Protein AF-0000000066667504 (afdb_homodimer)

Structure (mmCIF, N/CA/C/O backbone):
data_AF-0000000066667504-model_v1
#
loop_
_entity.id
_entity.type
_entity.pdbx_description
1 polymer 'Isochorismatase hydrolase'
#
loop_
_atom_site.group_PDB
_atom_site.id
_atom_site.type_symbol
_atom_site.label_atom_id
_atom_site.label_alt_id
_atom_site.label_comp_id
_atom_site.label_asym_id
_atom_site.label_entity_id
_atom_site.label_seq_id
_atom_site.pdbx_PDB_ins_code
_atom_site.Cartn_x
_atom_site.Cartn_y
_atom_site.Cartn_z
_atom_site.occupancy
_atom_site.B_iso_or_equiv
_atom_site.auth_seq_id
_atom_site.auth_comp_id
_atom_site.auth_asym_id
_atom_site.auth_atom_id
_atom_site.pdbx_PDB_model_num
ATOM 1 N N . MET A 1 1 ? 23.391 11.242 1.061 1 38.62 1 MET A N 1
ATOM 2 C CA . MET A 1 1 ? 22.828 12.57 1.272 1 38.62 1 MET A CA 1
ATOM 3 C C . MET A 1 1 ? 21.375 12.477 1.744 1 38.62 1 MET A C 1
ATOM 5 O O . MET A 1 1 ? 20.547 11.852 1.083 1 38.62 1 MET A O 1
ATOM 9 N N . TYR A 1 2 ? 21.188 12.492 3.062 1 52.78 2 TYR A N 1
ATOM 10 C CA . TYR A 1 2 ? 19.859 12.398 3.627 1 52.78 2 TYR A CA 1
ATOM 11 C C . TYR A 1 2 ? 18.938 13.453 3.031 1 52.78 2 TYR A C 1
ATOM 13 O O . TYR A 1 2 ? 19.328 14.617 2.877 1 52.78 2 TYR A O 1
ATOM 21 N N . SER A 1 3 ? 17.953 12.984 2.207 1 64.62 3 SER A N 1
ATOM 22 C CA . SER A 1 3 ? 17.078 13.93 1.523 1 64.62 3 SER A CA 1
ATOM 23 C C . SER A 1 3 ? 16.359 14.836 2.518 1 64.62 3 SER A C 1
ATOM 25 O O . SER A 1 3 ? 16.016 14.406 3.627 1 64.62 3 SER A O 1
ATOM 27 N N . THR A 1 4 ? 16.641 16.109 2.486 1 87.75 4 THR A N 1
ATOM 28 C CA . THR A 1 4 ? 15.906 17.125 3.248 1 87.75 4 THR A CA 1
ATOM 29 C C . THR A 1 4 ? 14.656 17.562 2.492 1 87.75 4 THR A C 1
ATOM 31 O O . THR A 1 4 ? 14.602 17.484 1.264 1 87.75 4 THR A O 1
ATOM 34 N N . ILE A 1 5 ? 13.633 17.828 3.299 1 96.94 5 ILE A N 1
ATOM 35 C CA . ILE A 1 5 ? 12.391 18.312 2.711 1 96.94 5 ILE A CA 1
ATOM 36 C C . ILE A 1 5 ? 12.641 19.625 1.965 1 96.94 5 ILE A C 1
ATOM 38 O O . ILE A 1 5 ? 13.273 20.531 2.498 1 96.94 5 ILE A O 1
ATOM 42 N N . ASP A 1 6 ? 12.258 19.688 0.697 1 95.81 6 ASP A N 1
ATOM 43 C CA . ASP A 1 6 ? 12.227 20.969 -0.008 1 95.81 6 ASP A CA 1
ATOM 44 C C . ASP A 1 6 ? 10.977 21.766 0.345 1 95.81 6 ASP A C 1
ATOM 46 O O . ASP A 1 6 ? 9.938 21.625 -0.312 1 95.81 6 ASP A O 1
ATOM 50 N N . MET A 1 7 ? 11.07 22.672 1.255 1 95.44 7 MET A N 1
ATOM 51 C CA . MET A 1 7 ? 9.93 23.391 1.822 1 95.44 7 MET A CA 1
ATOM 52 C C . MET A 1 7 ? 9.258 24.266 0.771 1 95.44 7 MET A C 1
ATOM 54 O O . MET A 1 7 ? 8.078 24.609 0.898 1 95.44 7 MET A O 1
ATOM 58 N N . GLY A 1 8 ? 9.961 24.641 -0.254 1 93.88 8 GLY A N 1
ATOM 59 C CA . GLY A 1 8 ? 9.406 25.453 -1.326 1 93.88 8 GLY A CA 1
ATOM 60 C C . GLY A 1 8 ? 8.594 24.656 -2.324 1 93.88 8 GLY A C 1
ATOM 61 O O . GLY A 1 8 ? 7.859 25.219 -3.137 1 93.88 8 GLY A O 1
ATOM 62 N N . ALA A 1 9 ? 8.695 23.328 -2.225 1 96.75 9 ALA A N 1
ATOM 63 C CA . ALA A 1 9 ? 7.988 22.422 -3.119 1 96.75 9 ALA A CA 1
ATOM 64 C C . ALA A 1 9 ? 7.352 21.281 -2.34 1 96.75 9 ALA A C 1
ATOM 66 O O . ALA A 1 9 ? 7.43 20.125 -2.752 1 96.75 9 ALA A O 1
ATOM 67 N N . ALA A 1 10 ? 6.742 21.625 -1.155 1 97.81 10 ALA A N 1
ATOM 68 C CA . ALA A 1 10 ? 6.129 20.625 -0.295 1 97.81 10 ALA A CA 1
ATOM 69 C C . ALA A 1 10 ? 4.641 20.891 -0.102 1 97.81 10 ALA A C 1
ATOM 71 O O . ALA A 1 10 ? 4.215 22.047 -0.091 1 97.81 10 ALA A O 1
ATOM 72 N N . ALA A 1 11 ? 3.871 19.891 0.025 1 98.56 11 ALA A N 1
ATOM 73 C CA . ALA A 1 11 ? 2.475 19.969 0.443 1 98.56 11 ALA A CA 1
ATOM 74 C C . ALA A 1 11 ? 2.215 19.062 1.646 1 98.56 11 ALA A C 1
ATOM 76 O O . ALA A 1 11 ? 2.824 18 1.774 1 98.56 11 ALA A O 1
ATOM 77 N N . LEU A 1 12 ? 1.376 19.516 2.52 1 98.88 12 LEU A N 1
ATOM 78 C CA . LEU A 1 12 ? 0.906 18.703 3.637 1 98.88 12 LEU A CA 1
ATOM 79 C C . LEU A 1 12 ? -0.39 17.984 3.277 1 98.88 12 LEU A C 1
ATOM 81 O O . LEU A 1 12 ? -1.367 18.625 2.875 1 98.88 12 LEU A O 1
ATOM 85 N N . LEU A 1 13 ? -0.381 16.672 3.283 1 98.94 13 LEU A N 1
ATOM 86 C CA . LEU A 1 13 ? -1.587 15.867 3.137 1 98.94 13 LEU A CA 1
ATOM 87 C C . LEU A 1 13 ? -2.141 15.469 4.5 1 98.94 13 LEU A C 1
ATOM 89 O O . LEU A 1 13 ? -1.468 14.781 5.27 1 98.94 13 LEU A O 1
ATOM 93 N N . VAL A 1 14 ? -3.311 15.922 4.828 1 99 14 VAL A N 1
ATOM 94 C CA . VAL A 1 14 ? -4.039 15.57 6.043 1 99 14 VAL A CA 1
ATOM 95 C C . VAL A 1 14 ? -5.074 14.492 5.723 1 99 14 VAL A C 1
ATOM 97 O O . VAL A 1 14 ? -6.176 14.797 5.258 1 99 14 VAL A O 1
ATOM 100 N N . ILE A 1 15 ? -4.758 13.273 6.043 1 99 15 ILE A N 1
ATOM 101 C CA . ILE A 1 15 ? -5.434 12.117 5.461 1 99 15 ILE A CA 1
ATOM 102 C C . ILE A 1 15 ? -6.547 11.648 6.391 1 99 15 ILE A C 1
ATOM 104 O O . ILE A 1 15 ? -6.277 11.094 7.461 1 99 15 ILE A O 1
ATOM 108 N N . ASP A 1 16 ? -7.73 11.898 6.051 1 98.94 16 ASP A N 1
ATOM 109 C CA . ASP A 1 16 ? -8.945 11.258 6.543 1 98.94 16 ASP A CA 1
ATOM 110 C C . ASP A 1 16 ? -9.109 11.461 8.047 1 98.94 16 ASP A C 1
ATOM 112 O O . ASP A 1 16 ? -9.422 10.516 8.773 1 98.94 16 ASP A O 1
ATOM 116 N N . VAL A 1 17 ? -8.758 12.664 8.516 1 98.94 17 VAL A N 1
ATOM 117 C CA . VAL A 1 17 ? -9.016 12.953 9.93 1 98.94 17 VAL A CA 1
ATOM 118 C C . VAL A 1 17 ? -10.484 13.297 10.125 1 98.94 17 VAL A C 1
ATOM 120 O O . VAL A 1 17 ? -10.836 14.461 10.352 1 98.94 17 VAL A O 1
ATOM 123 N N . GLN A 1 18 ? -11.273 12.32 10.008 1 98.94 18 GLN A N 1
ATOM 124 C CA . GLN A 1 18 ? -12.734 12.383 10.031 1 98.94 18 GLN A CA 1
ATOM 125 C C . GLN A 1 18 ? -13.281 11.859 11.359 1 98.94 18 GLN A C 1
ATOM 127 O O . GLN A 1 18 ? -12.664 11.008 12 1 98.94 18 GLN A O 1
ATOM 132 N N . ASN A 1 19 ? -14.484 12.289 11.703 1 98.94 19 ASN A N 1
ATOM 133 C CA . ASN A 1 19 ? -15.117 11.883 12.953 1 98.94 19 ASN A CA 1
ATOM 134 C C . ASN A 1 19 ? -15.195 10.359 13.07 1 98.94 19 ASN A C 1
ATOM 136 O O . ASN A 1 19 ? -14.922 9.797 14.125 1 98.94 19 ASN A O 1
ATOM 140 N N . GLY A 1 20 ? -15.508 9.664 12.016 1 98.81 20 GLY A N 1
ATOM 141 C CA . GLY A 1 20 ? -15.711 8.227 12.023 1 98.81 20 GLY A CA 1
ATOM 142 C C . GLY A 1 20 ? -14.43 7.438 12.164 1 98.81 20 GLY A C 1
ATOM 143 O O . GLY A 1 20 ? -14.453 6.234 12.438 1 98.81 20 GLY A O 1
ATOM 144 N N . PHE A 1 21 ? -13.289 8.102 12 1 98.88 21 PHE A N 1
ATOM 145 C CA . PHE A 1 21 ? -12.016 7.402 12.07 1 98.88 21 PHE A CA 1
ATOM 146 C C . PHE A 1 21 ? -11.305 7.703 13.383 1 98.88 21 PHE A C 1
ATOM 148 O O . PHE A 1 21 ? -10.281 7.09 13.703 1 98.88 21 PHE A O 1
ATOM 155 N N . VAL A 1 22 ? -11.828 8.656 14.148 1 98.88 22 VAL A N 1
ATOM 156 C CA . VAL A 1 22 ? -11.25 8.961 15.453 1 98.88 22 VAL A CA 1
ATOM 157 C C . VAL A 1 22 ? -11.852 8.039 16.516 1 98.88 22 VAL A C 1
ATOM 159 O O . VAL A 1 22 ? -13.07 7.992 16.688 1 98.88 22 VAL A O 1
ATOM 162 N N . ASN A 1 23 ? -11.086 7.25 17.125 1 98.56 23 ASN A N 1
ATOM 163 C CA . ASN A 1 23 ? -11.469 6.355 18.219 1 98.56 23 ASN A CA 1
ATOM 164 C C . ASN A 1 23 ? -10.352 6.234 19.25 1 98.56 23 ASN A C 1
ATOM 166 O O . ASN A 1 23 ? -9.438 7.062 19.297 1 98.56 23 ASN A O 1
ATOM 170 N N . ALA A 1 24 ? -10.391 5.297 20.094 1 98.06 24 ALA A N 1
ATOM 171 C CA . ALA A 1 24 ? -9.422 5.164 21.188 1 98.06 24 ALA A CA 1
ATOM 172 C C . ALA A 1 24 ? -8.008 4.977 20.656 1 98.06 24 ALA A C 1
ATOM 174 O O . ALA A 1 24 ? -7.039 5.445 21.25 1 98.06 24 ALA A O 1
ATOM 175 N N . GLY A 1 25 ? -7.891 4.305 19.531 1 98.56 25 GLY A N 1
ATOM 176 C CA . GLY A 1 25 ? -6.586 4.027 18.953 1 98.56 25 GLY A CA 1
ATOM 177 C C . GLY A 1 25 ? -5.973 5.227 18.25 1 98.56 25 GLY A C 1
ATOM 178 O O . GLY A 1 25 ? -4.746 5.359 18.188 1 98.56 25 GLY A O 1
ATOM 179 N N . SER A 1 26 ? -6.848 6.152 17.734 1 98.81 26 SER A N 1
ATOM 180 C CA . SER A 1 26 ? -6.324 7.195 16.859 1 98.81 26 SER A CA 1
ATOM 181 C C . SER A 1 26 ? -6.426 8.57 17.516 1 98.81 26 SER A C 1
ATOM 183 O O . SER A 1 26 ? -5.816 9.531 17.047 1 98.81 26 SER A O 1
ATOM 185 N N . ALA A 1 27 ? -7.09 8.727 18.641 1 98.75 27 ALA A N 1
ATOM 186 C CA . ALA A 1 27 ? -7.414 10.016 19.25 1 98.75 27 ALA A CA 1
ATOM 187 C C . ALA A 1 27 ? -6.148 10.75 19.688 1 98.75 27 ALA A C 1
ATOM 189 O O . ALA A 1 27 ? -6.098 11.984 19.641 1 98.75 27 ALA A O 1
ATOM 190 N N . SER A 1 28 ? -5.164 10.016 20.047 1 98.12 28 SER A N 1
ATOM 191 C CA . SER A 1 28 ? -3.961 10.633 20.594 1 98.12 28 SER A CA 1
ATOM 192 C C . SER A 1 28 ? -3.203 11.414 19.516 1 98.12 28 SER A C 1
ATOM 194 O O . SER A 1 28 ? -2.422 12.312 19.844 1 98.12 28 SER A O 1
ATOM 196 N N . ALA A 1 29 ? -3.398 11.102 18.266 1 98.75 29 ALA A N 1
ATOM 197 C CA . ALA A 1 29 ? -2.695 11.781 17.172 1 98.75 29 ALA A CA 1
ATOM 198 C C . ALA A 1 29 ? -3.375 13.094 16.812 1 98.75 29 ALA A C 1
ATOM 200 O O . ALA A 1 29 ? -2.762 13.969 16.203 1 98.75 29 ALA A O 1
ATOM 201 N N . VAL A 1 30 ? -4.645 13.289 17.203 1 98.88 30 VAL A N 1
ATOM 202 C CA . VAL A 1 30 ? -5.5 14.367 16.719 1 98.88 30 VAL A CA 1
ATOM 203 C C . VAL A 1 30 ? -4.926 15.711 17.141 1 98.88 30 VAL A C 1
ATOM 205 O O . VAL A 1 30 ? -4.727 16.609 16.312 1 98.88 30 VAL A O 1
ATOM 208 N N . PRO A 1 31 ? -4.535 15.883 18.422 1 98.81 31 PRO A N 1
ATOM 209 C CA . PRO A 1 31 ? -3.99 17.188 18.797 1 98.81 31 PRO A CA 1
ATOM 210 C C . PRO A 1 31 ? -2.686 17.516 18.078 1 98.81 31 PRO A C 1
ATOM 212 O O . PRO A 1 31 ? -2.434 18.672 17.734 1 98.81 31 PRO A O 1
ATOM 215 N N . VAL A 1 32 ? -1.829 16.516 17.812 1 98.88 32 VAL A N 1
ATOM 216 C CA . VAL A 1 32 ? -0.571 16.719 17.109 1 98.88 32 VAL A CA 1
ATOM 217 C C . VAL A 1 32 ? -0.852 17.141 15.664 1 98.88 32 VAL A C 1
ATOM 219 O O . VAL A 1 32 ? -0.211 18.047 15.141 1 98.88 32 VAL A O 1
ATOM 222 N N . ILE A 1 33 ? -1.854 16.516 15.031 1 98.94 33 ILE A N 1
ATOM 223 C CA . ILE A 1 33 ? -2.238 16.828 13.656 1 98.94 33 ILE A CA 1
ATOM 224 C C . ILE A 1 33 ? -2.756 18.25 13.57 1 98.94 33 ILE A C 1
ATOM 226 O O . ILE A 1 33 ? -2.35 19.016 12.688 1 98.94 33 ILE A O 1
ATOM 230 N N . VAL A 1 34 ? -3.617 18.609 14.523 1 98.88 34 VAL A N 1
ATOM 231 C CA . VAL A 1 34 ? -4.234 19.922 14.5 1 98.88 34 VAL A CA 1
ATOM 232 C C . VAL A 1 34 ? -3.16 21 14.656 1 98.88 34 VAL A C 1
ATOM 234 O O . VAL A 1 34 ? -3.148 21.984 13.922 1 98.88 34 VAL A O 1
ATOM 237 N N . ASP A 1 35 ? -2.236 20.766 15.578 1 98.56 35 ASP A N 1
ATOM 238 C CA . ASP A 1 35 ? -1.147 21.719 15.789 1 98.56 35 ASP A CA 1
ATOM 239 C C . ASP A 1 35 ? -0.276 21.844 14.539 1 98.56 35 ASP A C 1
ATOM 241 O O . ASP A 1 35 ? 0.127 22.938 14.164 1 98.56 35 ASP A O 1
ATOM 245 N N . LEU A 1 36 ? 0.008 20.766 13.945 1 98.38 36 LEU A N 1
ATOM 246 C CA . LEU A 1 36 ? 0.838 20.719 12.75 1 98.38 36 LEU A CA 1
ATOM 247 C C . LEU A 1 36 ? 0.174 21.469 11.602 1 98.38 36 LEU A C 1
ATOM 249 O O . LEU A 1 36 ? 0.831 22.234 10.891 1 98.38 36 LEU A O 1
ATOM 253 N N . VAL A 1 37 ? -1.117 21.219 11.398 1 98.44 37 VAL A N 1
ATOM 254 C CA . VAL A 1 37 ? -1.884 21.875 10.352 1 98.44 37 VAL A CA 1
ATOM 255 C C . VAL A 1 37 ? -1.901 23.391 10.602 1 98.44 37 VAL A C 1
ATOM 257 O O . VAL A 1 37 ? -1.734 24.172 9.672 1 98.44 37 VAL A O 1
ATOM 260 N N . ALA A 1 38 ? -2.08 23.766 11.875 1 97.25 38 ALA A N 1
ATOM 261 C CA . ALA A 1 38 ? -2.094 25.172 12.234 1 97.25 38 ALA A CA 1
ATOM 262 C C . ALA A 1 38 ? -0.77 25.844 11.875 1 97.25 38 ALA A C 1
ATOM 264 O O . ALA A 1 38 ? -0.753 26.906 11.242 1 97.25 38 ALA A O 1
ATOM 265 N N . ASP A 1 39 ? 0.327 25.219 12.227 1 95.56 39 ASP A N 1
ATOM 266 C CA . ASP A 1 39 ? 1.652 25.766 11.93 1 95.56 39 ASP A CA 1
ATOM 267 C C . ASP A 1 39 ? 1.896 25.828 10.422 1 95.56 39 ASP A C 1
ATOM 269 O O . ASP A 1 39 ? 2.377 26.844 9.914 1 95.56 39 ASP A O 1
ATOM 273 N N . TRP A 1 40 ? 1.559 24.797 9.695 1 96.56 40 TRP A N 1
ATOM 274 C CA . TRP A 1 40 ? 1.792 24.688 8.258 1 96.56 40 TRP A CA 1
ATOM 275 C C . TRP A 1 40 ? 0.973 25.719 7.5 1 96.56 40 TRP A C 1
ATOM 277 O O . TRP A 1 40 ? 1.497 26.406 6.621 1 96.56 40 TRP A O 1
ATOM 287 N N . SER A 1 41 ? -0.29 25.844 7.887 1 92 41 SER A N 1
ATOM 288 C CA . SER A 1 41 ? -1.215 26.719 7.164 1 92 41 SER A CA 1
ATOM 289 C C . SER A 1 41 ? -0.942 28.188 7.461 1 92 41 SER A C 1
ATOM 291 O O . SER A 1 41 ? -1.276 29.062 6.66 1 92 41 SER A O 1
ATOM 293 N N . ALA A 1 42 ? -0.373 28.453 8.578 1 90 42 ALA A N 1
ATOM 294 C CA . ALA A 1 42 ? -0.035 29.828 8.945 1 90 42 ALA A CA 1
ATOM 295 C C . ALA A 1 42 ? 0.959 30.422 7.953 1 90 42 ALA A C 1
ATOM 297 O O . ALA A 1 42 ? 0.974 31.641 7.738 1 90 42 ALA A O 1
ATOM 298 N N . ASP A 1 43 ? 1.657 29.609 7.277 1 86.81 43 ASP A N 1
ATOM 299 C CA . ASP A 1 43 ? 2.662 30.062 6.324 1 86.81 43 ASP A CA 1
ATOM 300 C C . ASP A 1 43 ? 2.139 29.984 4.891 1 86.81 43 ASP A C 1
ATOM 302 O O . ASP A 1 43 ? 2.912 30.078 3.936 1 86.81 43 ASP A O 1
ATOM 306 N N . ASN A 1 44 ? 0.847 29.672 4.75 1 88.69 44 ASN A N 1
ATOM 307 C CA . ASN A 1 44 ? 0.163 29.625 3.459 1 88.69 44 ASN A CA 1
ATOM 308 C C . ASN A 1 44 ? 0.786 28.594 2.525 1 88.69 44 ASN A C 1
ATOM 310 O O . ASN A 1 44 ? 1.014 28.875 1.348 1 88.69 44 ASN A O 1
ATOM 314 N N . ARG A 1 45 ? 1.153 27.531 3.051 1 94.38 45 ARG A N 1
ATOM 315 C CA . ARG A 1 45 ? 1.68 26.422 2.271 1 94.38 45 ARG A CA 1
ATOM 316 C C . ARG A 1 45 ? 0.558 25.484 1.828 1 94.38 45 ARG A C 1
ATOM 318 O O . ARG A 1 45 ? -0.49 25.422 2.473 1 94.38 45 ARG A O 1
ATOM 325 N N . PRO A 1 46 ? 0.755 24.828 0.713 1 97.5 46 PRO A N 1
ATOM 326 C CA . PRO A 1 46 ? -0.315 23.969 0.201 1 97.5 46 PRO A CA 1
ATOM 327 C C . PRO A 1 46 ? -0.698 22.859 1.178 1 97.5 46 PRO A C 1
ATOM 329 O O . PRO A 1 46 ? 0.175 22.156 1.695 1 97.5 46 PRO A O 1
ATOM 332 N N . THR A 1 47 ? -1.97 22.75 1.426 1 98.56 47 THR A N 1
ATOM 333 C CA . THR A 1 47 ? -2.529 21.734 2.295 1 98.56 47 THR A CA 1
ATOM 334 C C . THR A 1 47 ? -3.666 20.984 1.593 1 98.56 47 THR A C 1
ATOM 336 O O . THR A 1 47 ? -4.566 21.609 1.031 1 98.56 47 THR A O 1
ATOM 339 N N . VAL A 1 48 ? -3.619 19.688 1.545 1 98.88 48 VAL A N 1
ATOM 340 C CA . VAL A 1 48 ? -4.684 18.875 0.976 1 98.88 48 VAL A CA 1
ATOM 341 C C . VAL A 1 48 ? -5.324 18.016 2.07 1 98.88 48 VAL A C 1
ATOM 343 O O . VAL A 1 48 ? -4.664 17.172 2.678 1 98.88 48 VAL A O 1
ATOM 346 N N . PHE A 1 49 ? -6.555 18.281 2.379 1 98.94 49 PHE A N 1
ATOM 347 C CA . PHE A 1 49 ? -7.363 17.438 3.244 1 98.94 49 PHE A CA 1
ATOM 348 C C . PHE A 1 49 ? -8.086 16.375 2.43 1 98.94 49 PHE A C 1
ATOM 350 O O . PHE A 1 49 ? -8.641 16.656 1.367 1 98.94 49 PHE A O 1
ATOM 357 N N . THR A 1 50 ? -8.062 15.148 2.914 1 98.94 50 THR A N 1
ATOM 358 C CA . THR A 1 50 ? -8.844 14.117 2.24 1 98.94 50 THR A CA 1
ATOM 359 C C . THR A 1 50 ? -9.969 13.617 3.146 1 98.94 50 THR A C 1
ATOM 361 O O . THR A 1 50 ? -9.844 13.656 4.371 1 98.94 50 THR A O 1
ATOM 364 N N . ARG A 1 51 ? -11 13.203 2.582 1 98.88 51 ARG A N 1
ATOM 365 C CA . ARG A 1 51 ? -12.094 12.484 3.225 1 98.88 51 ARG A CA 1
ATOM 366 C C . ARG A 1 51 ? -12.43 11.203 2.465 1 98.88 51 ARG A C 1
ATOM 368 O O . ARG A 1 51 ? -12.547 11.219 1.238 1 98.88 51 ARG A O 1
ATOM 375 N N . TYR A 1 52 ? -12.484 10.156 3.193 1 98.88 52 TYR A N 1
ATOM 376 C CA . TYR A 1 52 ? -12.969 8.898 2.646 1 98.88 52 TYR A CA 1
ATOM 377 C C . TYR A 1 52 ? -14.484 8.797 2.785 1 98.88 52 TYR A C 1
ATOM 379 O O . TYR A 1 52 ? -15.047 9.188 3.809 1 98.88 52 TYR A O 1
ATOM 387 N N . ARG A 1 53 ? -15.102 8.305 1.786 1 98.62 53 ARG A N 1
ATOM 388 C CA . ARG A 1 53 ? -16.531 7.992 1.825 1 98.62 53 ARG A CA 1
ATOM 389 C C . ARG A 1 53 ? -16.797 6.578 1.318 1 98.62 53 ARG A C 1
ATOM 391 O O . ARG A 1 53 ? -16.406 6.234 0.197 1 98.62 53 ARG A O 1
ATOM 398 N N . ASN A 1 54 ? -17.438 5.797 2.15 1 98.56 54 ASN A N 1
ATOM 399 C CA . ASN A 1 54 ? -17.875 4.465 1.744 1 98.56 54 ASN A CA 1
ATOM 400 C C . ASN A 1 54 ? -19.125 4.535 0.876 1 98.56 54 ASN A C 1
ATOM 402 O O . ASN A 1 54 ? -19.688 5.613 0.676 1 98.56 54 ASN A O 1
ATOM 406 N N . TYR A 1 55 ? -19.5 3.502 0.231 1 98.12 55 TYR A N 1
ATOM 407 C CA . TYR A 1 55 ? -20.656 3.449 -0.641 1 98.12 55 TYR A CA 1
ATOM 408 C C . TYR A 1 55 ? -21.234 2.039 -0.694 1 98.12 55 TYR A C 1
ATOM 410 O O . TYR A 1 55 ? -20.562 1.069 -0.353 1 98.12 55 TYR A O 1
ATOM 418 N N . PRO A 1 56 ? -22.5 1.951 -1.047 1 97.56 56 PRO A N 1
ATOM 419 C CA . PRO A 1 56 ? -23.125 0.632 -1.051 1 97.56 56 PRO A CA 1
ATOM 420 C C . PRO A 1 56 ? -22.406 -0.368 -1.953 1 97.56 56 PRO A C 1
ATOM 422 O O . PRO A 1 56 ? -22.062 -0.038 -3.088 1 97.56 56 PRO A O 1
ATOM 425 N N . ASN A 1 57 ? -22.125 -1.534 -1.497 1 96.75 57 ASN A N 1
ATOM 426 C CA . ASN A 1 57 ? -21.516 -2.656 -2.207 1 96.75 57 ASN A CA 1
ATOM 427 C C . ASN A 1 57 ? -20.047 -2.402 -2.508 1 96.75 57 ASN A C 1
ATOM 429 O O . ASN A 1 57 ? -19.5 -2.965 -3.457 1 96.75 57 ASN A O 1
ATOM 433 N N . SER A 1 58 ? -19.469 -1.495 -1.713 1 97.88 58 SER A N 1
ATOM 434 C CA . SER A 1 58 ? -18.031 -1.292 -1.849 1 97.88 58 SER A CA 1
ATOM 435 C C . SER A 1 58 ? -17.25 -2.555 -1.481 1 97.88 58 SER A C 1
ATOM 437 O O . SER A 1 58 ? -17.797 -3.455 -0.837 1 97.88 58 SER A O 1
ATOM 439 N N . PRO A 1 59 ? -16.047 -2.703 -1.904 1 97.38 59 PRO A N 1
ATOM 440 C CA . PRO A 1 59 ? -15.25 -3.85 -1.458 1 97.38 59 PRO A CA 1
ATOM 441 C C . PRO A 1 59 ? -15.102 -3.912 0.06 1 97.38 59 PRO A C 1
ATOM 443 O O . PRO A 1 59 ? -14.992 -5 0.629 1 97.38 59 PRO A O 1
ATOM 446 N N . TRP A 1 60 ? -15.109 -2.775 0.773 1 97.75 60 TRP A N 1
ATOM 447 C CA . TRP A 1 60 ? -15.055 -2.734 2.23 1 97.75 60 TRP A CA 1
ATOM 448 C C . TRP A 1 60 ? -16.281 -3.402 2.84 1 97.75 60 TRP A C 1
ATOM 450 O O . TRP A 1 60 ? -16.188 -4.094 3.855 1 97.75 60 TRP A O 1
ATOM 460 N N . GLU A 1 61 ? -17.438 -3.193 2.131 1 97.12 61 GLU A N 1
ATOM 461 C CA . GLU A 1 61 ? -18.641 -3.875 2.598 1 97.12 61 GLU A CA 1
ATOM 462 C C . GLU A 1 61 ? -18.625 -5.352 2.217 1 97.12 61 GLU A C 1
ATOM 464 O O . GLU A 1 61 ? -18.859 -6.219 3.059 1 97.12 61 GLU A O 1
ATOM 469 N N . ARG A 1 62 ? -18.266 -5.609 0.996 1 96 62 ARG A N 1
ATOM 470 C CA . ARG A 1 62 ? -18.406 -6.949 0.437 1 96 62 ARG A CA 1
ATOM 471 C C . ARG A 1 62 ? -17.359 -7.898 1.013 1 96 62 ARG A C 1
ATOM 473 O O . ARG A 1 62 ? -17.656 -9.07 1.273 1 96 62 ARG A O 1
ATOM 480 N N . LEU A 1 63 ? -16.125 -7.402 1.224 1 96.88 63 LEU A N 1
ATOM 481 C CA . LEU A 1 63 ? -15.031 -8.297 1.565 1 96.88 63 LEU A CA 1
ATOM 482 C C . LEU A 1 63 ? -14.672 -8.18 3.043 1 96.88 63 LEU A C 1
ATOM 484 O O . LEU A 1 63 ? -14.203 -9.141 3.652 1 96.88 63 LEU A O 1
ATOM 488 N N . LEU A 1 64 ? -14.938 -6.969 3.646 1 96.56 64 LEU A N 1
ATOM 489 C CA . LEU A 1 64 ? -14.523 -6.754 5.027 1 96.56 64 LEU A CA 1
ATOM 490 C C . LEU A 1 64 ? -15.734 -6.746 5.961 1 96.56 64 LEU A C 1
ATOM 492 O O . LEU A 1 64 ? -15.578 -6.809 7.184 1 96.56 64 LEU A O 1
ATOM 496 N N . GLY A 1 65 ? -16.953 -6.598 5.422 1 95.56 65 GLY A N 1
ATOM 497 C CA . GLY A 1 65 ? -18.156 -6.492 6.23 1 95.56 65 GLY A CA 1
ATOM 498 C C . GLY A 1 65 ? -18.266 -5.172 6.973 1 95.56 65 GLY A C 1
ATOM 499 O O . GLY A 1 65 ? -18.938 -5.086 7.996 1 95.56 65 GLY A O 1
ATOM 500 N N . TRP A 1 66 ? -17.516 -4.188 6.559 1 95.88 66 TRP A N 1
ATOM 501 C CA . TRP A 1 66 ? -17.469 -2.877 7.199 1 95.88 66 TRP A CA 1
ATOM 502 C C . TRP A 1 66 ? -18.453 -1.919 6.543 1 95.88 66 TRP A C 1
ATOM 504 O O . TRP A 1 66 ? -18.344 -1.617 5.352 1 95.88 66 TRP A O 1
ATOM 514 N N . ARG A 1 67 ? -19.469 -1.423 7.207 1 96.06 67 ARG A N 1
ATOM 515 C CA . ARG A 1 67 ? -20.562 -0.667 6.621 1 96.06 67 ARG A CA 1
ATOM 516 C C . ARG A 1 67 ? -20.656 0.728 7.23 1 96.06 67 ARG A C 1
ATOM 518 O O . ARG A 1 67 ? -21.734 1.313 7.289 1 96.06 67 ARG A O 1
ATOM 525 N N . ALA A 1 68 ? -19.531 1.293 7.668 1 97.06 68 ALA A N 1
ATOM 526 C CA . ALA A 1 68 ? -19.516 2.629 8.258 1 97.06 68 ALA A CA 1
ATOM 527 C C . ALA A 1 68 ? -19.125 3.68 7.223 1 97.06 68 ALA A C 1
ATOM 529 O O . ALA A 1 68 ? -18.812 3.348 6.078 1 97.06 68 ALA A O 1
ATOM 530 N N . LEU A 1 69 ? -19.188 4.965 7.609 1 98.31 69 LEU A N 1
ATOM 531 C CA . LEU A 1 69 ? -18.688 6.117 6.863 1 98.31 69 LEU A CA 1
ATOM 532 C C . LEU A 1 69 ? -19.484 6.32 5.578 1 98.31 69 LEU A C 1
ATOM 534 O O . LEU A 1 69 ? -18.906 6.57 4.516 1 98.31 69 LEU A O 1
ATOM 538 N N . HIS A 1 70 ? -20.766 6.25 5.598 1 97.94 70 HIS A N 1
ATOM 539 C CA . HIS A 1 70 ? -21.641 6.477 4.449 1 97.94 70 HIS A CA 1
ATOM 540 C C . HIS A 1 70 ? -22.062 7.941 4.355 1 97.94 70 HIS A C 1
ATOM 542 O O . HIS A 1 70 ? -22.516 8.391 3.307 1 97.94 70 HIS A O 1
ATOM 548 N N . GLY A 1 71 ? -21.875 8.68 5.465 1 97.94 71 GLY A N 1
ATOM 549 C CA . GLY A 1 71 ? -22.297 10.078 5.477 1 97.94 71 GLY A CA 1
ATOM 550 C C . GLY A 1 71 ? -22.031 10.766 6.797 1 97.94 71 GLY A C 1
ATOM 551 O O . GLY A 1 71 ? -21.531 10.148 7.738 1 97.94 71 GLY A O 1
ATOM 552 N N . PRO A 1 72 ? -22.344 12.102 6.797 1 97.81 72 PRO A N 1
ATOM 553 C CA . PRO A 1 72 ? -22.156 12.852 8.039 1 97.81 72 PRO A CA 1
ATOM 554 C C . PRO A 1 72 ? -23 12.312 9.195 1 97.81 72 PRO A C 1
ATOM 556 O O . PRO A 1 72 ? -24.078 11.75 8.969 1 97.81 72 PRO A O 1
ATOM 559 N N . PRO A 1 73 ? -22.484 12.453 10.391 1 98.12 73 PRO A N 1
ATOM 560 C CA . PRO A 1 73 ? -21.281 13.203 10.742 1 98.12 73 PRO A CA 1
ATOM 561 C C . PRO A 1 73 ? -20.016 12.367 10.625 1 98.12 73 PRO A C 1
ATOM 563 O O . PRO A 1 73 ? -18.906 12.898 10.742 1 98.12 73 PRO A O 1
ATOM 566 N N . GLU A 1 74 ? -20.062 11.07 10.383 1 98.62 74 GLU A N 1
ATOM 567 C CA . GLU A 1 74 ? -18.906 10.195 10.336 1 98.62 74 GLU A CA 1
ATOM 568 C C . GLU A 1 74 ? -17.906 10.656 9.266 1 98.62 74 GLU A C 1
ATOM 570 O O . GLU A 1 74 ? -16.703 10.594 9.477 1 98.62 74 GLU A O 1
ATOM 575 N N . THR A 1 75 ? -18.422 11.117 8.148 1 98.75 75 THR A N 1
ATOM 576 C CA . THR A 1 75 ? -17.562 11.438 7.004 1 98.75 75 THR A CA 1
ATOM 577 C C . THR A 1 75 ? -17.031 12.859 7.109 1 98.75 75 THR A C 1
ATOM 579 O O . THR A 1 75 ? -16.172 13.266 6.328 1 98.75 75 THR A O 1
ATOM 582 N N . ASP A 1 76 ? -17.484 13.625 8.102 1 98.81 76 ASP A N 1
ATOM 583 C CA . ASP A 1 76 ? -17 14.984 8.281 1 98.81 76 ASP A CA 1
ATOM 584 C C . ASP A 1 76 ? -15.602 15 8.883 1 98.81 76 ASP A C 1
ATOM 586 O O . ASP A 1 76 ? -15.273 14.156 9.719 1 98.81 76 ASP A O 1
ATOM 590 N N . LEU A 1 77 ? -14.781 15.969 8.398 1 98.88 77 LEU A N 1
ATOM 591 C CA . LEU A 1 77 ? -13.57 16.25 9.164 1 98.88 77 LEU A CA 1
ATOM 592 C C . LEU A 1 77 ? -13.898 16.609 10.602 1 98.88 77 LEU A C 1
ATOM 594 O O . LEU A 1 77 ? -14.984 17.141 10.883 1 98.88 77 LEU A O 1
ATOM 598 N N . ILE A 1 78 ? -12.992 16.359 11.516 1 98.94 78 ILE A N 1
ATOM 599 C CA . ILE A 1 78 ? -13.203 16.812 12.883 1 98.94 78 ILE A CA 1
ATOM 600 C C . ILE A 1 78 ? -13.336 18.328 12.914 1 98.94 78 ILE A C 1
ATOM 602 O O . ILE A 1 78 ? -12.742 19.031 12.094 1 98.94 78 ILE A O 1
ATOM 606 N N . ASP A 1 79 ? -14.008 18.828 13.828 1 98.69 79 ASP A N 1
ATOM 607 C CA . ASP A 1 79 ? -14.344 20.25 13.914 1 98.69 79 ASP A CA 1
ATOM 608 C C . ASP A 1 79 ? -13.078 21.109 13.992 1 98.69 79 ASP A C 1
ATOM 610 O O . ASP A 1 79 ? -13.023 22.188 13.422 1 98.69 79 ASP A O 1
ATOM 614 N N . GLU A 1 80 ? -12.07 20.609 14.672 1 98.69 80 GLU A N 1
ATOM 615 C CA . GLU A 1 80 ? -10.844 21.375 14.938 1 98.69 80 GLU A CA 1
ATOM 616 C C . GLU A 1 80 ? -10.117 21.703 13.641 1 98.69 80 GLU A C 1
ATOM 618 O O . GLU A 1 80 ? -9.336 22.656 13.594 1 98.69 80 GLU A O 1
ATOM 623 N N . LEU A 1 81 ? -10.438 20.953 12.578 1 98.81 81 LEU A N 1
ATOM 624 C CA . LEU A 1 81 ? -9.695 21.156 11.336 1 98.81 81 LEU A CA 1
ATOM 625 C C . LEU A 1 81 ? -10.469 22.047 10.383 1 98.81 81 LEU A C 1
ATOM 627 O O . LEU A 1 81 ? -9.898 22.562 9.406 1 98.81 81 LEU A O 1
ATOM 631 N N . ILE A 1 82 ? -11.734 22.328 10.609 1 98.31 82 ILE A N 1
ATOM 632 C CA . ILE A 1 82 ? -12.648 23 9.688 1 98.31 82 ILE A CA 1
ATOM 633 C C . ILE A 1 82 ? -12.125 24.391 9.383 1 98.31 82 ILE A C 1
ATOM 635 O O . ILE A 1 82 ? -12.094 24.812 8.219 1 98.31 82 ILE A O 1
ATOM 639 N N . PRO A 1 83 ? -11.602 25.156 10.352 1 97.38 83 PRO A N 1
ATOM 640 C CA . PRO A 1 83 ? -11.133 26.5 10.047 1 97.38 83 PRO A CA 1
ATOM 641 C C . PRO A 1 83 ? -9.977 26.516 9.055 1 97.38 83 PRO A C 1
ATOM 643 O O . PRO A 1 83 ? -9.82 27.469 8.297 1 97.38 83 PRO A O 1
ATOM 646 N N . PHE A 1 84 ? -9.211 25.469 9.031 1 97.94 84 PHE A N 1
ATOM 647 C CA . PHE A 1 84 ? -8.016 25.438 8.195 1 97.94 84 PHE A CA 1
ATOM 648 C C . PHE A 1 84 ? -8.367 25.062 6.758 1 97.94 84 PHE A C 1
ATOM 650 O O . PHE A 1 84 ? -7.574 25.266 5.844 1 97.94 84 PHE A O 1
ATOM 657 N N . THR A 1 85 ? -9.555 24.453 6.527 1 97.62 85 THR A N 1
ATOM 658 C CA . THR A 1 85 ? -9.961 24 5.199 1 97.62 85 THR A CA 1
ATOM 659 C C . THR A 1 85 ? -10.352 25.188 4.32 1 97.62 85 THR A C 1
ATOM 661 O O . THR A 1 85 ? -10.453 25.062 3.102 1 97.62 85 THR A O 1
ATOM 664 N N . ALA A 1 86 ? -10.492 26.375 4.898 1 94.5 86 ALA A N 1
ATOM 665 C CA . ALA A 1 86 ? -10.93 27.562 4.18 1 94.5 86 ALA A CA 1
ATOM 666 C C . ALA A 1 86 ? -9.742 28.438 3.793 1 94.5 86 ALA A C 1
ATOM 668 O O . ALA A 1 86 ? -9.898 29.453 3.109 1 94.5 86 ALA A O 1
ATOM 669 N N . ARG A 1 87 ? -8.547 28.047 4.145 1 93.56 87 ARG A N 1
ATOM 670 C CA . ARG A 1 87 ? -7.363 28.828 3.82 1 93.56 87 ARG A CA 1
ATOM 671 C C . ARG A 1 87 ? -7.086 28.812 2.322 1 93.56 87 ARG A C 1
ATOM 673 O O . ARG A 1 87 ? -7.488 27.875 1.623 1 93.56 87 ARG A O 1
ATOM 680 N N . PRO A 1 88 ? -6.48 29.828 1.744 1 90.81 88 PRO A N 1
ATOM 681 C CA . PRO A 1 88 ? -6.305 29.984 0.298 1 90.81 88 PRO A CA 1
ATOM 682 C C . PRO A 1 88 ? -5.617 28.781 -0.344 1 90.81 88 PRO A C 1
ATOM 684 O O . PRO A 1 88 ? -5.973 28.391 -1.456 1 90.81 88 PRO A O 1
ATOM 687 N N . LYS A 1 89 ? -4.656 28.156 0.229 1 95.56 89 LYS A N 1
ATOM 688 C CA . LYS A 1 89 ? -3.928 27.062 -0.395 1 95.56 89 LYS A CA 1
ATOM 689 C C . LYS A 1 89 ? -4.363 25.719 0.182 1 95.56 89 LYS A C 1
ATOM 691 O O . LYS A 1 89 ? -3.619 24.734 0.118 1 95.56 89 LYS A O 1
ATOM 696 N N . SER A 1 90 ? -5.594 25.766 0.752 1 97.62 90 SER A N 1
ATOM 697 C CA . SER A 1 90 ? -6.195 24.516 1.229 1 97.62 90 SER A CA 1
ATOM 698 C C . SER A 1 90 ? -7.078 23.891 0.158 1 97.62 90 SER A C 1
ATOM 700 O O . SER A 1 90 ? -7.789 24.594 -0.563 1 97.62 90 SER A O 1
ATOM 702 N N . HIS A 1 91 ? -6.977 22.609 0.05 1 98.31 91 HIS A N 1
ATOM 703 C CA . HIS A 1 91 ? -7.785 21.797 -0.865 1 98.31 91 HIS A CA 1
ATOM 704 C C . HIS A 1 91 ? -8.461 20.641 -0.135 1 98.31 91 HIS A C 1
ATOM 706 O O . HIS A 1 91 ? -7.914 20.109 0.825 1 98.31 91 HIS A O 1
ATOM 712 N N . LEU A 1 92 ? -9.648 20.375 -0.587 1 98.56 92 LEU A N 1
ATOM 713 C CA . LEU A 1 92 ? -10.398 19.234 -0.056 1 98.56 92 LEU A CA 1
ATOM 714 C C . LEU A 1 92 ? -10.641 18.188 -1.139 1 98.56 92 LEU A C 1
ATOM 716 O O . LEU A 1 92 ? -11.141 18.516 -2.217 1 98.56 92 LEU A O 1
ATOM 720 N N . LEU A 1 93 ? -10.242 16.984 -0.896 1 98.69 93 LEU A N 1
ATOM 721 C CA . LEU A 1 93 ? -10.352 15.867 -1.833 1 98.69 93 LEU A CA 1
ATOM 722 C C . LEU A 1 93 ? -11.188 14.734 -1.244 1 98.69 93 LEU A C 1
ATOM 724 O O . LEU A 1 93 ? -10.828 14.164 -0.208 1 98.69 93 LEU A O 1
ATOM 728 N N . ASP A 1 94 ? -12.297 14.43 -1.827 1 98.69 94 ASP A N 1
ATOM 729 C CA . ASP A 1 94 ? -13.07 13.242 -1.463 1 98.69 94 ASP A CA 1
ATOM 730 C C . ASP A 1 94 ? -12.594 12.016 -2.223 1 98.69 94 ASP A C 1
ATOM 732 O O . ASP A 1 94 ? -12.25 12.102 -3.404 1 98.69 94 ASP A O 1
ATOM 736 N N . LYS A 1 95 ? -12.547 10.938 -1.562 1 98.81 95 LYS A N 1
ATOM 737 C CA . LYS A 1 95 ? -12.094 9.695 -2.188 1 98.81 95 LYS A CA 1
ATOM 738 C C . LYS A 1 95 ? -12.898 8.5 -1.674 1 98.81 95 LYS A C 1
ATOM 740 O O . LYS A 1 95 ? -13.469 8.555 -0.585 1 98.81 95 LYS A O 1
ATOM 745 N N . THR A 1 96 ? -12.883 7.402 -2.424 1 98.62 96 THR A N 1
ATOM 746 C CA . THR A 1 96 ? -13.617 6.195 -2.062 1 98.62 96 THR A CA 1
ATOM 747 C C . THR A 1 96 ? -12.68 4.996 -1.97 1 98.62 96 THR A C 1
ATOM 749 O O . THR A 1 96 ? -13.125 3.85 -1.963 1 98.62 96 THR A O 1
ATOM 752 N N . VAL A 1 97 ? -11.367 5.227 -1.972 1 98.81 97 VAL A N 1
ATOM 753 C CA . VAL A 1 97 ? -10.359 4.18 -1.831 1 98.81 97 VAL A CA 1
ATOM 754 C C . VAL A 1 97 ? -9.328 4.59 -0.781 1 98.81 97 VAL A C 1
ATOM 756 O O . VAL A 1 97 ? -9.461 5.645 -0.157 1 98.81 97 VAL A O 1
ATOM 759 N N . TYR A 1 98 ? -8.281 3.797 -0.524 1 98.88 98 TYR A N 1
ATOM 760 C CA . TYR A 1 98 ? -7.289 4.062 0.51 1 98.88 98 TYR A CA 1
ATOM 761 C C . TYR A 1 98 ? -6.422 5.258 0.139 1 98.88 98 TYR A C 1
ATOM 763 O O . TYR A 1 98 ? -6.254 6.184 0.937 1 98.88 98 TYR A O 1
ATOM 771 N N . THR A 1 99 ? -5.934 5.281 -1.097 1 98.94 99 THR A N 1
ATOM 772 C CA . THR A 1 99 ? -4.91 6.242 -1.49 1 98.94 99 THR A CA 1
ATOM 773 C C . THR A 1 99 ? -5.523 7.617 -1.734 1 98.94 99 THR A C 1
ATOM 775 O O . THR A 1 99 ? -6.637 7.723 -2.252 1 98.94 99 THR A O 1
ATOM 778 N N . ALA A 1 100 ? -4.785 8.648 -1.369 1 98.88 100 ALA A N 1
ATOM 779 C CA . ALA A 1 100 ? -5.148 10.016 -1.745 1 98.88 100 ALA A CA 1
ATOM 780 C C . ALA A 1 100 ? -4.785 10.297 -3.199 1 98.88 100 ALA A C 1
ATOM 782 O O . ALA A 1 100 ? -5.23 11.297 -3.773 1 98.88 100 ALA A O 1
ATOM 783 N N . LEU A 1 101 ? -3.928 9.469 -3.811 1 98.81 101 LEU A N 1
ATOM 784 C CA . LEU A 1 101 ? -3.494 9.695 -5.184 1 98.81 101 LEU A CA 1
ATOM 785 C C . LEU A 1 101 ? -4.41 8.977 -6.172 1 98.81 101 LEU A C 1
ATOM 787 O O . LEU A 1 101 ? -3.939 8.195 -7.008 1 98.81 101 LEU A O 1
ATOM 791 N N . THR A 1 102 ? -5.727 9.195 -6.016 1 98.56 102 THR A N 1
ATOM 792 C CA . THR A 1 102 ? -6.703 8.852 -7.039 1 98.56 102 THR A CA 1
ATOM 793 C C . THR A 1 102 ? -6.469 9.672 -8.305 1 98.56 102 THR A C 1
ATOM 795 O O . THR A 1 102 ? -5.562 10.508 -8.352 1 98.56 102 THR A O 1
ATOM 798 N N . ALA A 1 103 ? -7.254 9.398 -9.336 1 97.75 103 ALA A N 1
ATOM 799 C CA . ALA A 1 103 ? -7.133 10.211 -10.547 1 97.75 103 ALA A CA 1
ATOM 800 C C . ALA A 1 103 ? -7.262 11.695 -10.219 1 97.75 103 ALA A C 1
ATOM 802 O O . ALA A 1 103 ? -6.441 12.508 -10.656 1 97.75 103 ALA A O 1
ATOM 803 N N . GLU A 1 104 ? -8.258 12.102 -9.391 1 98.38 104 GLU A N 1
ATOM 804 C CA . GLU A 1 104 ? -8.477 13.492 -8.992 1 98.38 104 GLU A CA 1
ATOM 805 C C . GLU A 1 104 ? -7.348 13.984 -8.094 1 98.38 104 GLU A C 1
ATOM 807 O O . GLU A 1 104 ? -6.875 15.109 -8.242 1 98.38 104 GLU A O 1
ATOM 812 N N . GLY A 1 105 ? -6.902 13.117 -7.141 1 98.75 105 GLY A N 1
ATOM 813 C CA . GLY A 1 105 ? -5.816 13.492 -6.25 1 98.75 105 GLY A CA 1
ATOM 814 C C . GLY A 1 105 ? -4.504 13.727 -6.977 1 98.75 105 GLY A C 1
ATOM 815 O O . GLY A 1 105 ? -3.791 14.688 -6.688 1 98.75 105 GLY A O 1
ATOM 816 N N . SER A 1 106 ? -4.258 12.836 -7.938 1 98.62 106 SER A N 1
ATOM 817 C CA . SER A 1 106 ? -3.033 12.953 -8.719 1 98.62 106 SER A CA 1
ATOM 818 C C . SER A 1 106 ? -3.029 14.234 -9.555 1 98.62 106 SER A C 1
ATOM 820 O O . SER A 1 106 ? -1.998 14.898 -9.68 1 98.62 106 SER A O 1
ATOM 822 N N . ARG A 1 107 ? -4.164 14.547 -10.141 1 98.5 107 ARG A N 1
ATOM 823 C CA . ARG A 1 107 ? -4.277 15.781 -10.906 1 98.5 107 ARG A CA 1
ATOM 824 C C . ARG A 1 107 ? -4.055 17 -10.016 1 98.5 107 ARG A C 1
ATOM 826 O O . ARG A 1 107 ? -3.303 17.906 -10.375 1 98.5 107 ARG A O 1
ATOM 833 N N . LEU A 1 108 ? -4.684 17.016 -8.844 1 98.56 108 LEU A N 1
ATOM 834 C CA . LEU A 1 108 ? -4.574 18.109 -7.898 1 98.56 108 LEU A CA 1
ATOM 835 C C . LEU A 1 108 ? -3.135 18.297 -7.43 1 98.56 108 LEU A C 1
ATOM 837 O O . LEU A 1 108 ? -2.584 19.391 -7.5 1 98.56 108 LEU A O 1
ATOM 841 N N . ILE A 1 109 ? -2.512 17.219 -6.984 1 98.44 109 ILE A N 1
ATOM 842 C CA . ILE A 1 109 ? -1.159 17.266 -6.441 1 98.44 109 ILE A CA 1
ATOM 843 C C . ILE A 1 109 ? -0.174 17.656 -7.543 1 98.44 109 ILE A C 1
ATOM 845 O O . ILE A 1 109 ? 0.757 18.438 -7.305 1 98.44 109 ILE A O 1
ATOM 849 N N . GLY A 1 110 ? -0.434 17.109 -8.758 1 98.38 110 GLY A N 1
ATOM 850 C CA . GLY A 1 110 ? 0.38 17.5 -9.898 1 98.38 110 GLY A CA 1
ATOM 851 C C . GLY A 1 110 ? 0.331 19 -10.172 1 98.38 110 GLY A C 1
ATOM 852 O O . GLY A 1 110 ? 1.356 19.609 -10.469 1 98.38 110 GLY A O 1
ATOM 853 N N . ALA A 1 111 ? -0.813 19.578 -10.07 1 98.12 111 ALA A N 1
ATOM 854 C CA . ALA A 1 111 ? -1.023 21 -10.359 1 98.12 111 ALA A CA 1
ATOM 855 C C . ALA A 1 111 ? -0.334 21.875 -9.32 1 98.12 111 ALA A C 1
ATOM 857 O O . ALA A 1 111 ? -0.006 23.031 -9.594 1 98.12 111 ALA A O 1
ATOM 858 N N . LEU A 1 112 ? -0.114 21.344 -8.102 1 97.38 112 LEU A N 1
ATOM 859 C CA . LEU A 1 112 ? 0.539 22.109 -7.043 1 97.38 112 LEU A CA 1
ATOM 860 C C . LEU A 1 112 ? 2.025 22.281 -7.336 1 97.38 112 LEU A C 1
ATOM 862 O O . LEU A 1 112 ? 2.684 23.141 -6.742 1 97.38 112 LEU A O 1
ATOM 866 N N . GLY A 1 113 ? 2.574 21.328 -8.219 1 97.38 113 GLY A N 1
ATOM 867 C CA . GLY A 1 113 ? 3.973 21.453 -8.602 1 97.38 113 GLY A CA 1
ATOM 868 C C . GLY A 1 113 ? 4.934 21.109 -7.477 1 97.38 113 GLY A C 1
ATOM 869 O O . GLY A 1 113 ? 6.023 21.688 -7.395 1 97.38 113 GLY A O 1
ATOM 870 N N . VAL A 1 114 ? 4.551 20.266 -6.602 1 98.19 114 VAL A N 1
ATOM 871 C CA . VAL A 1 114 ? 5.375 19.922 -5.445 1 98.19 114 VAL A CA 1
ATOM 872 C C . VAL A 1 114 ? 6.16 18.641 -5.73 1 98.19 114 VAL A C 1
ATOM 874 O O . VAL A 1 114 ? 5.77 17.844 -6.586 1 98.19 114 VAL A O 1
ATOM 877 N N . THR A 1 115 ? 7.219 18.438 -5.004 1 98.19 115 THR A N 1
ATOM 878 C CA . THR A 1 115 ? 8.023 17.219 -5.074 1 98.19 115 THR A CA 1
ATOM 879 C C . THR A 1 115 ? 7.898 16.422 -3.781 1 98.19 115 THR A C 1
ATOM 881 O O . THR A 1 115 ? 8.008 15.195 -3.795 1 98.19 115 THR A O 1
ATOM 884 N N . ASP A 1 116 ? 7.742 17.156 -2.633 1 98.62 116 ASP A N 1
ATOM 885 C CA . ASP A 1 116 ? 7.684 16.531 -1.311 1 98.62 116 ASP A CA 1
ATOM 886 C C . ASP A 1 116 ? 6.25 16.5 -0.786 1 98.62 116 ASP A C 1
ATOM 888 O O . ASP A 1 116 ? 5.555 17.516 -0.784 1 98.62 116 ASP A O 1
ATOM 892 N N . LEU A 1 117 ? 5.789 15.336 -0.416 1 98.94 117 LEU A N 1
ATOM 893 C CA . LEU A 1 117 ? 4.473 15.156 0.188 1 98.94 117 LEU A CA 1
ATOM 894 C C . LEU A 1 117 ? 4.594 14.742 1.65 1 98.94 117 LEU A C 1
ATOM 896 O O . LEU A 1 117 ? 5.078 13.648 1.953 1 98.94 117 LEU A O 1
ATOM 900 N N . ILE A 1 118 ? 4.195 15.578 2.559 1 98.94 118 ILE A N 1
ATOM 901 C CA . ILE A 1 118 ? 4.223 15.312 3.99 1 98.94 118 ILE A CA 1
ATOM 902 C C . ILE A 1 118 ? 2.867 14.766 4.441 1 98.94 118 ILE A C 1
ATOM 904 O O . ILE A 1 118 ? 1.833 15.406 4.219 1 98.94 118 ILE A O 1
ATOM 908 N N . LEU A 1 119 ? 2.879 13.625 5.062 1 99 119 LEU A N 1
ATOM 909 C CA . LEU A 1 119 ? 1.638 12.914 5.359 1 99 119 LEU A CA 1
ATOM 910 C C . LEU A 1 119 ? 1.388 12.867 6.863 1 99 119 LEU A C 1
ATOM 912 O O . LEU A 1 119 ? 2.285 12.523 7.637 1 99 119 LEU A O 1
ATOM 916 N N . CYS A 1 120 ? 0.263 13.211 7.305 1 99 120 CYS A N 1
ATOM 917 C CA . CYS A 1 120 ? -0.304 12.977 8.625 1 99 120 CYS A CA 1
ATOM 918 C C . CYS A 1 120 ? -1.749 12.5 8.523 1 99 120 CYS A C 1
ATOM 920 O O . CYS A 1 120 ? -2.348 12.555 7.449 1 99 120 CYS A O 1
ATOM 922 N N . GLY A 1 121 ? -2.234 11.906 9.602 1 98.94 121 GLY A N 1
ATOM 923 C CA . GLY A 1 121 ? -3.641 11.539 9.586 1 98.94 121 GLY A CA 1
ATOM 924 C C . GLY A 1 121 ? -3.879 10.094 9.984 1 98.94 121 GLY A C 1
ATOM 925 O O . GLY A 1 121 ? -3.154 9.539 10.812 1 98.94 121 GLY A O 1
ATOM 926 N N . ILE A 1 122 ? -5.039 9.57 9.539 1 98.94 122 ILE A N 1
ATOM 927 C CA . ILE A 1 122 ? -5.574 8.289 9.969 1 98.94 122 ILE A CA 1
ATOM 928 C C . ILE A 1 122 ? -6 7.465 8.758 1 98.94 122 ILE A C 1
ATOM 930 O O . ILE A 1 122 ? -6.754 7.945 7.91 1 98.94 122 ILE A O 1
ATOM 934 N N . ALA A 1 123 ? -5.574 6.27 8.688 1 98.69 123 ALA A N 1
ATOM 935 C CA . ALA A 1 123 ? -4.809 5.512 9.68 1 98.69 123 ALA A CA 1
ATOM 936 C C . ALA A 1 123 ? -3.412 5.184 9.148 1 98.69 123 ALA A C 1
ATOM 938 O O . ALA A 1 123 ? -3.219 5.023 7.945 1 98.69 123 ALA A O 1
ATOM 939 N N . THR A 1 124 ? -2.418 5.02 9.984 1 98.94 124 THR A N 1
ATOM 940 C CA . THR A 1 124 ? -1.039 4.695 9.641 1 98.94 124 THR A CA 1
ATOM 941 C C . THR A 1 124 ? -0.981 3.461 8.742 1 98.94 124 THR A C 1
ATOM 943 O O . THR A 1 124 ? -0.276 3.453 7.734 1 98.94 124 THR A O 1
ATOM 946 N N . ASP A 1 125 ? -1.763 2.402 9.07 1 98.88 125 ASP A N 1
ATOM 947 C CA . ASP A 1 125 ? -1.676 1.063 8.492 1 98.88 125 ASP A CA 1
ATOM 948 C C . ASP A 1 125 ? -2.662 0.896 7.34 1 98.88 125 ASP A C 1
ATOM 950 O O . ASP A 1 125 ? -2.908 -0.223 6.887 1 98.88 125 ASP A O 1
ATOM 954 N N . ALA A 1 126 ? -3.311 1.996 6.859 1 98.75 126 ALA A N 1
ATOM 955 C CA . ALA A 1 126 ? -4.266 1.923 5.758 1 98.75 126 ALA A CA 1
ATOM 956 C C . ALA A 1 126 ? -4.039 3.053 4.758 1 98.75 126 ALA A C 1
ATOM 958 O O . ALA A 1 126 ? -3.133 2.979 3.924 1 98.75 126 ALA A O 1
ATOM 959 N N . CYS A 1 127 ? -4.836 4.094 4.875 1 98.94 127 CYS A N 1
ATOM 960 C CA . CYS A 1 127 ? -4.812 5.148 3.869 1 98.94 127 CYS A CA 1
ATOM 961 C C . CYS A 1 127 ? -3.479 5.883 3.879 1 98.94 127 CYS A C 1
ATOM 963 O O . CYS A 1 127 ? -3.008 6.344 2.838 1 98.94 127 CYS A O 1
ATOM 965 N N . VAL A 1 128 ? -2.836 6.074 5.074 1 99 128 VAL A N 1
ATOM 966 C CA . VAL A 1 128 ? -1.538 6.738 5.148 1 99 128 VAL A CA 1
ATOM 967 C C . VAL A 1 128 ? -0.476 5.875 4.473 1 99 128 VAL A C 1
ATOM 969 O O . VAL A 1 128 ? 0.28 6.355 3.625 1 99 128 VAL A O 1
ATOM 972 N N . LEU A 1 129 ? -0.437 4.605 4.863 1 98.94 129 LEU A N 1
ATOM 973 C CA . LEU A 1 129 ? 0.5 3.656 4.27 1 98.94 129 LEU A CA 1
ATOM 974 C C . LEU A 1 129 ? 0.327 3.6 2.756 1 98.94 129 LEU A C 1
ATOM 976 O O . LEU A 1 129 ? 1.299 3.742 2.01 1 98.94 129 LEU A O 1
ATOM 980 N N . LYS A 1 130 ? -0.914 3.438 2.289 1 98.94 130 LYS A N 1
ATOM 981 C CA . LYS A 1 130 ? -1.197 3.289 0.864 1 98.94 130 LYS A CA 1
ATOM 982 C C . LYS A 1 130 ? -0.821 4.555 0.095 1 98.94 130 LYS A C 1
ATOM 984 O O . LYS A 1 130 ? -0.261 4.477 -1.001 1 98.94 130 LYS A O 1
ATOM 989 N N . THR A 1 131 ? -1.134 5.695 0.636 1 99 131 THR A N 1
ATOM 990 C CA . THR A 1 131 ? -0.812 6.965 -0.006 1 99 131 THR A CA 1
ATOM 991 C C . THR A 1 131 ? 0.699 7.16 -0.087 1 99 131 THR A C 1
ATOM 993 O O . THR A 1 131 ? 1.216 7.625 -1.105 1 99 131 THR A O 1
ATOM 996 N N . ALA A 1 132 ? 1.421 6.82 0.979 1 98.94 132 ALA A N 1
ATOM 997 C CA . ALA A 1 132 ? 2.877 6.941 0.997 1 98.94 132 ALA A CA 1
ATOM 998 C C . ALA A 1 132 ? 3.512 6.082 -0.091 1 98.94 132 ALA A C 1
ATOM 1000 O O . ALA A 1 132 ? 4.414 6.535 -0.801 1 98.94 132 ALA A O 1
ATOM 1001 N N . LEU A 1 133 ? 3.023 4.895 -0.242 1 98.94 133 LEU A N 1
ATOM 1002 C CA . LEU A 1 133 ? 3.586 3.982 -1.232 1 98.94 133 LEU A CA 1
ATOM 1003 C C . LEU A 1 133 ? 3.285 4.465 -2.648 1 98.94 133 LEU A C 1
ATOM 1005 O O . LEU A 1 133 ? 4.141 4.375 -3.533 1 98.94 133 LEU A O 1
ATOM 1009 N N . ASP A 1 134 ? 2.047 4.973 -2.85 1 98.94 134 ASP A N 1
ATOM 1010 C CA . ASP A 1 134 ? 1.733 5.531 -4.16 1 98.94 134 ASP A CA 1
ATOM 1011 C C . ASP A 1 134 ? 2.602 6.75 -4.457 1 98.94 134 ASP A C 1
ATOM 1013 O O . ASP A 1 134 ? 3.09 6.914 -5.578 1 98.94 134 ASP A O 1
ATOM 1017 N N . ALA A 1 135 ? 2.758 7.602 -3.471 1 98.94 135 ALA A N 1
ATOM 1018 C CA . ALA A 1 135 ? 3.625 8.766 -3.658 1 98.94 135 ALA A CA 1
ATOM 1019 C C . ALA A 1 135 ? 5.035 8.336 -4.059 1 98.94 135 ALA A C 1
ATOM 1021 O O . ALA A 1 135 ? 5.602 8.867 -5.016 1 98.94 135 ALA A O 1
ATOM 1022 N N . PHE A 1 136 ? 5.555 7.344 -3.346 1 98.88 136 PHE A N 1
ATOM 1023 C CA . PHE A 1 136 ? 6.887 6.801 -3.602 1 98.88 136 PHE A CA 1
ATOM 1024 C C . PHE A 1 136 ? 6.992 6.285 -5.031 1 98.88 136 PHE A C 1
ATOM 1026 O O . PHE A 1 136 ? 7.926 6.641 -5.758 1 98.88 136 PHE A O 1
ATOM 1033 N N . GLU A 1 137 ? 5.988 5.57 -5.504 1 98.62 137 GLU A N 1
ATOM 1034 C CA . GLU A 1 137 ? 6.00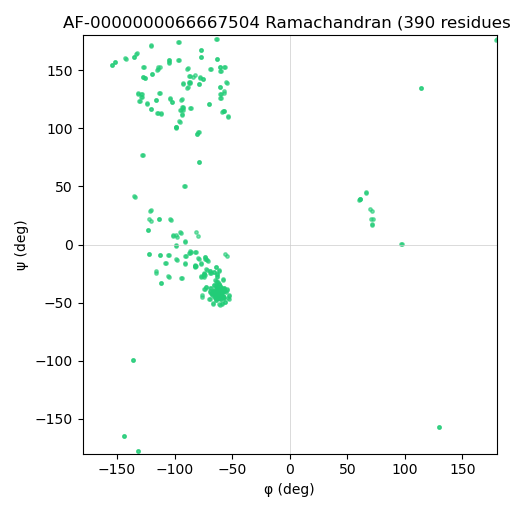4 4.957 -6.828 1 98.62 137 GLU A CA 1
ATOM 1035 C C . GLU A 1 137 ? 5.805 6 -7.926 1 98.62 137 GLU A C 1
ATOM 1037 O O . GLU A 1 137 ? 6.238 5.805 -9.062 1 98.62 137 GLU A O 1
ATOM 1042 N N . HIS A 1 138 ? 5.141 7.117 -7.578 1 97.69 138 HIS A N 1
ATOM 1043 C CA . HIS A 1 138 ? 4.848 8.141 -8.578 1 97.69 138 HIS A CA 1
ATOM 1044 C C . HIS A 1 138 ? 5.957 9.188 -8.641 1 97.69 138 HIS A C 1
ATOM 1046 O O . HIS A 1 138 ? 5.824 10.195 -9.336 1 97.69 138 HIS A O 1
ATOM 1052 N N . GLY A 1 139 ? 7.023 9 -7.863 1 97.12 139 GLY A N 1
ATOM 1053 C CA . GLY A 1 139 ? 8.203 9.836 -8 1 97.12 139 GLY A CA 1
ATOM 1054 C C . GLY A 1 139 ? 8.234 10.984 -7.012 1 97.12 139 GLY A C 1
ATOM 1055 O O . GLY A 1 139 ? 9.148 11.82 -7.051 1 97.12 139 GLY A O 1
ATOM 1056 N N . TYR A 1 140 ? 7.227 11.125 -6.125 1 98.5 140 TYR A N 1
ATOM 1057 C CA . TYR A 1 140 ? 7.285 12.086 -5.035 1 98.5 140 TYR A CA 1
ATOM 1058 C C . TYR A 1 140 ? 8.172 11.586 -3.904 1 98.5 140 TYR A C 1
ATOM 1060 O O . TYR A 1 140 ? 8.523 10.398 -3.863 1 98.5 140 TYR A O 1
ATOM 1068 N N . VAL A 1 141 ? 8.57 12.492 -3.094 1 98.62 141 VAL A N 1
ATOM 1069 C CA . VAL A 1 141 ? 9.258 12.133 -1.857 1 98.62 141 VAL A CA 1
ATOM 1070 C C . VAL A 1 141 ? 8.273 12.164 -0.691 1 98.62 141 VAL A C 1
ATOM 1072 O O . VAL A 1 141 ? 7.945 13.242 -0.177 1 98.62 141 VAL A O 1
ATOM 1075 N N . PRO A 1 142 ? 7.801 11.016 -0.262 1 98.88 142 PRO A N 1
ATOM 1076 C CA . PRO A 1 142 ? 6.871 11 0.872 1 98.88 142 PRO A CA 1
ATOM 1077 C C . PRO A 1 142 ? 7.582 11.148 2.217 1 98.88 142 PRO A C 1
ATOM 1079 O O . PRO A 1 142 ? 8.656 10.57 2.416 1 98.88 142 PRO A O 1
ATOM 1082 N N . TRP A 1 143 ? 7.008 11.914 3.051 1 98.94 143 TRP A N 1
ATOM 1083 C CA . TRP A 1 143 ? 7.414 12.078 4.441 1 98.94 143 TRP A CA 1
ATOM 1084 C C . TRP A 1 143 ? 6.25 11.773 5.383 1 98.94 143 TRP A C 1
ATOM 1086 O O . TRP A 1 143 ? 5.184 12.391 5.277 1 98.94 143 TRP A O 1
ATOM 1096 N N . VAL A 1 144 ? 6.445 10.82 6.258 1 98.94 144 VAL A N 1
ATOM 1097 C CA . VAL A 1 144 ? 5.402 10.492 7.227 1 98.94 144 VAL A CA 1
ATOM 1098 C C . VAL A 1 144 ? 5.754 11.086 8.586 1 98.94 144 VAL A C 1
ATOM 1100 O O . VAL A 1 144 ? 6.84 10.844 9.117 1 98.94 144 VAL A O 1
ATOM 1103 N N . VAL A 1 145 ? 4.875 11.891 9.086 1 98.94 145 VAL A N 1
ATOM 1104 C CA . VAL A 1 145 ? 5.066 12.438 10.422 1 98.94 145 VAL A CA 1
ATOM 1105 C C . VAL A 1 145 ? 4.633 11.406 11.469 1 98.94 145 VAL A C 1
ATOM 1107 O O . VAL A 1 145 ? 3.465 11.359 11.852 1 98.94 145 VAL A O 1
ATOM 1110 N N . ARG A 1 146 ? 5.535 10.688 11.93 1 98.88 146 ARG A N 1
ATOM 1111 C CA . ARG A 1 146 ? 5.289 9.422 12.602 1 98.88 146 ARG A CA 1
ATOM 1112 C C . ARG A 1 146 ? 4.488 9.633 13.883 1 98.88 146 ARG A C 1
ATOM 1114 O O . ARG A 1 146 ? 3.871 8.695 14.398 1 98.88 146 ARG A O 1
ATOM 1121 N N . ASP A 1 147 ? 4.523 10.828 14.555 1 98.88 147 ASP A N 1
ATOM 1122 C CA . ASP A 1 147 ? 3.756 11.102 15.766 1 98.88 147 ASP A CA 1
ATOM 1123 C C . ASP A 1 147 ? 2.48 11.875 15.445 1 98.88 147 ASP A C 1
ATOM 1125 O O . ASP A 1 147 ? 1.785 12.344 16.344 1 98.88 147 ASP A O 1
ATOM 1129 N N . ALA A 1 148 ? 2.121 12.07 14.125 1 98.94 148 ALA A N 1
ATOM 1130 C CA . ALA A 1 148 ? 0.874 12.68 13.672 1 98.94 148 ALA A CA 1
ATOM 1131 C C . ALA A 1 148 ? 0.095 11.727 12.766 1 98.94 148 ALA A C 1
ATOM 1133 O O . ALA A 1 148 ? -0.636 12.164 11.875 1 98.94 148 ALA A O 1
ATOM 1134 N N . VAL A 1 149 ? 0.351 10.477 12.859 1 98.94 149 VAL A N 1
ATOM 1135 C CA . VAL A 1 149 ? -0.428 9.398 12.266 1 98.94 149 VAL A CA 1
ATOM 1136 C C . VAL A 1 149 ? -0.775 8.367 13.336 1 98.94 149 VAL A C 1
ATOM 1138 O O . VAL A 1 149 ? -0.079 8.258 14.352 1 98.94 149 VAL A O 1
ATOM 1141 N N . ALA A 1 150 ? -1.851 7.676 13.141 1 98.94 150 ALA A N 1
ATOM 1142 C CA . ALA A 1 150 ? -2.281 6.652 14.094 1 98.94 150 ALA A CA 1
ATOM 1143 C C . ALA A 1 150 ? -3.133 5.586 13.406 1 98.94 150 ALA A C 1
ATOM 1145 O O . ALA A 1 150 ? -3.674 5.82 12.32 1 98.94 150 ALA A O 1
ATOM 1146 N N . SER A 1 151 ? -3.125 4.418 13.984 1 98.88 151 SER A N 1
ATOM 1147 C CA . SER A 1 151 ? -4.062 3.377 13.578 1 98.88 151 SER A CA 1
ATOM 1148 C C . SER A 1 151 ? -5.379 3.486 14.336 1 98.88 151 SER A C 1
ATOM 1150 O O . SER A 1 151 ? -5.395 3.893 15.5 1 98.88 151 SER A O 1
ATOM 1152 N N . ASN A 1 152 ? -6.465 3.18 13.688 1 98.62 152 ASN A N 1
ATOM 1153 C CA . ASN A 1 152 ? -7.762 3.104 14.344 1 98.62 152 ASN A CA 1
ATOM 1154 C C . ASN A 1 152 ? -8.305 1.675 14.359 1 98.62 152 ASN A C 1
ATOM 1156 O O . ASN A 1 152 ? -9.516 1.465 14.445 1 98.62 152 ASN A O 1
ATOM 1160 N N . ALA A 1 153 ? -7.379 0.711 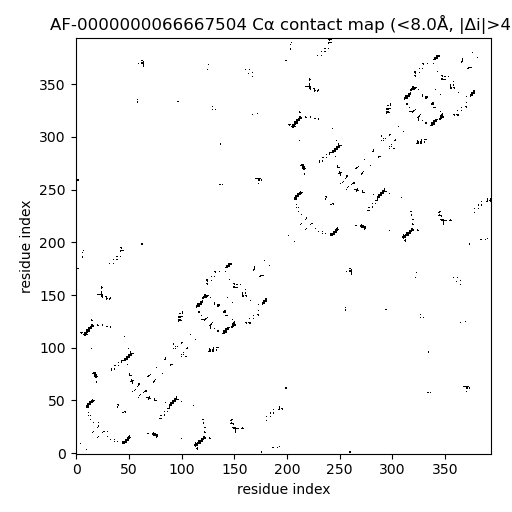14.219 1 97.75 153 ALA A N 1
ATOM 1161 C CA . ALA A 1 153 ? -7.773 -0.696 14.234 1 97.75 153 ALA A CA 1
ATOM 1162 C C . ALA A 1 153 ? -8.555 -1.028 15.5 1 97.75 153 ALA A C 1
ATOM 1164 O O . ALA A 1 153 ? -8.227 -0.551 16.594 1 97.75 153 ALA A O 1
ATOM 1165 N N . THR A 1 154 ? -9.609 -1.852 15.336 1 95.25 154 THR A N 1
ATOM 1166 C CA . THR A 1 154 ? -10.438 -2.201 16.484 1 95.25 154 THR A CA 1
ATOM 1167 C C . THR A 1 154 ? -10.359 -3.697 16.781 1 95.25 154 THR A C 1
ATOM 1169 O O . THR A 1 154 ? -10.656 -4.137 17.891 1 95.25 154 THR A O 1
ATOM 1172 N N . ARG A 1 155 ? -10.023 -4.465 15.758 1 91.88 155 ARG A N 1
ATOM 1173 C CA . ARG A 1 155 ? -9.977 -5.918 15.906 1 91.88 155 ARG A CA 1
ATOM 1174 C C . ARG A 1 155 ? -8.586 -6.375 16.344 1 91.88 155 ARG A C 1
ATOM 1176 O O . ARG A 1 155 ? -8.367 -7.559 16.594 1 91.88 155 ARG A O 1
ATOM 1183 N N . HIS A 1 156 ? -7.621 -5.441 16.312 1 91.88 156 HIS A N 1
ATOM 1184 C CA . HIS A 1 156 ? -6.242 -5.625 16.75 1 91.88 156 HIS A CA 1
ATOM 1185 C C . HIS A 1 156 ? -5.781 -4.461 17.625 1 91.88 156 HIS A C 1
ATOM 1187 O O . HIS A 1 156 ? -6.465 -3.439 17.719 1 91.88 156 HIS A O 1
ATOM 1193 N N . SER A 1 157 ? -4.672 -4.656 18.359 1 96.62 157 SER A N 1
ATOM 1194 C CA . SER A 1 157 ? -4.074 -3.527 19.062 1 96.62 157 SER A CA 1
ATOM 1195 C C . SER A 1 157 ? -3.717 -2.4 18.094 1 96.62 157 SER A C 1
ATOM 1197 O O . SER A 1 157 ? -2.85 -2.562 17.234 1 96.62 157 SER A O 1
ATOM 1199 N N . ALA A 1 158 ? -4.398 -1.306 18.281 1 98.25 158 ALA A N 1
ATOM 1200 C CA . ALA A 1 158 ? -4.148 -0.15 17.422 1 98.25 158 ALA A CA 1
ATOM 1201 C C . ALA A 1 158 ? -2.682 0.271 17.484 1 98.25 158 ALA A C 1
ATOM 1203 O O . ALA A 1 158 ? -2.078 0.599 16.469 1 98.25 158 ALA A O 1
ATOM 1204 N N . GLN A 1 159 ? -2.146 0.216 18.672 1 98.44 159 GLN A N 1
ATOM 1205 C CA . GLN A 1 159 ? -0.75 0.602 18.844 1 98.44 159 GLN A CA 1
ATOM 1206 C C . GLN A 1 159 ? 0.181 -0.353 18.109 1 98.44 159 GLN A C 1
ATOM 1208 O O . GLN A 1 159 ? 1.145 0.079 17.469 1 98.44 159 GLN A O 1
ATOM 1213 N N . GLN A 1 160 ? -0.1 -1.647 18.156 1 98.06 160 GLN A N 1
ATOM 1214 C CA . GLN A 1 160 ? 0.728 -2.627 17.469 1 98.06 160 GLN A CA 1
ATOM 1215 C C . GLN A 1 160 ? 0.622 -2.465 15.953 1 98.06 160 GLN A C 1
ATOM 1217 O O . GLN A 1 160 ? 1.621 -2.576 15.242 1 98.06 160 GLN A O 1
ATOM 1222 N N . MET A 1 161 ? -0.624 -2.205 15.508 1 98.56 161 MET A N 1
ATOM 1223 C CA . MET A 1 161 ? -0.827 -1.98 14.078 1 98.56 161 MET A CA 1
ATOM 1224 C C . MET A 1 161 ? -0.1 -0.722 13.617 1 98.56 161 MET A C 1
ATOM 1226 O O . MET A 1 161 ? 0.527 -0.716 12.555 1 98.56 161 MET A O 1
ATOM 1230 N N . HIS A 1 162 ? -0.164 0.318 14.43 1 98.88 162 HIS A N 1
ATOM 1231 C CA . HIS A 1 162 ? 0.546 1.564 14.172 1 98.88 162 HIS A CA 1
ATOM 1232 C C . HIS A 1 162 ? 2.051 1.333 14.078 1 98.88 162 HIS A C 1
ATOM 1234 O O . HIS A 1 162 ? 2.676 1.686 13.07 1 98.88 162 HIS A O 1
ATOM 1240 N N . ASP A 1 163 ? 2.623 0.656 15.047 1 98.69 163 ASP A N 1
ATOM 1241 C CA . ASP A 1 163 ? 4.062 0.439 15.109 1 98.69 163 ASP A CA 1
ATOM 1242 C C . ASP A 1 163 ? 4.543 -0.43 13.953 1 98.69 163 ASP A C 1
ATOM 1244 O O . ASP A 1 163 ? 5.594 -0.163 13.359 1 98.69 163 ASP A O 1
ATOM 1248 N N . SER A 1 164 ? 3.812 -1.458 13.664 1 98.44 164 SER A N 1
ATOM 1249 C CA . SER A 1 164 ? 4.215 -2.346 12.578 1 98.44 164 SER A CA 1
ATOM 1250 C C . SER A 1 164 ? 4.098 -1.654 11.219 1 98.44 164 SER A C 1
ATOM 1252 O O . SER A 1 164 ? 4.922 -1.871 10.336 1 98.44 164 SER A O 1
ATOM 1254 N N . ALA A 1 165 ? 3.078 -0.836 11.055 1 98.88 165 ALA A N 1
ATOM 1255 C CA . ALA A 1 165 ? 2.941 -0.077 9.812 1 98.88 165 ALA A CA 1
ATOM 1256 C C . ALA A 1 165 ? 4.105 0.891 9.633 1 98.88 165 ALA A C 1
ATOM 1258 O O . ALA A 1 165 ? 4.613 1.06 8.523 1 98.88 165 ALA A O 1
ATOM 1259 N N . LEU A 1 166 ? 4.535 1.537 10.711 1 98.88 166 LEU A N 1
ATOM 1260 C CA . LEU A 1 166 ? 5.688 2.43 10.633 1 98.88 166 LEU A CA 1
ATOM 1261 C C . LEU A 1 166 ? 6.945 1.661 10.242 1 98.88 166 LEU A C 1
ATOM 1263 O O . LEU A 1 166 ? 7.789 2.176 9.5 1 98.88 166 LEU A O 1
ATOM 1267 N N . ARG A 1 167 ? 7.074 0.466 10.727 1 98.56 167 ARG A N 1
ATOM 1268 C CA . ARG A 1 167 ? 8.211 -0.363 10.352 1 98.56 167 ARG A CA 1
ATOM 1269 C C . ARG A 1 167 ? 8.18 -0.699 8.859 1 98.56 167 ARG A C 1
ATOM 1271 O O . ARG A 1 167 ? 9.203 -0.654 8.188 1 98.56 167 ARG A O 1
ATOM 1278 N N . HIS A 1 168 ? 7 -1.019 8.352 1 98.81 168 HIS A N 1
ATOM 1279 C CA . HIS A 1 168 ? 6.855 -1.286 6.926 1 98.81 168 HIS A CA 1
ATOM 1280 C C . HIS A 1 168 ? 7.16 -0.042 6.098 1 98.81 168 HIS A C 1
ATOM 1282 O O . HIS A 1 168 ? 7.852 -0.122 5.078 1 98.81 168 HIS A O 1
ATOM 1288 N N . LEU A 1 169 ? 6.664 1.087 6.562 1 98.88 169 LEU A N 1
ATOM 1289 C CA . LEU A 1 169 ? 6.922 2.338 5.859 1 98.88 169 LEU A CA 1
ATOM 1290 C C . LEU A 1 169 ? 8.414 2.648 5.832 1 98.88 169 LEU A C 1
ATOM 1292 O O . LEU A 1 169 ? 8.953 3.049 4.797 1 98.88 169 LEU A O 1
ATOM 1296 N N . ALA A 1 170 ? 9.086 2.453 6.953 1 98.31 170 ALA A N 1
ATOM 1297 C CA . ALA A 1 170 ? 10.523 2.684 7.008 1 98.31 170 ALA A CA 1
ATOM 1298 C C . ALA A 1 170 ? 11.258 1.83 5.977 1 98.31 170 ALA A C 1
ATOM 1300 O O . ALA A 1 170 ? 12.188 2.305 5.316 1 98.31 170 ALA A O 1
ATOM 1301 N N . ARG A 1 171 ? 10.797 0.664 5.824 1 97.75 171 ARG A N 1
ATOM 1302 C CA . ARG A 1 171 ? 11.414 -0.25 4.871 1 97.75 171 ARG A CA 1
ATOM 1303 C C . ARG A 1 171 ? 11.102 0.16 3.434 1 97.75 171 ARG A C 1
ATOM 1305 O O . ARG A 1 171 ? 11.969 0.1 2.562 1 97.75 171 ARG A O 1
ATOM 1312 N N . LEU A 1 172 ? 9.938 0.63 3.213 1 98.56 172 LEU A N 1
ATOM 1313 C CA . LEU A 1 172 ? 9.43 0.729 1.851 1 98.56 172 LEU A CA 1
ATOM 1314 C C . LEU A 1 172 ? 9.695 2.111 1.268 1 98.56 172 LEU A C 1
ATOM 1316 O O . LEU A 1 172 ? 9.859 2.258 0.054 1 98.56 172 LEU A O 1
ATOM 1320 N N . ILE A 1 173 ? 9.758 3.109 2.15 1 98.56 173 ILE A N 1
ATOM 1321 C CA . ILE A 1 173 ? 9.961 4.441 1.587 1 98.56 173 ILE A CA 1
ATOM 1322 C C . ILE A 1 173 ? 11.219 5.066 2.176 1 98.56 173 ILE A C 1
ATOM 1324 O O . ILE A 1 173 ? 11.648 6.137 1.739 1 98.56 173 ILE A O 1
ATOM 1328 N N . GLY A 1 174 ? 11.82 4.41 3.191 1 97.25 174 GLY A N 1
ATOM 1329 C CA . GLY A 1 174 ? 13.047 4.887 3.797 1 97.25 174 GLY A CA 1
ATOM 1330 C C . GLY A 1 174 ? 12.875 5.324 5.238 1 97.25 174 GLY A C 1
ATOM 1331 O O . GLY A 1 174 ? 11.914 6.023 5.57 1 97.25 174 GLY A O 1
ATOM 1332 N N . GLU A 1 175 ? 13.805 4.902 6.074 1 96.44 175 GLU A N 1
ATOM 1333 C CA . GLU A 1 175 ? 13.773 5.234 7.496 1 96.44 175 GLU A CA 1
ATOM 1334 C C . GLU A 1 175 ? 13.82 6.746 7.707 1 96.44 175 GLU A C 1
ATOM 1336 O O . GLU A 1 175 ? 13.156 7.27 8.609 1 96.44 175 GLU A O 1
ATOM 1341 N N . ASN A 1 176 ? 14.555 7.41 6.906 1 97.25 176 ASN A N 1
ATOM 1342 C CA . ASN A 1 176 ? 14.719 8.852 7.051 1 97.25 176 ASN A CA 1
ATOM 1343 C C . ASN A 1 176 ? 13.453 9.602 6.648 1 97.25 176 ASN A C 1
ATOM 1345 O O . ASN A 1 176 ? 13.32 10.797 6.918 1 97.25 176 ASN A O 1
ATOM 1349 N N . GLN A 1 177 ? 12.539 8.891 5.992 1 98.56 177 GLN A N 1
ATOM 1350 C CA . GLN A 1 177 ? 11.305 9.516 5.535 1 98.56 177 GLN A CA 1
ATOM 1351 C C . GLN A 1 177 ? 10.273 9.594 6.664 1 98.56 177 GLN A C 1
ATOM 1353 O O . GLN A 1 177 ? 9.203 10.18 6.492 1 98.56 177 GLN A O 1
ATOM 1358 N N . LEU A 1 178 ? 10.594 8.977 7.797 1 98.75 178 LEU A N 1
ATOM 1359 C CA . LEU A 1 178 ? 9.789 9.125 9 1 98.75 178 LEU A CA 1
ATOM 1360 C C . LEU A 1 178 ? 10.32 10.25 9.883 1 98.75 178 LEU A C 1
ATOM 1362 O O . LEU A 1 178 ? 11.406 10.133 10.445 1 98.75 178 LEU A O 1
ATOM 1366 N N . ILE A 1 179 ? 9.539 11.289 9.969 1 98.69 179 ILE A N 1
ATOM 1367 C CA . ILE A 1 179 ? 9.969 12.453 10.727 1 98.69 179 ILE A CA 1
ATOM 1368 C C . ILE A 1 179 ? 8.977 12.734 11.852 1 98.69 179 ILE A C 1
ATOM 1370 O O . ILE A 1 179 ? 7.93 12.086 11.945 1 98.69 179 ILE A O 1
ATOM 1374 N N . THR A 1 180 ? 9.328 13.648 12.727 1 98.69 180 THR A N 1
ATOM 1375 C CA . THR A 1 180 ? 8.43 14.031 13.812 1 98.69 180 THR A CA 1
ATOM 1376 C C . THR A 1 180 ? 7.789 15.391 13.531 1 98.69 180 THR A C 1
ATOM 1378 O O . THR A 1 180 ? 8.297 16.156 12.711 1 98.69 180 THR A O 1
ATOM 1381 N N . ALA A 1 181 ? 6.68 15.625 14.195 1 98.69 181 ALA A N 1
ATOM 1382 C CA . ALA A 1 181 ? 6.043 16.938 14.102 1 98.69 181 ALA A CA 1
ATOM 1383 C C . ALA A 1 181 ? 7.004 18.047 14.523 1 98.69 181 ALA A C 1
ATOM 1385 O O . ALA A 1 181 ? 7.023 19.125 13.922 1 98.69 181 ALA A O 1
ATOM 1386 N N . ALA A 1 182 ? 7.809 17.781 15.523 1 98 182 ALA A N 1
ATOM 1387 C CA . ALA A 1 182 ? 8.773 18.766 16 1 98 182 ALA A CA 1
ATOM 1388 C C . ALA A 1 182 ? 9.797 19.109 14.93 1 98 182 ALA A C 1
ATOM 1390 O O . ALA A 1 182 ? 10.148 20.266 14.742 1 98 182 ALA A O 1
ATOM 1391 N N . GLN A 1 183 ? 10.305 18.094 14.242 1 97.44 183 GLN A N 1
ATOM 1392 C CA . GLN A 1 183 ? 11.25 18.312 13.156 1 97.44 183 GLN A CA 1
ATOM 1393 C C . GLN A 1 183 ? 10.633 19.172 12.047 1 97.44 183 GLN A C 1
ATOM 1395 O O . GLN A 1 183 ? 11.273 20.078 11.531 1 97.44 183 GLN A O 1
ATOM 1400 N N . LEU A 1 184 ? 9.367 18.875 11.68 1 97.44 184 LEU A N 1
ATOM 1401 C CA . LEU A 1 184 ? 8.703 19.625 10.617 1 97.44 184 LEU A CA 1
ATOM 1402 C C . LEU A 1 184 ? 8.445 21.062 11.047 1 97.44 184 LEU A C 1
ATOM 1404 O O . LEU A 1 184 ? 8.641 22 10.258 1 97.44 184 LEU A O 1
ATOM 1408 N N . THR A 1 185 ? 8 21.234 12.312 1 95.69 185 THR A N 1
ATOM 1409 C CA . THR A 1 185 ? 7.742 22.578 12.836 1 95.69 185 THR A CA 1
ATOM 1410 C C . THR A 1 185 ? 9.016 23.422 12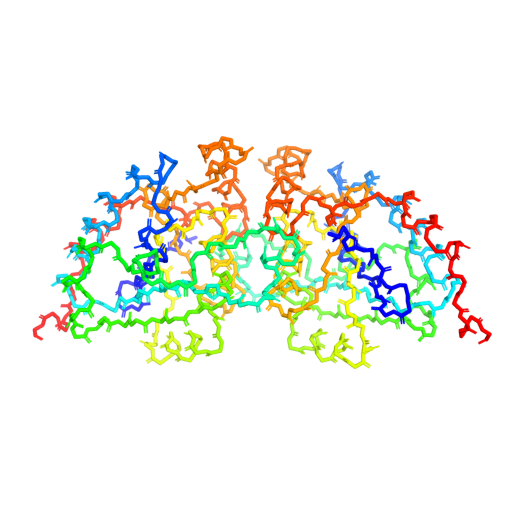.812 1 95.69 185 THR A C 1
ATOM 1412 O O . THR A 1 185 ? 8.969 24.594 12.477 1 95.69 185 THR A O 1
ATOM 1415 N N . HIS A 1 186 ? 10.086 22.812 13.148 1 95.19 186 HIS A N 1
ATOM 1416 C CA . HIS A 1 186 ? 11.367 23.5 13.078 1 95.19 186 HIS A CA 1
ATOM 1417 C C . HIS A 1 186 ? 11.672 23.953 11.656 1 95.19 186 HIS A C 1
ATOM 1419 O O . HIS A 1 186 ? 12.141 25.078 11.445 1 95.19 186 HIS A O 1
ATOM 1425 N N . LEU A 1 187 ? 11.461 23.109 10.695 1 94.75 187 LEU A N 1
ATOM 1426 C CA . LEU A 1 187 ? 11.703 23.438 9.297 1 94.75 187 LEU A CA 1
ATOM 1427 C C . LEU A 1 187 ? 10.789 24.562 8.828 1 94.75 187 LEU A C 1
ATOM 1429 O O . LEU A 1 187 ? 11.211 25.438 8.07 1 94.75 187 LEU A O 1
ATOM 1433 N N . ILE A 1 188 ? 9.516 24.531 9.25 1 94.06 188 ILE A N 1
ATOM 1434 C CA . ILE A 1 188 ? 8.539 25.562 8.898 1 94.06 188 ILE A CA 1
ATOM 1435 C C . ILE A 1 188 ? 9.047 26.922 9.367 1 94.06 188 ILE A C 1
ATOM 1437 O O . ILE A 1 188 ? 9.055 27.891 8.594 1 94.06 188 ILE A O 1
ATOM 1441 N N . HIS A 1 189 ? 9.523 26.938 10.586 1 91.38 189 HIS A N 1
ATOM 1442 C CA . HIS A 1 189 ? 9.945 28.203 11.18 1 91.38 189 HIS A CA 1
ATOM 1443 C C . HIS A 1 189 ? 11.273 28.672 10.594 1 91.38 189 HIS A C 1
ATOM 1445 O O . HIS A 1 189 ? 11.523 29.875 10.484 1 91.38 189 HIS A O 1
ATOM 1451 N N . ALA A 1 190 ? 12.086 27.75 10.156 1 91.31 190 ALA A N 1
ATOM 1452 C CA . ALA A 1 190 ? 13.406 28.062 9.625 1 91.31 190 ALA A CA 1
ATOM 1453 C C . ALA A 1 190 ? 13.312 28.516 8.164 1 91.31 190 ALA A C 1
ATOM 1455 O O . ALA A 1 190 ? 14.266 29.078 7.621 1 91.31 190 ALA A O 1
ATOM 1456 N N . THR A 1 191 ? 12.203 28.203 7.523 1 89.19 191 THR A N 1
ATOM 1457 C CA . THR A 1 191 ? 12.039 28.516 6.105 1 89.19 191 THR A CA 1
ATOM 1458 C C . THR A 1 191 ? 10.742 29.281 5.863 1 89.19 191 THR A C 1
ATOM 1460 O O . THR A 1 191 ? 9.773 28.703 5.352 1 89.19 191 THR A O 1
ATOM 1463 N N . PRO A 1 192 ? 10.789 30.469 6.168 1 78.75 192 PRO A N 1
ATOM 1464 C CA . PRO A 1 192 ? 9.555 31.219 5.941 1 78.75 192 PRO A CA 1
ATOM 1465 C C . PRO A 1 192 ? 9.125 31.219 4.473 1 78.75 192 PRO A C 1
ATOM 1467 O O . PRO A 1 192 ? 9.977 31.25 3.58 1 78.75 192 PRO A O 1
ATOM 1470 N N . ASN A 1 193 ? 7.785 30.984 4.27 1 76.44 193 ASN A N 1
ATOM 1471 C CA . ASN A 1 193 ? 7.238 31.016 2.918 1 76.44 193 ASN A CA 1
ATOM 1472 C C . ASN A 1 193 ? 7.211 32.438 2.359 1 76.44 193 ASN A C 1
ATOM 1474 O O . ASN A 1 193 ? 6.617 33.344 2.961 1 76.44 193 ASN A O 1
ATOM 1478 N N . PRO A 1 194 ? 7.914 32.562 1.244 1 68.56 194 PRO A N 1
ATOM 1479 C CA . PRO A 1 194 ? 7.973 33.906 0.71 1 68.56 194 PRO A CA 1
ATOM 1480 C C . PRO A 1 194 ? 6.598 34.438 0.309 1 68.56 194 PRO A C 1
ATOM 1482 O O . PRO A 1 194 ? 6.398 35.656 0.243 1 68.56 194 PRO A O 1
ATOM 1485 N N . ASP A 1 195 ? 5.695 33.5 -0.161 1 61.22 195 ASP A N 1
ATOM 1486 C CA . ASP A 1 195 ? 4.371 33.938 -0.587 1 61.22 195 ASP A CA 1
ATOM 1487 C C . ASP A 1 195 ? 3.447 34.156 0.611 1 61.22 195 ASP A C 1
ATOM 1489 O O . ASP A 1 195 ? 2.236 34.312 0.448 1 61.22 195 ASP A O 1
ATOM 1493 N N . ARG A 1 196 ? 4.027 34.062 1.894 1 61.03 196 ARG A N 1
ATOM 1494 C CA . ARG A 1 196 ? 3.211 34.25 3.09 1 61.03 196 ARG A CA 1
ATOM 1495 C C . ARG A 1 196 ? 2.48 35.562 3.061 1 61.03 196 ARG A C 1
ATOM 1497 O O . ARG A 1 196 ? 1.558 35.812 3.846 1 61.03 196 ARG A O 1
ATOM 1504 N N . ARG A 1 197 ? 2.811 36.5 2.053 1 43.59 197 ARG A N 1
ATOM 1505 C CA . ARG A 1 197 ? 2.18 37.844 2.027 1 43.59 197 ARG A CA 1
ATOM 1506 C C . ARG A 1 197 ? 0.789 37.75 1.407 1 43.59 197 ARG A C 1
ATOM 1508 O O . ARG A 1 197 ? 0.557 37 0.476 1 43.59 197 ARG A O 1
ATOM 1515 N N . MET B 1 1 ? -21.531 -13.695 3.207 1 38.69 1 MET B N 1
ATOM 1516 C CA . MET B 1 1 ? -21.219 -14.672 2.17 1 38.69 1 MET B CA 1
ATOM 1517 C C . MET B 1 1 ? -19.719 -14.648 1.84 1 38.69 1 MET B C 1
ATOM 1519 O O . MET B 1 1 ? -19.172 -13.602 1.513 1 38.69 1 MET B O 1
ATOM 1523 N N . TYR B 1 2 ? -18.969 -15.539 2.492 1 52.84 2 TYR B N 1
ATOM 1524 C CA . TYR B 1 2 ? -17.531 -15.609 2.252 1 52.84 2 TYR B CA 1
ATOM 1525 C C . TYR B 1 2 ? -17.234 -15.766 0.766 1 52.84 2 TYR B C 1
ATOM 1527 O O . TYR B 1 2 ? -17.891 -16.547 0.073 1 52.84 2 TYR B O 1
ATOM 1535 N N . SER B 1 3 ? -16.672 -14.688 0.152 1 64.88 3 SER B N 1
ATOM 1536 C CA . SER B 1 3 ? -16.438 -14.711 -1.287 1 64.88 3 SER B CA 1
ATOM 1537 C C . SER B 1 3 ? -15.531 -15.875 -1.675 1 64.88 3 SER B C 1
ATOM 1539 O O . SER B 1 3 ? -14.625 -16.25 -0.921 1 64.88 3 SER B O 1
ATOM 1541 N N . THR B 1 4 ? -16.062 -16.828 -2.416 1 87.69 4 THR B N 1
ATOM 1542 C CA . THR B 1 4 ? -15.281 -17.891 -3.014 1 87.69 4 THR B CA 1
ATOM 1543 C C . THR B 1 4 ? -14.633 -17.438 -4.316 1 87.69 4 THR B C 1
ATOM 1545 O O . THR B 1 4 ? -15.133 -16.516 -4.969 1 87.69 4 THR B O 1
ATOM 1548 N N . ILE B 1 5 ? -13.438 -17.984 -4.516 1 96.88 5 ILE B N 1
ATOM 1549 C CA . ILE B 1 5 ? -12.727 -17.656 -5.746 1 96.88 5 ILE B CA 1
ATOM 1550 C C . ILE B 1 5 ? -13.555 -18.094 -6.953 1 96.88 5 ILE B C 1
ATOM 1552 O O . ILE B 1 5 ? -14.047 -19.219 -6.996 1 96.88 5 ILE B O 1
ATOM 1556 N N . ASP B 1 6 ? -13.828 -17.188 -7.883 1 95.81 6 ASP B N 1
ATOM 1557 C CA . ASP B 1 6 ? -14.391 -17.578 -9.172 1 95.81 6 ASP B CA 1
ATOM 1558 C C . ASP B 1 6 ? -13.305 -18.125 -10.102 1 95.81 6 ASP B C 1
ATOM 1560 O O . ASP B 1 6 ? -12.688 -17.359 -10.844 1 95.81 6 ASP B O 1
ATOM 1564 N N . MET B 1 7 ? -13.148 -19.406 -10.18 1 95.44 7 MET B N 1
ATOM 1565 C CA . MET B 1 7 ? -12.047 -20.062 -10.883 1 95.44 7 MET B CA 1
ATOM 1566 C C . MET B 1 7 ? -12.133 -19.812 -12.383 1 95.44 7 MET B C 1
ATOM 1568 O O . MET B 1 7 ? -11.125 -19.891 -13.086 1 95.44 7 MET B O 1
ATOM 1572 N N . GLY B 1 8 ? -13.289 -19.516 -12.898 1 93.88 8 GLY B N 1
ATOM 1573 C CA . GLY B 1 8 ? -13.469 -19.219 -14.312 1 93.88 8 GLY B CA 1
ATOM 1574 C C . GLY B 1 8 ? -13.062 -17.812 -14.695 1 93.88 8 GLY B C 1
ATOM 1575 O O . GLY B 1 8 ? -12.93 -17.5 -15.875 1 93.88 8 GLY B O 1
ATOM 1576 N N . ALA B 1 9 ? -12.852 -16.984 -13.672 1 96.81 9 ALA B N 1
ATOM 1577 C CA . ALA B 1 9 ? -12.461 -15.586 -13.875 1 96.81 9 ALA B CA 1
ATOM 1578 C C . ALA B 1 9 ? -11.312 -15.195 -12.945 1 96.81 9 ALA B C 1
ATOM 1580 O O . ALA B 1 9 ? -11.336 -14.117 -12.344 1 96.81 9 ALA B O 1
ATOM 1581 N N . ALA B 1 10 ? -10.32 -16.141 -12.797 1 97.81 10 ALA B N 1
ATOM 1582 C CA . ALA B 1 10 ? -9.188 -15.906 -11.906 1 97.81 10 ALA B CA 1
ATOM 1583 C C . ALA B 1 10 ? -7.871 -15.93 -12.68 1 97.81 10 ALA B C 1
ATOM 1585 O O . ALA B 1 10 ? -7.734 -16.656 -13.664 1 97.81 10 ALA B O 1
ATOM 1586 N N . ALA B 1 11 ? -6.938 -15.164 -12.273 1 98.62 11 ALA B N 1
ATOM 1587 C CA . ALA B 1 11 ? -5.555 -15.219 -12.727 1 98.62 11 ALA B CA 1
ATOM 1588 C C . ALA B 1 11 ? -4.59 -15.367 -11.555 1 98.62 11 ALA B C 1
ATOM 1590 O O . ALA B 1 11 ? -4.84 -14.844 -10.469 1 98.62 11 ALA B O 1
ATOM 1591 N N . LEU B 1 12 ? -3.553 -16.109 -11.766 1 98.88 12 LEU B N 1
ATOM 1592 C CA . LEU B 1 12 ? -2.467 -16.219 -10.797 1 98.88 12 LEU B CA 1
ATOM 1593 C C . LEU B 1 12 ? -1.366 -15.219 -11.102 1 98.88 12 LEU B C 1
ATOM 1595 O O . LEU B 1 12 ? -0.836 -15.18 -12.211 1 98.88 12 LEU B O 1
ATOM 1599 N N . LEU B 1 13 ? -1.106 -14.312 -10.195 1 98.94 13 LEU B N 1
ATOM 1600 C CA . LEU B 1 13 ? 0.033 -13.406 -10.273 1 98.94 13 LEU B CA 1
ATOM 1601 C C . LEU B 1 13 ? 1.221 -13.953 -9.492 1 98.94 13 LEU B C 1
ATOM 1603 O O . LEU B 1 13 ? 1.134 -14.148 -8.273 1 98.94 13 LEU B O 1
ATOM 1607 N N . VAL B 1 14 ? 2.291 -14.258 -10.156 1 99 14 VAL B N 1
ATOM 1608 C CA . VAL B 1 14 ? 3.551 -14.703 -9.57 1 99 14 VAL B CA 1
ATOM 1609 C C . VAL B 1 14 ? 4.52 -13.523 -9.484 1 99 14 VAL B C 1
ATOM 1611 O O . VAL B 1 14 ? 5.191 -13.188 -10.461 1 99 14 VAL B O 1
ATOM 1614 N N . ILE B 1 15 ? 4.637 -12.953 -8.32 1 99 15 ILE B N 1
ATOM 1615 C CA . ILE B 1 15 ? 5.188 -11.617 -8.156 1 99 15 ILE B CA 1
ATOM 1616 C C . ILE B 1 15 ? 6.676 -11.703 -7.824 1 99 15 ILE B C 1
ATOM 1618 O O . ILE B 1 15 ? 7.047 -12.109 -6.723 1 99 15 ILE B O 1
ATOM 1622 N N . ASP B 1 16 ? 7.492 -11.406 -8.734 1 98.94 16 ASP B N 1
ATOM 1623 C CA . ASP B 1 16 ? 8.898 -11.055 -8.586 1 98.94 16 ASP B CA 1
ATOM 1624 C C . ASP B 1 16 ? 9.688 -12.195 -7.953 1 98.94 16 ASP B C 1
ATOM 1626 O O . ASP B 1 16 ? 10.492 -11.977 -7.047 1 98.94 16 ASP B O 1
ATOM 1630 N N . VAL B 1 17 ? 9.367 -13.43 -8.352 1 98.94 17 VAL B N 1
ATOM 1631 C CA . VAL B 1 17 ? 10.18 -14.547 -7.883 1 98.94 17 VAL B CA 1
ATOM 1632 C C . VAL B 1 17 ? 11.469 -14.625 -8.688 1 98.94 17 VAL B C 1
ATOM 1634 O O . VAL B 1 17 ? 11.641 -15.516 -9.523 1 98.94 17 VAL B O 1
ATOM 1637 N N . GLN B 1 18 ? 12.305 -13.695 -8.445 1 98.94 18 GLN B N 1
ATOM 1638 C CA . GLN B 1 18 ? 13.562 -13.461 -9.148 1 98.94 18 GLN B CA 1
ATOM 1639 C C . GLN B 1 18 ? 14.75 -13.898 -8.297 1 98.94 18 GLN B C 1
ATOM 1641 O O . GLN B 1 18 ? 14.688 -13.867 -7.066 1 98.94 18 GLN B O 1
ATOM 1646 N N . ASN B 1 19 ? 15.867 -14.188 -8.953 1 98.88 19 ASN B N 1
ATOM 1647 C CA . ASN B 1 19 ? 17.062 -14.641 -8.258 1 98.88 19 ASN B CA 1
ATOM 1648 C C . ASN B 1 19 ? 17.5 -13.648 -7.184 1 98.88 19 ASN B C 1
ATOM 1650 O O . ASN B 1 19 ? 17.875 -14.039 -6.078 1 98.88 19 ASN B O 1
ATOM 1654 N N . GLY B 1 20 ? 17.422 -12.375 -7.441 1 98.81 20 GLY B N 1
ATOM 1655 C CA . GLY B 1 20 ? 17.906 -11.344 -6.539 1 98.81 20 GLY B CA 1
ATOM 1656 C C . GLY B 1 20 ? 17.016 -11.148 -5.328 1 98.81 20 GLY B C 1
ATOM 1657 O O . GLY B 1 20 ? 17.406 -10.5 -4.355 1 98.81 20 GLY B O 1
ATOM 1658 N N . PHE B 1 21 ? 15.812 -11.719 -5.348 1 98.88 21 PHE B N 1
ATOM 1659 C CA . PHE B 1 21 ? 14.883 -11.547 -4.238 1 98.88 21 PHE B CA 1
ATOM 1660 C C . PHE B 1 21 ? 14.82 -12.805 -3.385 1 98.88 21 PHE B C 1
ATOM 1662 O O . PHE B 1 21 ? 14.211 -12.805 -2.312 1 98.88 21 PHE B O 1
ATOM 1669 N N . VAL B 1 22 ? 15.43 -13.891 -3.859 1 98.88 22 VAL B N 1
ATOM 1670 C CA . VAL B 1 22 ? 15.469 -15.117 -3.07 1 98.88 22 VAL B CA 1
ATOM 1671 C C . VAL B 1 22 ? 16.656 -15.086 -2.121 1 98.88 22 VAL B C 1
ATOM 1673 O O . VAL B 1 22 ? 17.797 -14.922 -2.555 1 98.88 22 VAL B O 1
ATOM 1676 N N . ASN B 1 23 ? 16.453 -15.109 -0.887 1 98.56 23 ASN B N 1
ATOM 1677 C CA . ASN B 1 23 ? 17.469 -15.164 0.164 1 98.56 23 ASN B CA 1
ATOM 1678 C C . ASN B 1 23 ? 17 -16.016 1.342 1 98.56 23 ASN B C 1
ATOM 1680 O O . ASN B 1 23 ? 16.062 -16.812 1.212 1 98.56 23 ASN B O 1
ATOM 1684 N N . ALA B 1 24 ? 17.609 -15.953 2.449 1 98.06 24 ALA B N 1
ATOM 1685 C CA . ALA B 1 24 ? 17.297 -16.812 3.594 1 98.06 24 ALA B CA 1
ATOM 1686 C C . ALA B 1 24 ? 15.867 -16.594 4.07 1 98.06 24 ALA B C 1
ATOM 1688 O O . ALA B 1 24 ? 15.211 -17.531 4.535 1 98.06 24 ALA B O 1
ATOM 1689 N N . GLY B 1 25 ? 15.391 -15.375 3.955 1 98.56 25 GLY B N 1
ATOM 1690 C CA . GLY B 1 25 ? 14.055 -15.047 4.426 1 98.56 25 GLY B CA 1
ATOM 1691 C C . GLY B 1 25 ? 12.953 -15.523 3.494 1 98.56 25 GLY B C 1
ATOM 1692 O O . GLY B 1 25 ? 11.844 -15.828 3.938 1 98.56 25 GLY B O 1
ATOM 1693 N N . SER B 1 26 ? 13.281 -15.641 2.168 1 98.81 26 SER B N 1
ATOM 1694 C CA . SER B 1 26 ? 12.219 -15.875 1.202 1 98.81 26 SER B CA 1
ATOM 1695 C C . SER B 1 26 ? 12.328 -17.25 0.572 1 98.81 26 SER B C 1
ATOM 1697 O O . SER B 1 26 ? 11.383 -17.734 -0.069 1 98.81 26 SER B O 1
ATOM 1699 N N . ALA B 1 27 ? 13.383 -18 0.775 1 98.75 27 ALA B N 1
ATOM 1700 C CA . ALA B 1 27 ? 13.688 -19.25 0.088 1 98.75 27 ALA B CA 1
ATOM 1701 C C . ALA B 1 27 ? 12.648 -20.328 0.4 1 98.75 27 ALA B C 1
ATOM 1703 O O . ALA B 1 27 ? 12.336 -21.156 -0.448 1 98.75 27 ALA B O 1
ATOM 1704 N N . SER B 1 28 ? 12.102 -20.266 1.566 1 98.12 28 SER B N 1
ATOM 1705 C CA . SER B 1 28 ? 11.188 -21.312 1.999 1 98.12 28 SER B CA 1
ATOM 1706 C C . SER B 1 28 ? 9.883 -21.266 1.214 1 98.12 28 SER B C 1
ATOM 1708 O O . SER B 1 28 ? 9.172 -22.266 1.127 1 98.12 28 SER B O 1
ATOM 1710 N N . ALA B 1 29 ? 9.531 -20.141 0.635 1 98.75 29 ALA B N 1
ATOM 1711 C CA . ALA B 1 29 ? 8.281 -20 -0.115 1 98.75 29 ALA B CA 1
ATOM 1712 C C . ALA B 1 29 ? 8.438 -20.531 -1.537 1 98.75 29 ALA B C 1
ATOM 1714 O O . ALA B 1 29 ? 7.445 -20.844 -2.203 1 98.75 29 ALA B O 1
ATOM 1715 N N . VAL B 1 30 ? 9.672 -20.672 -2.037 1 98.88 30 VAL B N 1
ATOM 1716 C CA . VAL B 1 30 ? 9.969 -20.922 -3.447 1 98.88 30 VAL B CA 1
ATOM 1717 C C . VAL B 1 30 ? 9.398 -22.266 -3.871 1 98.88 30 VAL B C 1
ATOM 1719 O O . VAL B 1 30 ? 8.664 -22.359 -4.859 1 98.88 30 VAL B O 1
ATOM 1722 N N . PRO B 1 31 ? 9.617 -23.344 -3.088 1 98.81 31 PRO B N 1
ATOM 1723 C CA . PRO B 1 31 ? 9.055 -24.625 -3.527 1 98.81 31 PRO B CA 1
ATOM 1724 C C . PRO B 1 31 ? 7.523 -24.609 -3.557 1 98.81 31 PRO B C 1
ATOM 1726 O O . PRO B 1 31 ? 6.918 -25.25 -4.426 1 98.81 31 PRO B O 1
ATOM 1729 N N . VAL B 1 32 ? 6.871 -23.922 -2.621 1 98.88 32 VAL B N 1
ATOM 1730 C CA . VAL B 1 32 ? 5.414 -23.828 -2.578 1 98.88 32 VAL B CA 1
ATOM 1731 C C . VAL B 1 32 ? 4.91 -23.062 -3.803 1 98.88 32 VAL B C 1
ATOM 1733 O O . VAL B 1 32 ? 3.928 -23.469 -4.43 1 98.88 32 VAL B O 1
ATOM 1736 N N . ILE B 1 33 ? 5.602 -22 -4.195 1 98.94 33 ILE B N 1
ATOM 1737 C CA . ILE B 1 33 ? 5.242 -21.188 -5.352 1 98.94 33 ILE B CA 1
ATOM 1738 C C . ILE B 1 33 ? 5.355 -22.016 -6.625 1 98.94 33 ILE B C 1
ATOM 1740 O O . ILE B 1 33 ? 4.445 -22.031 -7.457 1 98.94 33 ILE B O 1
ATOM 1744 N N . VAL B 1 34 ? 6.473 -22.734 -6.734 1 98.88 34 VAL B N 1
ATOM 1745 C CA . VAL B 1 34 ? 6.73 -23.516 -7.938 1 98.88 34 VAL B CA 1
ATOM 1746 C C . VAL B 1 34 ? 5.656 -24.578 -8.094 1 98.88 34 VAL B C 1
ATOM 1748 O O . VAL B 1 34 ? 5.105 -24.766 -9.18 1 98.88 34 VAL B O 1
ATOM 1751 N N . ASP B 1 35 ? 5.328 -25.25 -6.988 1 98.56 35 ASP B N 1
ATOM 1752 C CA . ASP B 1 35 ? 4.289 -26.281 -7.023 1 98.56 35 ASP B CA 1
ATOM 1753 C C . ASP B 1 35 ? 2.938 -25.672 -7.406 1 98.56 35 ASP B C 1
ATOM 1755 O O . ASP B 1 35 ? 2.193 -26.266 -8.195 1 98.56 35 ASP B O 1
ATOM 1759 N N . LEU B 1 36 ? 2.633 -24.578 -6.867 1 98.38 36 LEU B N 1
ATOM 1760 C CA . LEU B 1 36 ? 1.371 -23.891 -7.129 1 98.38 36 LEU B CA 1
ATOM 1761 C C . LEU B 1 36 ? 1.264 -23.484 -8.594 1 98.38 36 LEU B C 1
ATOM 1763 O O . LEU B 1 36 ? 0.215 -23.672 -9.219 1 98.38 36 LEU B O 1
ATOM 1767 N N . VAL B 1 37 ? 2.336 -22.906 -9.117 1 98.44 37 VAL B N 1
ATOM 1768 C CA . VAL B 1 37 ? 2.381 -22.484 -10.516 1 98.44 37 VAL B CA 1
ATOM 1769 C C . VAL B 1 37 ? 2.207 -23.703 -11.422 1 98.44 37 VAL B C 1
ATOM 1771 O O . VAL B 1 37 ? 1.472 -23.656 -12.414 1 98.44 37 VAL B O 1
ATOM 1774 N N . ALA B 1 38 ? 2.871 -24.797 -11.062 1 97.31 38 ALA B N 1
ATOM 1775 C CA . ALA B 1 38 ? 2.762 -26.031 -11.836 1 97.31 38 ALA B CA 1
ATOM 1776 C C . ALA B 1 38 ? 1.317 -26.531 -11.891 1 97.31 38 ALA B C 1
ATOM 1778 O O . ALA B 1 38 ? 0.795 -26.828 -12.969 1 97.31 38 ALA B O 1
ATOM 1779 N N . ASP B 1 39 ? 0.67 -26.562 -10.758 1 95.56 39 ASP B N 1
ATOM 1780 C CA . ASP B 1 39 ? -0.718 -27 -10.68 1 95.56 39 ASP B CA 1
ATOM 1781 C C . ASP B 1 39 ? -1.639 -26.062 -11.461 1 95.56 39 ASP B C 1
ATOM 1783 O O . ASP B 1 39 ? -2.496 -26.516 -12.219 1 95.56 39 ASP B O 1
ATOM 1787 N N . TRP B 1 40 ? -1.48 -24.781 -11.305 1 96.56 40 TRP B N 1
ATOM 1788 C CA . TRP B 1 40 ? -2.324 -23.766 -11.93 1 96.56 40 TRP B CA 1
ATOM 1789 C C . TRP B 1 40 ? -2.178 -23.797 -13.445 1 96.56 40 TRP B C 1
ATOM 1791 O O . TRP B 1 40 ? -3.176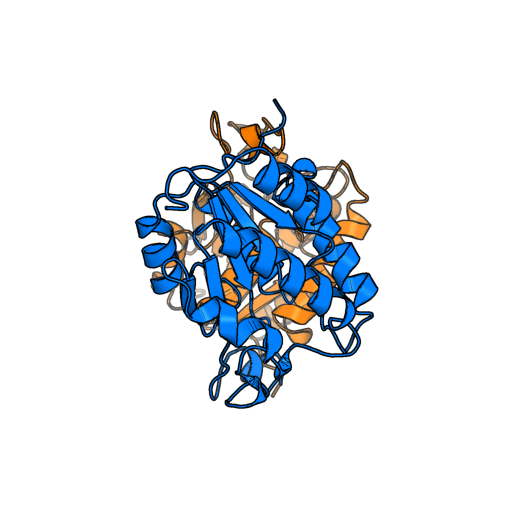 -23.781 -14.172 1 96.56 40 TRP B O 1
ATOM 1801 N N . SER B 1 41 ? -0.938 -23.875 -13.906 1 91.94 41 SER B N 1
ATOM 1802 C CA . SER B 1 41 ? -0.649 -23.781 -15.336 1 91.94 41 SER B CA 1
ATOM 1803 C C . SER B 1 41 ? -1.039 -25.078 -16.062 1 91.94 41 SER B C 1
ATOM 1805 O O . SER B 1 41 ? -1.293 -25.062 -17.266 1 91.94 41 SER B O 1
ATOM 1807 N N . ALA B 1 42 ? -1.073 -26.141 -15.352 1 90 42 ALA B N 1
ATOM 1808 C CA . ALA B 1 42 ? -1.471 -27.422 -15.938 1 90 42 ALA B CA 1
ATOM 1809 C C . ALA B 1 42 ? -2.902 -27.359 -16.453 1 90 42 ALA B C 1
ATOM 1811 O O . ALA B 1 42 ? -3.254 -28.062 -17.406 1 90 42 ALA B O 1
ATOM 1812 N N . ASP B 1 43 ? -3.652 -26.469 -15.945 1 86.94 43 ASP B N 1
ATOM 1813 C CA . ASP B 1 43 ? -5.051 -26.328 -16.344 1 86.94 43 ASP B CA 1
ATOM 1814 C C . ASP B 1 43 ? -5.234 -25.172 -17.312 1 86.94 43 ASP B C 1
ATOM 1816 O O . ASP B 1 43 ? -6.359 -24.719 -17.562 1 86.94 43 ASP B O 1
ATOM 1820 N N . ASN B 1 44 ? -4.121 -24.594 -17.781 1 88.62 44 ASN B N 1
ATOM 1821 C CA . ASN B 1 44 ? -4.109 -23.531 -18.781 1 88.62 44 ASN B CA 1
ATOM 1822 C C . ASN B 1 44 ? -4.871 -22.297 -18.297 1 88.62 44 ASN B C 1
ATOM 1824 O O . ASN B 1 44 ? -5.672 -21.734 -19.047 1 88.62 44 ASN B O 1
ATOM 1828 N N . ARG B 1 45 ? -4.738 -22.016 -17.109 1 94.44 45 ARG B N 1
ATOM 1829 C CA . ARG B 1 45 ? -5.332 -20.812 -16.531 1 94.44 45 ARG B CA 1
ATOM 1830 C C . ARG B 1 45 ? -4.379 -19.625 -16.656 1 94.44 45 ARG B C 1
ATOM 1832 O O . ARG B 1 45 ? -3.162 -19.797 -16.719 1 94.44 45 ARG B O 1
ATOM 1839 N N . PRO B 1 46 ? -4.934 -18.438 -16.719 1 97.5 46 PRO B N 1
ATOM 1840 C CA . PRO B 1 46 ? -4.074 -17.266 -16.906 1 97.5 46 PRO B CA 1
ATOM 1841 C C . PRO B 1 46 ? -3.066 -17.094 -15.773 1 97.5 46 PRO B C 1
ATOM 1843 O O . PRO B 1 46 ? -3.438 -17.141 -14.602 1 97.5 46 PRO B O 1
ATOM 1846 N N . THR B 1 47 ? -1.832 -16.922 -16.156 1 98.56 47 THR B N 1
ATOM 1847 C CA . THR B 1 47 ? -0.738 -16.703 -15.211 1 98.56 47 THR B CA 1
ATOM 1848 C C . THR B 1 47 ? 0.073 -15.477 -15.617 1 98.56 47 THR B C 1
ATOM 1850 O O . THR B 1 47 ? 0.469 -15.336 -16.781 1 98.56 47 THR B O 1
ATOM 1853 N N . VAL B 1 48 ? 0.265 -14.547 -14.734 1 98.88 48 VAL B N 1
ATOM 1854 C CA . VAL B 1 48 ? 1.092 -13.367 -14.984 1 98.88 48 VAL B CA 1
ATOM 1855 C C . VAL B 1 48 ? 2.322 -13.406 -14.078 1 98.88 48 VAL B C 1
ATOM 1857 O O . VAL B 1 48 ? 2.201 -13.375 -12.852 1 98.88 48 VAL B O 1
ATOM 1860 N N . PHE B 1 49 ? 3.48 -13.555 -14.648 1 98.94 49 PHE B N 1
ATOM 1861 C CA . PHE B 1 49 ? 4.75 -13.391 -13.953 1 98.94 49 PHE B CA 1
ATOM 1862 C C . PHE B 1 49 ? 5.219 -11.945 -14 1 98.94 49 PHE B C 1
ATOM 1864 O O . PHE B 1 49 ? 5.148 -11.297 -15.047 1 98.94 49 PHE B O 1
ATOM 1871 N N . THR B 1 50 ? 5.676 -11.438 -12.875 1 98.94 50 THR B N 1
ATOM 1872 C CA . THR B 1 50 ? 6.25 -10.102 -12.906 1 98.94 50 THR B CA 1
ATOM 1873 C C . THR B 1 50 ? 7.738 -10.141 -12.57 1 98.94 50 THR B C 1
ATOM 1875 O O . THR B 1 50 ? 8.195 -11.039 -11.852 1 98.94 50 THR B O 1
ATOM 1878 N N . ARG B 1 51 ? 8.469 -9.258 -13.078 1 98.88 51 ARG B N 1
ATOM 1879 C CA . ARG B 1 51 ? 9.852 -8.977 -12.727 1 98.88 51 ARG B CA 1
ATOM 1880 C C . ARG B 1 51 ? 10.055 -7.496 -12.43 1 98.88 51 ARG B C 1
ATOM 1882 O O . ARG B 1 51 ? 9.594 -6.633 -13.18 1 98.88 51 ARG B O 1
ATOM 1889 N N . TYR B 1 52 ? 10.648 -7.258 -11.328 1 98.88 52 TYR B N 1
ATOM 1890 C CA . TYR B 1 52 ? 11.07 -5.906 -10.992 1 98.88 52 TYR B CA 1
ATOM 1891 C C . TYR B 1 52 ? 12.469 -5.617 -11.539 1 98.88 52 TYR B C 1
ATOM 1893 O O . TYR B 1 52 ? 13.344 -6.484 -11.5 1 98.88 52 TYR B O 1
ATOM 1901 N N . ARG B 1 53 ? 12.648 -4.461 -12.031 1 98.62 53 ARG B N 1
ATOM 1902 C CA . ARG B 1 53 ? 13.961 -3.979 -12.445 1 98.62 53 ARG B CA 1
ATOM 1903 C C . ARG B 1 53 ? 14.242 -2.592 -11.875 1 98.62 53 ARG B C 1
ATOM 1905 O O . ARG B 1 53 ? 13.461 -1.659 -12.086 1 98.62 53 ARG B O 1
ATOM 1912 N N . ASN B 1 54 ? 15.336 -2.486 -11.164 1 98.5 54 ASN B N 1
ATOM 1913 C CA . ASN B 1 54 ? 15.797 -1.189 -10.688 1 98.5 54 ASN B CA 1
ATOM 1914 C C . ASN B 1 54 ? 16.469 -0.385 -11.797 1 98.5 54 ASN B C 1
ATOM 1916 O O . ASN B 1 54 ? 16.641 -0.882 -12.906 1 98.5 54 ASN B O 1
ATOM 1920 N N . TYR B 1 55 ? 16.703 0.859 -11.617 1 98.12 55 TYR B N 1
ATOM 1921 C CA . TYR B 1 55 ? 17.312 1.734 -12.609 1 98.12 55 TYR B CA 1
ATOM 1922 C C . TYR B 1 55 ? 18.078 2.871 -11.938 1 98.12 55 TYR B C 1
ATOM 1924 O O . TYR B 1 55 ? 17.844 3.172 -10.766 1 98.12 55 TYR B O 1
ATOM 1932 N N . PRO B 1 56 ? 19.016 3.424 -12.648 1 97.5 56 PRO B N 1
ATOM 1933 C CA . PRO B 1 56 ? 19.828 4.477 -12.039 1 97.5 56 PRO B CA 1
ATOM 1934 C C . PRO B 1 56 ? 19 5.648 -11.523 1 97.5 56 PRO B C 1
ATOM 1936 O O . PRO B 1 56 ? 18.109 6.125 -12.219 1 97.5 56 PRO B O 1
ATOM 1939 N N . ASN B 1 57 ? 19.188 6.086 -10.336 1 96.81 57 ASN B N 1
ATOM 1940 C CA . ASN B 1 57 ? 18.578 7.234 -9.68 1 96.81 57 ASN B CA 1
ATOM 1941 C C . ASN B 1 57 ? 17.109 6.965 -9.344 1 96.81 57 ASN B C 1
ATOM 1943 O O . ASN B 1 57 ? 16.312 7.898 -9.242 1 96.81 57 ASN B O 1
ATOM 1947 N N . SER B 1 58 ? 16.781 5.672 -9.258 1 97.88 58 SER B N 1
ATOM 1948 C CA . SER B 1 58 ? 15.438 5.328 -8.805 1 97.88 58 SER B CA 1
ATOM 1949 C C . SER B 1 58 ? 15.195 5.797 -7.379 1 97.88 58 SER B C 1
ATOM 1951 O O . SER B 1 58 ? 16.141 6.094 -6.648 1 97.88 58 SER B O 1
ATOM 1953 N N . PRO B 1 59 ? 13.984 5.941 -6.957 1 97.31 59 PRO B N 1
ATOM 1954 C CA . PRO B 1 59 ? 13.734 6.266 -5.551 1 97.31 59 PRO B CA 1
ATOM 1955 C C . PRO B 1 59 ? 14.32 5.234 -4.594 1 97.31 59 PRO B C 1
ATOM 1957 O O . PRO B 1 59 ? 14.711 5.574 -3.471 1 97.31 59 PRO B O 1
ATOM 1960 N N . TRP B 1 60 ? 14.422 3.955 -4.98 1 97.75 60 TRP B N 1
ATOM 1961 C CA . TRP B 1 60 ? 15.039 2.908 -4.168 1 97.75 60 TRP B CA 1
ATOM 1962 C C . TRP B 1 60 ? 16.516 3.199 -3.938 1 97.75 60 TRP B C 1
ATOM 1964 O O . TRP B 1 60 ? 17.047 2.955 -2.848 1 97.75 60 TRP B O 1
ATOM 1974 N N . GLU B 1 61 ? 17.156 3.773 -5.012 1 97.06 61 GLU B N 1
ATOM 1975 C CA . GLU B 1 61 ? 18.562 4.168 -4.832 1 97.06 61 GLU B CA 1
ATOM 1976 C C . GLU B 1 61 ? 18.672 5.457 -4.02 1 97.06 61 GLU B C 1
ATOM 1978 O O . GLU B 1 61 ? 19.438 5.531 -3.066 1 97.06 61 GLU B O 1
ATOM 1983 N N . ARG B 1 62 ? 17.828 6.402 -4.344 1 95.94 62 ARG B N 1
ATOM 1984 C CA . ARG B 1 62 ? 17.969 7.75 -3.801 1 95.94 62 ARG B CA 1
ATOM 1985 C C . ARG B 1 62 ? 17.531 7.801 -2.342 1 95.94 62 ARG B C 1
ATOM 1987 O O . ARG B 1 62 ? 18.141 8.492 -1.526 1 95.94 62 ARG B O 1
ATOM 1994 N N . LEU B 1 63 ? 16.453 7.062 -1.999 1 96.88 63 LEU B N 1
ATOM 1995 C CA . LEU B 1 63 ? 15.852 7.227 -0.683 1 96.88 63 LEU B CA 1
ATOM 1996 C C . LEU B 1 63 ? 16.203 6.051 0.225 1 96.88 63 LEU B C 1
ATOM 1998 O O . LEU B 1 63 ? 16.266 6.203 1.446 1 96.88 63 LEU B O 1
ATOM 2002 N N . LEU B 1 64 ? 16.453 4.844 -0.392 1 96.5 64 LEU B N 1
ATOM 2003 C CA . LEU B 1 64 ? 16.703 3.658 0.422 1 96.5 64 LEU B CA 1
ATOM 2004 C C . LEU B 1 64 ? 18.172 3.258 0.377 1 96.5 64 LEU B C 1
ATOM 2006 O O . LEU B 1 64 ? 18.609 2.428 1.172 1 96.5 64 LEU B O 1
ATOM 2010 N N . GLY B 1 65 ? 18.953 3.779 -0.586 1 95.56 65 GLY B N 1
ATOM 2011 C CA . GLY B 1 65 ? 20.344 3.393 -0.764 1 95.56 65 GLY B CA 1
ATOM 2012 C C . GLY B 1 65 ? 20.5 1.986 -1.309 1 95.56 65 GLY B C 1
ATOM 2013 O O . GLY B 1 65 ? 21.547 1.359 -1.12 1 95.56 65 GLY B O 1
ATOM 2014 N N . TRP B 1 66 ? 19.453 1.423 -1.864 1 95.81 66 TRP B N 1
ATOM 2015 C CA . TRP B 1 66 ? 19.453 0.061 -2.389 1 95.81 66 TRP B CA 1
ATOM 2016 C C . TRP B 1 66 ? 19.797 0.046 -3.871 1 95.81 66 TRP B C 1
ATOM 2018 O O . TRP B 1 66 ? 19.094 0.633 -4.691 1 95.81 66 TRP B O 1
ATOM 2028 N N . ARG B 1 67 ? 20.859 -0.551 -4.32 1 96 67 ARG B N 1
ATOM 2029 C CA . ARG B 1 67 ? 21.391 -0.443 -5.676 1 96 67 ARG B CA 1
ATOM 2030 C C . ARG B 1 67 ? 21.469 -1.812 -6.344 1 96 67 ARG B C 1
ATOM 2032 O O . ARG B 1 67 ? 22.297 -2.029 -7.23 1 96 67 ARG B O 1
ATOM 2039 N N . ALA B 1 68 ? 20.594 -2.736 -5.961 1 97.12 68 ALA B N 1
ATOM 2040 C CA . ALA B 1 68 ? 20.578 -4.074 -6.543 1 97.12 68 ALA B CA 1
ATOM 2041 C C . ALA B 1 68 ? 19.547 -4.176 -7.664 1 97.12 68 ALA B C 1
ATOM 2043 O O . ALA B 1 68 ? 18.812 -3.221 -7.93 1 97.12 68 ALA B O 1
ATOM 2044 N N . LEU B 1 69 ? 19.516 -5.316 -8.352 1 98.31 69 LEU B N 1
ATOM 2045 C CA . LEU B 1 69 ? 18.5 -5.707 -9.336 1 98.31 69 LEU B CA 1
ATOM 2046 C C . LEU B 1 69 ? 18.562 -4.801 -10.562 1 98.31 69 LEU B C 1
ATOM 2048 O O . LEU B 1 69 ? 17.531 -4.367 -11.07 1 98.31 69 LEU B O 1
ATOM 2052 N N . HIS B 1 70 ? 19.703 -4.496 -11.094 1 98 70 HIS B N 1
ATOM 2053 C CA . HIS B 1 70 ? 19.875 -3.686 -12.297 1 98 70 HIS B CA 1
ATOM 2054 C C . HIS B 1 70 ? 19.906 -4.555 -13.547 1 98 70 HIS B C 1
ATOM 2056 O O . HIS B 1 70 ? 19.734 -4.051 -14.664 1 98 70 HIS B O 1
ATOM 2062 N N . GLY B 1 71 ? 20.109 -5.867 -13.359 1 97.94 71 GLY B N 1
ATOM 2063 C CA . GLY B 1 71 ? 20.188 -6.758 -14.508 1 97.94 71 GLY B CA 1
ATOM 2064 C C . GLY B 1 71 ? 20.422 -8.203 -14.117 1 97.94 71 GLY B C 1
ATOM 2065 O O . GLY B 1 71 ? 20.547 -8.523 -12.938 1 97.94 71 GLY B O 1
ATOM 2066 N N . PRO B 1 72 ? 20.422 -9.07 -15.188 1 97.81 72 PRO B N 1
ATOM 2067 C CA . PRO B 1 72 ? 20.688 -10.484 -14.922 1 97.81 72 PRO B CA 1
ATOM 2068 C C . PRO B 1 72 ? 22.047 -10.727 -14.289 1 97.81 72 PRO B C 1
ATOM 2070 O O . PRO B 1 72 ? 22.984 -9.961 -14.523 1 97.81 72 PRO B O 1
ATOM 2073 N N . PRO B 1 73 ? 22.141 -11.758 -13.477 1 98.12 73 PRO B N 1
ATOM 2074 C CA . PRO B 1 73 ? 21.109 -12.773 -13.234 1 98.12 73 PRO B CA 1
ATOM 2075 C C . PRO B 1 73 ? 20.125 -12.375 -12.141 1 98.12 73 PRO B C 1
ATOM 2077 O O . PRO B 1 73 ? 19.125 -13.055 -11.93 1 98.12 73 PRO B O 1
ATOM 2080 N N . GLU B 1 74 ? 20.328 -11.281 -11.414 1 98.62 74 GLU B N 1
ATOM 2081 C CA . GLU B 1 74 ? 19.469 -10.883 -10.305 1 98.62 74 GLU B CA 1
ATOM 2082 C C . GLU B 1 74 ? 18.031 -10.664 -10.758 1 98.62 74 GLU B C 1
ATOM 2084 O O . GLU B 1 74 ? 17.094 -11.016 -10.047 1 98.62 74 GLU B O 1
ATOM 2089 N N . THR B 1 75 ? 17.859 -10.109 -11.93 1 98.75 75 THR B N 1
ATOM 2090 C CA . THR B 1 75 ? 16.531 -9.719 -12.406 1 98.75 75 THR B CA 1
ATOM 2091 C C . THR B 1 75 ? 15.828 -10.891 -13.078 1 98.75 75 THR B C 1
ATOM 2093 O O . THR B 1 75 ? 14.648 -10.812 -13.406 1 98.75 75 THR B O 1
ATOM 2096 N N . ASP B 1 76 ? 16.531 -12.016 -13.25 1 98.81 76 ASP B N 1
ATOM 2097 C CA . ASP B 1 76 ? 15.922 -13.195 -13.867 1 98.81 76 ASP B CA 1
ATOM 2098 C C . ASP B 1 76 ? 14.977 -13.898 -12.898 1 98.81 76 ASP B C 1
ATOM 2100 O O . ASP B 1 76 ? 15.25 -13.961 -11.695 1 98.81 76 ASP B O 1
ATOM 2104 N N . LEU B 1 77 ? 13.852 -14.406 -13.469 1 98.88 77 LEU B N 1
ATOM 2105 C CA . LEU B 1 77 ? 13.102 -15.375 -12.672 1 98.88 77 LEU B CA 1
ATOM 2106 C C . LEU B 1 77 ? 13.977 -16.562 -12.281 1 98.88 77 LEU B C 1
ATOM 2108 O O . LEU B 1 77 ? 14.93 -16.891 -12.984 1 98.88 77 LEU B O 1
ATOM 2112 N N . ILE B 1 78 ? 13.656 -17.188 -11.18 1 98.94 78 ILE B N 1
ATOM 2113 C CA . ILE B 1 78 ? 14.383 -18.406 -10.82 1 98.94 78 ILE B CA 1
ATOM 2114 C C . ILE B 1 78 ? 14.195 -19.453 -11.914 1 98.94 78 ILE B C 1
ATOM 2116 O O . ILE B 1 78 ? 13.156 -19.5 -12.578 1 98.94 78 ILE B O 1
ATOM 2120 N N . ASP B 1 79 ? 15.086 -20.297 -12.055 1 98.69 79 ASP B N 1
ATOM 2121 C CA . ASP B 1 79 ? 15.117 -21.281 -13.141 1 98.69 79 ASP B CA 1
ATOM 2122 C C . ASP B 1 79 ? 13.898 -22.188 -13.102 1 98.69 79 ASP B C 1
ATOM 2124 O O . ASP B 1 79 ? 13.359 -22.562 -14.141 1 98.69 79 ASP B O 1
ATOM 2128 N N . GLU B 1 80 ? 13.43 -22.516 -11.922 1 98.69 80 GLU B N 1
ATOM 2129 C CA . GLU B 1 80 ? 12.344 -23.469 -11.727 1 98.69 80 GLU B CA 1
ATOM 2130 C C . GLU B 1 80 ? 11.047 -22.969 -12.344 1 98.69 80 GLU B C 1
ATOM 2132 O O . GLU B 1 80 ? 10.156 -23.75 -12.664 1 98.69 80 GLU B O 1
ATOM 2137 N N . LEU B 1 81 ? 10.992 -21.641 -12.57 1 98.81 81 LEU B N 1
ATOM 2138 C CA . LEU B 1 81 ? 9.742 -21.078 -13.055 1 98.81 81 LEU B CA 1
ATOM 2139 C C . LEU B 1 81 ? 9.781 -20.891 -14.57 1 98.81 81 LEU B C 1
ATOM 2141 O O . LEU B 1 81 ? 8.742 -20.688 -15.203 1 98.81 81 LEU B O 1
ATOM 2145 N N . ILE B 1 82 ? 10.93 -20.969 -15.211 1 98.38 82 ILE B N 1
ATOM 2146 C CA . ILE B 1 82 ? 11.148 -20.625 -16.609 1 98.38 82 ILE B CA 1
ATOM 2147 C C . ILE B 1 82 ? 10.273 -21.484 -17.516 1 98.38 82 ILE B C 1
ATOM 2149 O O . ILE B 1 82 ? 9.625 -20.984 -18.422 1 98.38 82 ILE B O 1
ATOM 2153 N N . PRO B 1 83 ? 10.125 -22.781 -17.25 1 97.38 83 PRO B N 1
ATOM 2154 C CA . PRO B 1 83 ? 9.305 -23.609 -18.141 1 97.38 83 PRO B CA 1
ATOM 2155 C C . PRO B 1 83 ? 7.848 -23.172 -18.172 1 97.38 83 PRO B C 1
ATOM 2157 O O . PRO B 1 83 ? 7.168 -23.344 -19.188 1 97.38 83 PRO B O 1
ATOM 2160 N N . PHE B 1 84 ? 7.387 -22.578 -17.109 1 97.94 84 PHE B N 1
ATOM 2161 C CA . PHE B 1 84 ? 5.973 -22.219 -17 1 97.94 84 PHE B CA 1
ATOM 2162 C C . PHE B 1 84 ? 5.695 -20.906 -17.703 1 97.94 84 PHE B C 1
ATOM 2164 O O . PHE B 1 84 ? 4.539 -20.578 -18 1 97.94 84 PHE B O 1
ATOM 2171 N N . THR B 1 85 ? 6.734 -20.094 -17.953 1 97.62 85 THR B N 1
ATOM 2172 C CA . THR B 1 85 ? 6.562 -18.781 -18.578 1 97.62 85 THR B CA 1
ATOM 2173 C C . THR B 1 85 ? 6.258 -18.922 -20.062 1 97.62 85 THR B C 1
ATOM 2175 O O . THR B 1 85 ? 5.812 -17.969 -20.703 1 97.62 85 THR B O 1
ATOM 2178 N N . ALA B 1 86 ? 6.398 -20.094 -20.625 1 94.5 86 ALA B N 1
ATOM 2179 C CA . ALA B 1 86 ? 6.203 -20.344 -22.047 1 94.5 86 ALA B CA 1
ATOM 2180 C C . ALA B 1 86 ? 4.816 -20.922 -22.312 1 94.5 86 ALA B C 1
ATOM 2182 O O . ALA B 1 86 ? 4.438 -21.109 -23.469 1 94.5 86 ALA B O 1
ATOM 2183 N N . ARG B 1 87 ? 4.035 -21.141 -21.312 1 93.56 87 ARG B N 1
ATOM 2184 C CA . ARG B 1 87 ? 2.699 -21.703 -21.484 1 93.56 87 ARG B CA 1
ATOM 2185 C C . ARG B 1 87 ? 1.774 -20.703 -22.188 1 93.56 87 ARG B C 1
ATOM 2187 O O . ARG B 1 87 ? 1.991 -19.5 -22.109 1 93.56 87 ARG B O 1
ATOM 2194 N N . PRO B 1 88 ? 0.784 -21.141 -22.938 1 90.81 88 PRO B N 1
ATOM 2195 C CA . PRO B 1 88 ? -0.063 -20.281 -23.766 1 90.81 88 PRO B CA 1
ATOM 2196 C C . PRO B 1 88 ? -0.707 -19.156 -22.984 1 90.81 88 PRO B C 1
ATOM 2198 O O . PRO B 1 88 ? -0.827 -18.031 -23.484 1 90.81 88 PRO B O 1
ATOM 2201 N N . LYS B 1 89 ? -1.169 -19.312 -21.781 1 95.56 89 LYS B N 1
ATOM 2202 C CA . LYS B 1 89 ? -1.858 -18.266 -21.031 1 95.56 89 LYS B CA 1
ATOM 2203 C C . LYS B 1 89 ? -0.941 -17.641 -19.984 1 95.56 89 LYS B C 1
ATOM 2205 O O . LYS B 1 89 ? -1.414 -17.062 -19 1 95.56 89 LYS B O 1
ATOM 2210 N N . SER B 1 90 ? 0.38 -17.828 -20.266 1 97.62 90 SER B N 1
ATOM 2211 C CA . SER B 1 90 ? 1.371 -17.172 -19.422 1 97.62 90 SER B CA 1
ATOM 2212 C C . SER B 1 90 ? 1.772 -15.812 -19.984 1 97.62 90 SER B C 1
ATOM 2214 O O . SER B 1 90 ? 1.913 -15.656 -21.203 1 97.62 90 SER B O 1
ATOM 2216 N N . HIS B 1 91 ? 1.901 -14.859 -19.125 1 98.31 91 HIS B N 1
ATOM 2217 C CA . HIS B 1 91 ? 2.342 -13.508 -19.453 1 98.31 91 HIS B CA 1
ATOM 2218 C C . HIS B 1 91 ? 3.498 -13.07 -18.562 1 98.31 91 HIS B C 1
ATOM 2220 O O . HIS B 1 91 ? 3.574 -13.469 -17.391 1 98.31 91 HIS B O 1
ATOM 2226 N N . LEU B 1 92 ? 4.371 -12.328 -19.172 1 98.56 92 LEU B N 1
ATOM 2227 C CA . LEU B 1 92 ? 5.496 -11.758 -18.438 1 98.56 92 LEU B CA 1
ATOM 2228 C C . LEU B 1 92 ? 5.418 -10.234 -18.422 1 98.56 92 LEU B C 1
ATOM 2230 O O . LEU B 1 92 ? 5.301 -9.609 -19.484 1 98.56 92 LEU B O 1
ATOM 2234 N N . LEU B 1 93 ? 5.43 -9.633 -17.281 1 98.69 93 LEU B N 1
ATOM 2235 C CA . LEU B 1 93 ? 5.32 -8.188 -17.078 1 98.69 93 LEU B CA 1
ATOM 2236 C C . LEU B 1 93 ? 6.547 -7.641 -16.359 1 98.69 93 LEU B C 1
ATOM 2238 O O . LEU B 1 93 ? 6.832 -8.031 -15.227 1 98.69 93 LEU B O 1
ATOM 2242 N N . ASP B 1 94 ? 7.301 -6.793 -16.984 1 98.69 94 ASP B N 1
ATOM 2243 C CA . ASP B 1 94 ? 8.383 -6.066 -16.328 1 98.69 94 ASP B CA 1
ATOM 2244 C C . ASP B 1 94 ? 7.867 -4.781 -15.68 1 98.69 94 ASP B C 1
ATOM 2246 O O . ASP B 1 94 ? 7.012 -4.098 -16.25 1 98.69 94 ASP B O 1
ATOM 2250 N N . LYS B 1 95 ? 8.344 -4.512 -14.539 1 98.81 95 LYS B N 1
ATOM 2251 C CA . LYS B 1 95 ? 7.922 -3.311 -13.828 1 98.81 95 LYS B CA 1
ATOM 2252 C C . LYS B 1 95 ? 9.094 -2.67 -13.086 1 98.8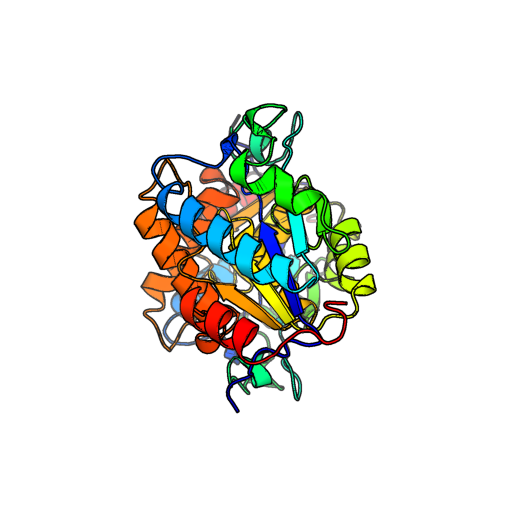1 95 LYS B C 1
ATOM 2254 O O . LYS B 1 95 ? 10.078 -3.34 -12.781 1 98.81 95 LYS B O 1
ATOM 2259 N N . THR B 1 96 ? 8.961 -1.382 -12.75 1 98.62 96 THR B N 1
ATOM 2260 C CA . THR B 1 96 ? 10.008 -0.641 -12.055 1 98.62 96 THR B CA 1
ATOM 2261 C C . THR B 1 96 ? 9.484 -0.058 -10.75 1 98.62 96 THR B C 1
ATOM 2263 O O . THR B 1 96 ? 10.102 0.835 -10.164 1 98.62 96 THR B O 1
ATOM 2266 N N . VAL B 1 97 ? 8.297 -0.495 -10.305 1 98.81 97 VAL B N 1
ATOM 2267 C CA . VAL B 1 97 ? 7.699 -0.07 -9.039 1 98.81 97 VAL B CA 1
ATOM 2268 C C . VAL B 1 97 ? 7.211 -1.289 -8.266 1 98.81 97 VAL B C 1
ATOM 2270 O O . VAL B 1 97 ? 7.391 -2.428 -8.703 1 98.81 97 VAL B O 1
ATOM 2273 N N . TYR B 1 98 ? 6.594 -1.12 -7.094 1 98.88 98 TYR B N 1
ATOM 2274 C CA . TYR B 1 98 ? 6.156 -2.217 -6.238 1 98.88 98 TYR B CA 1
ATOM 2275 C C . TYR B 1 98 ? 4.988 -2.967 -6.867 1 98.88 98 TYR B C 1
ATOM 2277 O O . TYR B 1 98 ? 5.016 -4.195 -6.973 1 98.88 98 TYR B O 1
ATOM 2285 N N . THR B 1 99 ? 3.99 -2.234 -7.352 1 98.94 99 THR B N 1
ATOM 2286 C CA . THR B 1 99 ? 2.729 -2.84 -7.758 1 98.94 99 THR B CA 1
ATOM 2287 C C . THR B 1 99 ? 2.865 -3.504 -9.125 1 98.94 99 THR B C 1
ATOM 2289 O O . THR B 1 99 ? 3.566 -2.994 -10 1 98.94 99 THR B O 1
ATOM 2292 N N . ALA B 1 100 ? 2.188 -4.625 -9.289 1 98.88 100 ALA B N 1
ATOM 2293 C CA . ALA B 1 100 ? 2.051 -5.242 -10.609 1 98.88 100 ALA B CA 1
ATOM 2294 C C . ALA B 1 100 ? 1.007 -4.512 -11.453 1 98.88 100 ALA B C 1
ATOM 2296 O O . ALA B 1 100 ? 0.921 -4.719 -12.664 1 98.88 100 ALA B O 1
ATOM 2297 N N . LEU B 1 101 ? 0.157 -3.682 -10.828 1 98.81 101 LEU B N 1
ATOM 2298 C CA . LEU B 1 101 ? -0.898 -2.982 -11.555 1 98.81 101 LEU B CA 1
ATOM 2299 C C . LEU B 1 101 ? -0.415 -1.617 -12.031 1 98.81 101 LEU B C 1
ATOM 2301 O O . LEU B 1 101 ? -1.048 -0.596 -11.758 1 98.81 101 LEU B O 1
ATOM 2305 N N . THR B 1 102 ? 0.75 -1.614 -12.695 1 98.56 102 THR B N 1
ATOM 2306 C CA . THR B 1 102 ? 1.196 -0.471 -13.484 1 98.56 102 THR B CA 1
ATOM 2307 C C . THR B 1 102 ? 0.245 -0.213 -14.648 1 98.56 102 THR B C 1
ATOM 2309 O O . THR B 1 102 ? -0.726 -0.947 -14.844 1 98.56 102 THR B O 1
ATOM 2312 N N . ALA B 1 103 ? 0.497 0.848 -15.406 1 97.75 103 ALA B N 1
ATOM 2313 C CA . ALA B 1 103 ? -0.326 1.091 -16.594 1 97.75 103 ALA B CA 1
ATOM 2314 C C . ALA B 1 103 ? -0.364 -0.138 -17.484 1 97.75 103 ALA B C 1
ATOM 2316 O O . ALA B 1 103 ? -1.437 -0.569 -17.922 1 97.75 103 ALA B O 1
ATOM 2317 N N . GLU B 1 104 ? 0.803 -0.785 -17.766 1 98.44 104 GLU B N 1
ATOM 2318 C CA . GLU B 1 104 ? 0.894 -1.982 -18.594 1 98.44 104 GLU B CA 1
ATOM 2319 C C . GLU B 1 104 ? 0.231 -3.178 -17.906 1 98.44 104 GLU B C 1
ATOM 2321 O O . GLU B 1 104 ? -0.475 -3.953 -18.562 1 98.44 104 GLU B O 1
ATOM 2326 N N . GLY B 1 105 ? 0.466 -3.328 -16.578 1 98.75 105 GLY B N 1
ATOM 2327 C CA . GLY B 1 105 ? -0.143 -4.426 -15.844 1 98.75 105 GLY B CA 1
ATOM 2328 C C . GLY B 1 105 ? -1.658 -4.352 -15.812 1 98.75 105 GLY B C 1
ATOM 2329 O O . GLY B 1 105 ? -2.338 -5.367 -15.984 1 98.75 105 GLY B O 1
ATOM 2330 N N . SER B 1 106 ? -2.135 -3.117 -15.617 1 98.62 106 SER B N 1
ATOM 2331 C CA . SER B 1 106 ? -3.578 -2.912 -15.57 1 98.62 106 SER B CA 1
ATOM 2332 C C . SER B 1 106 ? -4.223 -3.227 -16.922 1 98.62 106 SER B C 1
ATOM 2334 O O . SER B 1 106 ? -5.309 -3.809 -16.969 1 98.62 106 SER B O 1
ATOM 2336 N N . ARG B 1 107 ? -3.576 -2.801 -17.984 1 98.5 107 ARG B N 1
ATOM 2337 C CA . ARG B 1 107 ? -4.082 -3.113 -19.312 1 98.5 107 ARG B CA 1
ATOM 2338 C C . ARG B 1 107 ? -4.113 -4.621 -19.547 1 98.5 107 ARG B C 1
ATOM 2340 O O . ARG B 1 107 ? -5.113 -5.156 -20.031 1 98.5 107 ARG B O 1
ATOM 2347 N N . LEU B 1 108 ? -3.033 -5.309 -19.203 1 98.56 108 LEU B N 1
ATOM 2348 C CA . LEU B 1 108 ? -2.914 -6.75 -19.375 1 98.56 108 LEU B CA 1
ATOM 2349 C C . LEU B 1 108 ? -3.98 -7.488 -18.578 1 98.56 108 LEU B C 1
ATOM 2351 O O . LEU B 1 108 ? -4.715 -8.312 -19.125 1 98.56 108 LEU B O 1
ATOM 2355 N N . ILE B 1 109 ? -4.098 -7.184 -17.297 1 98.44 109 ILE B N 1
ATOM 2356 C CA . ILE B 1 109 ? -5.027 -7.859 -16.406 1 98.44 109 ILE B CA 1
ATOM 2357 C C . ILE B 1 109 ? -6.465 -7.574 -16.828 1 98.44 109 ILE B C 1
ATOM 2359 O O . ILE B 1 109 ? -7.32 -8.461 -16.812 1 98.44 109 ILE B O 1
ATOM 2363 N N . GLY B 1 110 ? -6.688 -6.293 -17.25 1 98.38 110 GLY B N 1
ATOM 2364 C CA . GLY B 1 110 ? -7.992 -5.949 -17.781 1 98.38 110 GLY B CA 1
ATOM 2365 C C . GLY B 1 110 ? -8.383 -6.789 -18.984 1 98.38 110 GLY B C 1
ATOM 2366 O O . GLY B 1 110 ? -9.531 -7.219 -19.109 1 98.38 110 GLY B O 1
ATOM 2367 N N . ALA B 1 111 ? -7.469 -7.047 -19.859 1 98.12 111 ALA B N 1
ATOM 2368 C CA . ALA B 1 111 ? -7.711 -7.789 -21.094 1 98.12 111 ALA B CA 1
ATOM 2369 C C . ALA B 1 111 ? -8.008 -9.258 -20.797 1 98.12 111 ALA B C 1
ATOM 2371 O O . ALA B 1 111 ? -8.664 -9.938 -21.594 1 98.12 111 ALA B O 1
ATOM 2372 N N . LEU B 1 112 ? -7.527 -9.766 -19.641 1 97.38 112 LEU B N 1
ATOM 2373 C CA . LEU B 1 112 ? -7.766 -11.156 -19.281 1 97.38 112 LEU B CA 1
ATOM 2374 C C . LEU B 1 112 ? -9.219 -11.375 -18.875 1 97.38 112 LEU B C 1
ATOM 2376 O O . LEU B 1 112 ? -9.695 -12.508 -18.828 1 97.38 112 LEU B O 1
ATOM 2380 N N . GLY B 1 113 ? -9.906 -10.219 -18.469 1 97.38 113 GLY B N 1
ATOM 2381 C CA . GLY B 1 113 ? -11.312 -10.312 -18.109 1 97.38 113 GLY B CA 1
ATOM 2382 C C . GLY B 1 113 ? -11.555 -11.055 -16.812 1 97.38 113 GLY B C 1
ATOM 2383 O O . GLY B 1 113 ? -12.57 -11.727 -16.656 1 97.38 113 GLY B O 1
ATOM 2384 N N . VAL B 1 114 ? -10.648 -10.984 -15.922 1 98.19 114 VAL B N 1
ATOM 2385 C CA . VAL B 1 114 ? -10.75 -11.711 -14.656 1 98.19 114 VAL B CA 1
ATOM 2386 C C . VAL B 1 114 ? -11.305 -10.789 -13.57 1 98.19 114 VAL B C 1
ATOM 2388 O O . VAL B 1 114 ? -11.195 -9.562 -13.68 1 98.19 114 VAL B O 1
ATOM 2391 N N . THR B 1 115 ? -11.844 -11.359 -12.531 1 98.19 115 THR B N 1
ATOM 2392 C CA . THR B 1 115 ? -12.32 -10.633 -11.359 1 98.19 115 THR B CA 1
ATOM 2393 C C . THR B 1 115 ? -11.453 -10.938 -10.141 1 98.19 115 THR B C 1
ATOM 2395 O O . THR B 1 115 ? -11.305 -10.094 -9.258 1 98.19 115 THR B O 1
ATOM 2398 N N . ASP B 1 116 ? -10.938 -12.211 -10.086 1 98.62 116 ASP B N 1
ATOM 2399 C CA . ASP B 1 116 ? -10.156 -12.68 -8.945 1 98.62 116 ASP B CA 1
ATOM 2400 C C . ASP B 1 116 ? -8.664 -12.727 -9.281 1 98.62 116 ASP B C 1
ATOM 2402 O O . ASP B 1 116 ? -8.273 -13.289 -10.305 1 98.62 116 ASP B O 1
ATOM 2406 N N . LEU B 1 117 ? -7.855 -12.078 -8.492 1 98.94 117 LEU B N 1
ATOM 2407 C CA . LEU B 1 117 ? -6.406 -12.102 -8.641 1 98.94 117 LEU B CA 1
ATOM 2408 C C . LEU B 1 117 ? -5.754 -12.852 -7.48 1 98.94 117 LEU B C 1
ATOM 2410 O O . LEU B 1 117 ? -5.809 -12.398 -6.336 1 98.94 117 LEU B O 1
ATOM 2414 N N . ILE B 1 118 ? -5.172 -13.977 -7.73 1 98.94 118 ILE B N 1
ATOM 2415 C CA . ILE B 1 118 ? -4.48 -14.789 -6.73 1 98.94 118 ILE B CA 1
ATOM 2416 C C . ILE B 1 118 ? -2.992 -14.445 -6.73 1 98.94 118 ILE B C 1
ATOM 2418 O O . ILE B 1 118 ? -2.33 -14.523 -7.77 1 98.94 118 ILE B O 1
ATOM 2422 N N . LEU B 1 119 ? -2.482 -14.086 -5.586 1 99 119 LEU B N 1
ATOM 2423 C CA . LEU B 1 119 ? -1.128 -13.547 -5.508 1 99 119 LEU B CA 1
ATOM 2424 C C . LEU B 1 119 ? -0.209 -14.5 -4.75 1 99 119 LEU B C 1
ATOM 2426 O O . LEU B 1 119 ? -0.558 -14.977 -3.666 1 99 119 LEU B O 1
ATOM 2430 N N . CYS B 1 120 ? 0.902 -14.812 -5.254 1 99 120 CYS B N 1
ATOM 2431 C CA . CYS B 1 120 ? 2.049 -15.445 -4.613 1 99 120 CYS B CA 1
ATOM 2432 C C . CYS B 1 120 ? 3.346 -14.75 -5.008 1 99 120 CYS B C 1
ATOM 2434 O O . CYS B 1 120 ? 3.359 -13.922 -5.926 1 99 120 CYS B O 1
ATOM 2436 N N . GLY B 1 121 ? 4.379 -14.969 -4.219 1 98.94 121 GLY B N 1
ATOM 2437 C CA . GLY B 1 121 ? 5.664 -14.414 -4.621 1 98.94 121 GLY B CA 1
ATOM 2438 C C . GLY B 1 121 ? 6.348 -13.633 -3.518 1 98.94 121 GLY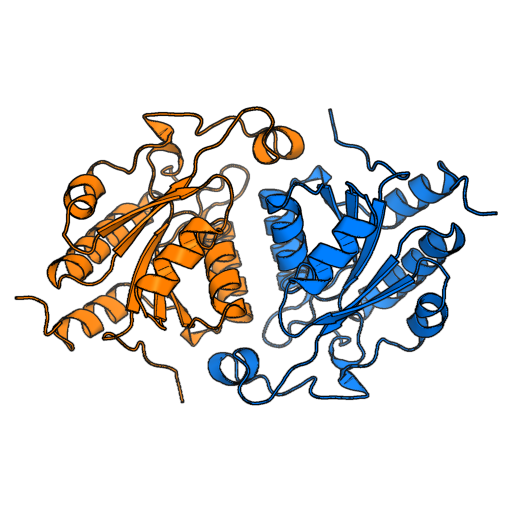 B C 1
ATOM 2439 O O . GLY B 1 121 ? 6.215 -13.969 -2.34 1 98.94 121 GLY B O 1
ATOM 2440 N N . ILE B 1 122 ? 7.25 -12.727 -3.945 1 98.94 122 ILE B N 1
ATOM 2441 C CA . ILE B 1 122 ? 8.18 -12.023 -3.066 1 98.94 122 ILE B CA 1
ATOM 2442 C C . ILE B 1 122 ? 8.148 -10.531 -3.377 1 98.94 122 ILE B C 1
ATOM 2444 O O . ILE B 1 122 ? 8.312 -10.125 -4.531 1 98.94 122 ILE B O 1
ATOM 2448 N N . ALA B 1 123 ? 8.008 -9.75 -2.395 1 98.69 123 ALA B N 1
ATOM 2449 C CA . ALA B 1 123 ? 7.949 -10.055 -0.967 1 98.69 123 ALA B CA 1
ATOM 2450 C C . ALA B 1 123 ? 6.566 -9.758 -0.397 1 98.69 123 ALA B C 1
ATOM 2452 O O . ALA B 1 123 ? 5.867 -8.859 -0.878 1 98.69 123 ALA B O 1
ATOM 2453 N N . THR B 1 124 ? 6.129 -10.422 0.643 1 98.94 124 THR B N 1
ATOM 2454 C CA . THR B 1 124 ? 4.844 -10.234 1.31 1 98.94 124 THR B CA 1
ATOM 2455 C C . THR B 1 124 ? 4.633 -8.773 1.687 1 98.94 124 THR B C 1
ATOM 2457 O O . THR B 1 124 ? 3.561 -8.211 1.457 1 98.94 124 THR B O 1
ATOM 2460 N N . ASP B 1 125 ? 5.668 -8.094 2.234 1 98.81 125 ASP B N 1
ATOM 2461 C CA . ASP B 1 125 ? 5.602 -6.785 2.873 1 98.81 125 ASP B CA 1
ATOM 2462 C C . ASP B 1 125 ? 5.961 -5.676 1.89 1 98.81 125 ASP B C 1
ATOM 2464 O O . ASP B 1 125 ? 6.195 -4.535 2.291 1 98.81 125 ASP B O 1
ATOM 2468 N N . ALA B 1 126 ? 6.066 -5.98 0.562 1 98.75 126 ALA B N 1
ATOM 2469 C CA . ALA B 1 126 ? 6.402 -4.977 -0.445 1 98.75 126 ALA B CA 1
ATOM 2470 C C . ALA B 1 126 ? 5.512 -5.121 -1.677 1 98.75 126 ALA B C 1
ATOM 2472 O O . ALA B 1 126 ? 4.359 -4.684 -1.671 1 98.75 126 ALA B O 1
ATOM 2473 N N . CYS B 1 127 ? 6.047 -5.758 -2.689 1 98.94 127 CYS B N 1
ATOM 2474 C CA . CYS B 1 127 ? 5.344 -5.801 -3.967 1 98.94 127 CYS B CA 1
ATOM 2475 C C . CYS B 1 127 ? 4.047 -6.594 -3.85 1 98.94 127 CYS B C 1
ATOM 2477 O O . CYS B 1 127 ? 3.068 -6.293 -4.535 1 98.94 127 CYS B O 1
ATOM 2479 N N . VAL B 1 128 ? 4 -7.672 -3.025 1 99 128 VAL B N 1
ATOM 2480 C CA . VAL B 1 128 ? 2.777 -8.445 -2.844 1 99 128 VAL B CA 1
ATOM 2481 C C . VAL B 1 128 ? 1.727 -7.594 -2.135 1 99 128 VAL B C 1
ATOM 2483 O O . VAL B 1 128 ? 0.586 -7.5 -2.594 1 99 128 VAL B O 1
ATOM 2486 N N . LEU B 1 129 ? 2.131 -6.996 -1.02 1 98.94 129 LEU B N 1
ATOM 2487 C CA . LEU B 1 129 ? 1.241 -6.117 -0.267 1 98.94 129 LEU B CA 1
ATOM 2488 C C . LEU B 1 129 ? 0.706 -4.996 -1.153 1 98.94 129 LEU B C 1
ATOM 2490 O O . LEU B 1 129 ? -0.506 -4.781 -1.225 1 98.94 129 LEU B O 1
ATOM 2494 N N . LYS B 1 130 ? 1.594 -4.309 -1.878 1 98.94 130 LYS B N 1
ATOM 2495 C CA . LYS B 1 130 ? 1.211 -3.164 -2.703 1 98.94 130 LYS B CA 1
ATOM 2496 C C . LYS B 1 130 ? 0.275 -3.59 -3.83 1 98.94 130 LYS B C 1
ATOM 2498 O O . LYS B 1 130 ? -0.698 -2.896 -4.133 1 98.94 130 LYS B O 1
ATOM 2503 N N . THR B 1 131 ? 0.566 -4.695 -4.457 1 99 131 THR B N 1
ATOM 2504 C CA . THR B 1 131 ? -0.266 -5.203 -5.543 1 99 131 THR B CA 1
ATOM 2505 C C . THR B 1 131 ? -1.648 -5.594 -5.027 1 99 131 THR B C 1
ATOM 2507 O O . THR B 1 131 ? -2.66 -5.316 -5.676 1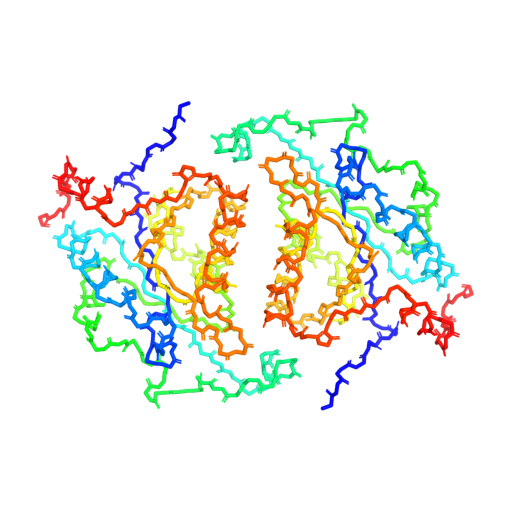 99 131 THR B O 1
ATOM 2510 N N . ALA B 1 132 ? -1.713 -6.238 -3.861 1 98.94 132 ALA B N 1
ATOM 2511 C CA . ALA B 1 132 ? -2.986 -6.633 -3.266 1 98.94 132 ALA B CA 1
ATOM 2512 C C . ALA B 1 132 ? -3.861 -5.41 -2.988 1 98.94 132 ALA B C 1
ATOM 2514 O O . ALA B 1 132 ? -5.059 -5.418 -3.281 1 98.94 132 ALA B O 1
ATOM 2515 N N . LEU B 1 133 ? -3.268 -4.379 -2.479 1 98.94 133 LEU B N 1
ATOM 2516 C CA . LEU B 1 133 ? -4.023 -3.176 -2.145 1 98.94 133 LEU B CA 1
ATOM 2517 C C . LEU B 1 133 ? -4.516 -2.475 -3.406 1 98.94 133 LEU B C 1
ATOM 2519 O O . LEU B 1 133 ? -5.641 -1.977 -3.445 1 98.94 133 LEU B O 1
ATOM 2523 N N . ASP B 1 134 ? -3.643 -2.432 -4.441 1 98.94 134 ASP B N 1
ATOM 2524 C CA . ASP B 1 134 ? -4.09 -1.853 -5.707 1 98.94 134 ASP B CA 1
ATOM 2525 C C . ASP B 1 134 ? -5.23 -2.672 -6.309 1 98.94 134 ASP B C 1
ATOM 2527 O O . ASP B 1 134 ? -6.199 -2.111 -6.824 1 98.94 134 ASP B O 1
ATOM 2531 N N . ALA B 1 135 ? -5.078 -3.984 -6.27 1 98.94 135 ALA B N 1
ATOM 2532 C CA . ALA B 1 135 ? -6.152 -4.836 -6.777 1 98.94 135 ALA B CA 1
ATOM 2533 C C . ALA B 1 135 ? -7.465 -4.551 -6.055 1 98.94 135 ALA B C 1
ATOM 2535 O O . ALA B 1 135 ? -8.508 -4.379 -6.695 1 98.94 135 ALA B O 1
ATOM 2536 N N . PHE B 1 136 ? -7.391 -4.449 -4.738 1 98.88 136 PHE B N 1
ATOM 2537 C CA . PHE B 1 136 ? -8.547 -4.164 -3.895 1 98.88 136 PHE B CA 1
ATOM 2538 C C . PHE B 1 136 ? -9.195 -2.844 -4.293 1 98.88 136 PHE B C 1
ATOM 2540 O O . PHE B 1 136 ? -10.406 -2.781 -4.512 1 98.88 136 PHE B O 1
ATOM 2547 N N . GLU B 1 137 ? -8.391 -1.819 -4.52 1 98.62 137 GLU B N 1
ATOM 2548 C CA . GLU B 1 137 ? -8.891 -0.483 -4.832 1 98.62 137 GLU B CA 1
ATOM 2549 C C . GLU B 1 137 ? -9.438 -0.415 -6.258 1 98.62 137 GLU B C 1
ATOM 2551 O O . GLU B 1 137 ? -10.297 0.414 -6.559 1 98.62 137 GLU B O 1
ATOM 2556 N N . HIS B 1 138 ? -8.938 -1.29 -7.141 1 97.69 138 HIS B N 1
ATOM 2557 C CA . HIS B 1 138 ? -9.344 -1.253 -8.539 1 97.69 138 HIS B CA 1
ATOM 2558 C C . HIS B 1 138 ? -10.547 -2.158 -8.781 1 97.69 138 HIS B C 1
ATOM 2560 O O . HIS B 1 138 ? -10.969 -2.348 -9.93 1 97.69 138 HIS B O 1
ATOM 2566 N N . GLY B 1 139 ? -11.062 -2.793 -7.723 1 97.12 139 GLY B N 1
ATOM 2567 C CA . GLY B 1 139 ? -12.32 -3.52 -7.828 1 97.12 139 GLY B CA 1
ATOM 2568 C C . GLY B 1 139 ? -12.125 -5.008 -8.055 1 97.12 139 GLY B C 1
ATOM 2569 O O . GLY B 1 139 ? -13.102 -5.742 -8.234 1 97.12 139 GLY B O 1
ATOM 2570 N N . TYR B 1 140 ? -10.883 -5.516 -8.125 1 98.56 140 TYR B N 1
ATOM 2571 C CA . TYR B 1 140 ? -10.625 -6.949 -8.156 1 98.56 140 TYR B CA 1
ATOM 2572 C C . TYR B 1 140 ? -10.773 -7.555 -6.762 1 98.56 140 TYR B C 1
ATOM 2574 O O . TYR B 1 140 ? -10.805 -6.832 -5.766 1 98.56 140 TYR B O 1
ATOM 2582 N N . VAL B 1 141 ? -10.93 -8.82 -6.742 1 98.62 141 VAL B N 1
ATOM 2583 C CA . VAL B 1 141 ? -10.875 -9.562 -5.488 1 98.62 141 VAL B CA 1
ATOM 2584 C C . VAL B 1 141 ? -9.492 -10.188 -5.312 1 98.62 141 VAL B C 1
ATOM 2586 O O . VAL B 1 141 ? -9.188 -11.211 -5.918 1 98.62 141 VAL B O 1
ATOM 2589 N N . PRO B 1 142 ? -8.648 -9.594 -4.5 1 98.88 142 PRO B N 1
ATOM 2590 C CA . PRO B 1 142 ? -7.32 -10.172 -4.285 1 98.88 142 PRO B CA 1
ATOM 2591 C C . PRO B 1 142 ? -7.344 -11.344 -3.305 1 98.88 142 PRO B C 1
ATOM 2593 O O . PRO B 1 142 ? -8.07 -11.305 -2.307 1 98.88 142 PRO B O 1
ATOM 2596 N N . TRP B 1 143 ? -6.617 -12.336 -3.631 1 98.94 143 TRP B N 1
ATOM 2597 C CA . TRP B 1 143 ? -6.359 -13.492 -2.777 1 98.94 143 TRP B CA 1
ATOM 2598 C C . TRP B 1 143 ? -4.859 -13.695 -2.578 1 98.94 143 TRP B C 1
ATOM 2600 O O . TRP B 1 143 ? -4.113 -13.836 -3.551 1 98.94 143 TRP B O 1
ATOM 2610 N N . VAL B 1 144 ? -4.438 -13.664 -1.345 1 98.94 144 VAL B N 1
ATOM 2611 C CA . VAL B 1 144 ? -3.023 -13.898 -1.056 1 98.94 144 VAL B CA 1
ATOM 2612 C C . VAL B 1 144 ? -2.824 -15.32 -0.544 1 98.94 144 VAL B C 1
ATOM 2614 O O . VAL B 1 144 ? -3.475 -15.734 0.417 1 98.94 144 VAL B O 1
ATOM 2617 N N . VAL B 1 145 ? -1.997 -16.031 -1.229 1 98.94 145 VAL B N 1
ATOM 2618 C CA . VAL B 1 145 ? -1.658 -17.375 -0.766 1 98.94 145 VAL B CA 1
ATOM 2619 C C . VAL B 1 145 ? -0.596 -17.297 0.327 1 98.94 145 VAL B C 1
ATOM 2621 O O . VAL B 1 145 ? 0.604 -17.297 0.038 1 98.94 145 VAL B O 1
ATOM 2624 N N . ARG B 1 146 ? -1.016 -17.297 1.494 1 98.88 146 ARG B N 1
ATOM 2625 C CA . ARG B 1 146 ? -0.233 -16.828 2.635 1 98.88 146 ARG B CA 1
ATOM 2626 C C . ARG B 1 146 ? 1.008 -17.703 2.834 1 98.88 146 ARG B C 1
ATOM 2628 O O . ARG B 1 146 ? 1.97 -17.281 3.479 1 98.88 146 ARG B O 1
ATOM 2635 N N . ASP B 1 147 ? 1.047 -19 2.41 1 98.88 147 ASP B N 1
ATOM 2636 C CA . ASP B 1 147 ? 2.211 -19.875 2.547 1 98.88 147 ASP B CA 1
ATOM 2637 C C . ASP B 1 147 ? 3.008 -19.922 1.246 1 98.88 147 ASP B C 1
ATOM 2639 O O . ASP B 1 147 ? 3.932 -20.734 1.113 1 98.88 147 ASP B O 1
ATOM 2643 N N . ALA B 1 148 ? 2.672 -19.094 0.201 1 98.94 148 ALA B N 1
ATOM 2644 C CA . ALA B 1 148 ? 3.418 -18.953 -1.047 1 98.94 148 ALA B CA 1
ATOM 2645 C C . ALA B 1 148 ? 3.875 -17.516 -1.254 1 98.94 148 ALA B C 1
ATOM 2647 O O . ALA B 1 148 ? 4.012 -17.047 -2.391 1 98.94 148 ALA B O 1
ATOM 2648 N N . VAL B 1 149 ? 3.934 -16.75 -0.225 1 98.94 149 VAL B N 1
ATOM 2649 C CA . VAL B 1 149 ? 4.555 -15.43 -0.17 1 98.94 149 VAL B CA 1
ATOM 2650 C C . VAL B 1 149 ? 5.559 -15.383 0.98 1 98.94 149 VAL B C 1
ATOM 2652 O O . VAL B 1 149 ? 5.445 -16.141 1.945 1 98.94 149 VAL B O 1
ATOM 2655 N N . ALA B 1 150 ? 6.543 -14.547 0.85 1 98.94 150 ALA B N 1
ATOM 2656 C CA . ALA B 1 150 ? 7.559 -14.398 1.89 1 98.94 150 ALA B CA 1
ATOM 2657 C C . ALA B 1 150 ? 8.195 -13.016 1.84 1 98.94 150 ALA B C 1
ATOM 2659 O O . ALA B 1 150 ? 8.133 -12.328 0.815 1 98.94 150 ALA B O 1
ATOM 2660 N N . SER B 1 151 ? 8.688 -12.594 2.977 1 98.88 151 SER B N 1
ATOM 2661 C CA . SER B 1 151 ? 9.523 -11.398 3.031 1 98.88 151 SER B CA 1
ATOM 2662 C C . SER B 1 151 ? 10.992 -11.734 2.771 1 98.88 151 SER B C 1
ATOM 2664 O O . SER B 1 151 ? 11.461 -12.82 3.131 1 98.88 151 SER B O 1
ATOM 2666 N N . ASN B 1 152 ? 11.695 -10.844 2.121 1 98.62 152 ASN B N 1
ATOM 2667 C CA . ASN B 1 152 ? 13.141 -10.984 1.945 1 98.62 152 ASN B CA 1
ATOM 2668 C C . ASN B 1 152 ? 13.898 -9.891 2.688 1 98.62 152 ASN B C 1
ATOM 2670 O O . ASN B 1 152 ? 15.031 -9.562 2.322 1 98.62 152 ASN B O 1
ATOM 2674 N N . ALA B 1 153 ? 13.227 -9.32 3.697 1 97.69 153 ALA B N 1
ATOM 2675 C CA . ALA B 1 153 ? 13.859 -8.273 4.496 1 97.69 153 ALA B CA 1
ATOM 2676 C C . ALA B 1 153 ? 15.188 -8.75 5.07 1 97.69 153 ALA B C 1
ATOM 2678 O O . ALA B 1 153 ? 15.305 -9.898 5.504 1 97.69 153 ALA B O 1
ATOM 2679 N N . THR B 1 154 ? 16.203 -7.855 5.055 1 95.12 154 THR B N 1
ATOM 2680 C CA . THR B 1 154 ? 17.516 -8.242 5.555 1 95.12 154 THR B CA 1
ATOM 2681 C C . THR B 1 154 ? 17.891 -7.414 6.785 1 95.12 154 THR B C 1
ATOM 2683 O O . THR B 1 154 ? 18.75 -7.812 7.57 1 95.12 154 THR B O 1
ATOM 2686 N N . ARG B 1 155 ? 17.281 -6.254 6.906 1 91.81 155 ARG B N 1
ATOM 2687 C CA . ARG B 1 155 ? 17.609 -5.359 8.016 1 91.81 155 ARG B CA 1
ATOM 2688 C C . ARG B 1 155 ? 16.703 -5.621 9.211 1 91.81 155 ARG B C 1
ATOM 2690 O O . ARG B 1 155 ? 16.875 -5.023 10.273 1 91.81 155 ARG B O 1
ATOM 2697 N N . HIS B 1 156 ? 15.664 -6.434 8.977 1 91.75 156 HIS B N 1
ATOM 2698 C CA . HIS B 1 156 ? 14.719 -6.887 9.984 1 91.75 156 HIS B CA 1
ATOM 2699 C C . HIS B 1 156 ? 14.484 -8.391 9.891 1 91.75 156 HIS B C 1
ATOM 2701 O O . HIS B 1 156 ? 14.914 -9.031 8.93 1 91.75 156 HIS B O 1
ATOM 2707 N N . SER B 1 157 ? 13.883 -8.984 10.953 1 96.5 157 SER B N 1
ATOM 2708 C CA . SER B 1 157 ? 13.461 -10.375 10.844 1 96.5 157 SER B CA 1
ATOM 2709 C C . SER B 1 157 ? 12.484 -10.57 9.695 1 96.5 157 SER B C 1
ATOM 2711 O O . SER B 1 157 ? 11.367 -10.039 9.727 1 96.5 157 SER B O 1
ATOM 2713 N N . ALA B 1 158 ? 12.93 -11.328 8.734 1 98.25 158 ALA B N 1
ATOM 2714 C CA . ALA B 1 158 ? 12.086 -11.594 7.57 1 98.25 158 ALA B CA 1
ATOM 2715 C C . ALA B 1 158 ? 10.766 -12.227 7.992 1 98.25 158 ALA B C 1
ATOM 2717 O O . ALA B 1 158 ? 9.703 -11.875 7.473 1 98.25 158 ALA B O 1
ATOM 2718 N N . GLN B 1 159 ? 10.859 -13.117 8.945 1 98.38 159 GLN B N 1
ATOM 2719 C CA . GLN B 1 159 ? 9.656 -13.789 9.414 1 98.38 159 GLN B CA 1
ATOM 2720 C C . GLN B 1 159 ? 8.703 -12.805 10.094 1 98.38 159 GLN B C 1
ATOM 2722 O O . GLN B 1 159 ? 7.488 -12.867 9.883 1 98.38 159 GLN B O 1
ATOM 2727 N N . GLN B 1 160 ? 9.234 -11.883 10.883 1 98.06 160 GLN B N 1
ATOM 2728 C CA . GLN B 1 160 ? 8.398 -10.898 11.547 1 98.06 160 GLN B CA 1
ATOM 2729 C C . GLN B 1 160 ? 7.762 -9.945 10.539 1 98.06 160 GLN B C 1
ATOM 2731 O O . GLN B 1 160 ? 6.594 -9.578 10.68 1 98.06 160 GLN B O 1
ATOM 2736 N N . MET B 1 161 ? 8.578 -9.562 9.539 1 98.56 161 MET B N 1
ATOM 2737 C CA . MET B 1 161 ? 8.055 -8.695 8.492 1 98.56 161 MET B CA 1
ATOM 2738 C C . MET B 1 161 ? 6.957 -9.398 7.703 1 98.56 161 MET B C 1
ATOM 2740 O O . MET B 1 161 ? 5.926 -8.797 7.395 1 98.56 161 MET B O 1
ATOM 2744 N N . HIS B 1 162 ? 7.18 -10.664 7.414 1 98.88 162 HIS B N 1
ATOM 2745 C CA . HIS B 1 162 ? 6.191 -11.5 6.734 1 98.88 162 HIS B CA 1
ATOM 2746 C C . HIS B 1 162 ? 4.895 -11.578 7.531 1 98.88 162 HIS B C 1
ATOM 2748 O O . HIS B 1 162 ? 3.82 -11.258 7.016 1 98.88 162 HIS B O 1
ATOM 2754 N N . ASP B 1 163 ? 4.984 -11.898 8.797 1 98.69 163 ASP B N 1
ATOM 2755 C CA . ASP B 1 163 ? 3.812 -12.086 9.648 1 98.69 163 ASP B CA 1
ATOM 2756 C C . ASP B 1 163 ? 3.043 -10.781 9.828 1 98.69 163 ASP B C 1
ATOM 2758 O O . ASP B 1 163 ? 1.811 -10.773 9.797 1 98.69 163 ASP B O 1
ATOM 2762 N N . SER B 1 164 ? 3.752 -9.711 10.031 1 98.44 164 SER B N 1
ATOM 2763 C CA . SER B 1 164 ? 3.086 -8.43 10.227 1 98.44 164 SER B CA 1
ATOM 2764 C C . SER B 1 164 ? 2.422 -7.949 8.938 1 98.44 164 SER B C 1
ATOM 2766 O O . SER B 1 164 ? 1.341 -7.359 8.969 1 98.44 164 SER B O 1
ATOM 2768 N N . ALA B 1 165 ? 3.059 -8.195 7.812 1 98.88 165 ALA B N 1
ATOM 2769 C CA . ALA B 1 165 ? 2.449 -7.84 6.535 1 98.88 165 ALA B CA 1
ATOM 2770 C C . ALA B 1 165 ? 1.161 -8.625 6.305 1 98.88 165 ALA B C 1
ATOM 2772 O O . ALA B 1 165 ? 0.175 -8.078 5.801 1 98.88 165 ALA B O 1
ATOM 2773 N N . LEU B 1 166 ? 1.155 -9.898 6.66 1 98.88 166 LEU B N 1
ATOM 2774 C CA . LEU B 1 166 ? -0.058 -10.703 6.531 1 98.88 166 LEU B CA 1
ATOM 2775 C C . LEU B 1 166 ? -1.167 -10.156 7.422 1 98.88 166 LEU B C 1
ATOM 2777 O O . LEU B 1 166 ? -2.34 -10.172 7.043 1 98.88 166 LEU B O 1
ATOM 2781 N N . ARG B 1 167 ? -0.815 -9.695 8.578 1 98.62 167 ARG B N 1
ATOM 2782 C CA . ARG B 1 167 ? -1.806 -9.086 9.469 1 98.62 167 ARG B CA 1
ATOM 2783 C C . ARG B 1 167 ? -2.389 -7.82 8.852 1 98.62 167 ARG B C 1
ATOM 2785 O O . ARG B 1 167 ? -3.6 -7.594 8.906 1 98.62 167 ARG B O 1
ATOM 2792 N N . HIS B 1 168 ? -1.544 -7.008 8.234 1 98.81 168 HIS B N 1
ATOM 2793 C CA . HIS B 1 168 ? -2.021 -5.809 7.559 1 98.81 168 HIS B CA 1
ATOM 2794 C C . HIS B 1 168 ? -2.918 -6.164 6.375 1 98.81 168 HIS B C 1
ATOM 2796 O O . HIS B 1 168 ? -3.969 -5.551 6.18 1 98.81 168 HIS B O 1
ATOM 2802 N N . LEU B 1 169 ? -2.504 -7.164 5.641 1 98.88 169 LEU B N 1
ATOM 2803 C CA . LEU B 1 169 ? -3.305 -7.602 4.504 1 98.88 169 LEU B CA 1
ATOM 2804 C C . LEU B 1 169 ? -4.672 -8.102 4.961 1 98.88 169 LEU B C 1
ATOM 2806 O O . LEU B 1 169 ? -5.691 -7.781 4.352 1 98.88 169 LEU B O 1
ATOM 2810 N N . ALA B 1 170 ? -4.695 -8.867 6.027 1 98.31 170 ALA B N 1
ATOM 2811 C CA . ALA B 1 170 ? -5.965 -9.359 6.562 1 98.31 170 ALA B CA 1
ATOM 2812 C C . ALA B 1 170 ? -6.898 -8.203 6.906 1 98.31 170 ALA B C 1
ATOM 2814 O O . ALA B 1 170 ? -8.102 -8.266 6.637 1 98.31 170 ALA B O 1
ATOM 2815 N N . ARG B 1 171 ? -6.336 -7.195 7.414 1 97.81 171 ARG B N 1
ATOM 2816 C CA . ARG B 1 171 ? -7.129 -6.027 7.793 1 97.81 171 ARG B CA 1
ATOM 2817 C C . ARG B 1 171 ? -7.602 -5.262 6.562 1 97.81 171 ARG B C 1
ATOM 2819 O O . ARG B 1 171 ? -8.742 -4.797 6.516 1 97.81 171 ARG B O 1
ATOM 2826 N N . LEU B 1 172 ? -6.785 -5.203 5.582 1 98.56 172 LEU B N 1
ATOM 2827 C CA . LEU B 1 172 ? -6.992 -4.23 4.516 1 98.56 172 LEU B CA 1
ATOM 2828 C C . LEU B 1 172 ? -7.777 -4.844 3.363 1 98.56 172 LEU B C 1
ATOM 2830 O O . LEU B 1 172 ? -8.516 -4.145 2.664 1 98.56 172 LEU B O 1
ATOM 2834 N N . ILE B 1 173 ? -7.617 -6.156 3.195 1 98.56 173 ILE B N 1
ATOM 2835 C CA . ILE B 1 173 ? -8.32 -6.734 2.053 1 98.56 173 ILE B CA 1
ATOM 2836 C C . ILE B 1 173 ? -9.266 -7.836 2.529 1 98.56 173 ILE B C 1
ATOM 2838 O O . ILE B 1 173 ? -10.047 -8.367 1.743 1 98.56 173 ILE B O 1
ATOM 2842 N N . GLY B 1 174 ? -9.18 -8.203 3.824 1 97.31 174 GLY B N 1
ATOM 2843 C CA . GLY B 1 174 ? -10.07 -9.203 4.402 1 97.31 174 GLY B CA 1
ATOM 2844 C C . GLY B 1 174 ? -9.344 -10.469 4.828 1 97.31 174 GLY B C 1
ATOM 2845 O O . GLY B 1 174 ? -8.508 -10.992 4.09 1 97.31 174 GLY B O 1
ATOM 2846 N N . GLU B 1 175 ? -9.672 -10.93 6.016 1 96.5 175 GLU B N 1
ATOM 2847 C CA . GLU B 1 175 ? -9.062 -12.133 6.566 1 96.5 175 GLU B CA 1
ATOM 2848 C C . GLU B 1 175 ? -9.305 -13.336 5.664 1 96.5 175 GLU B C 1
ATOM 2850 O O . GLU B 1 175 ? -8.43 -14.188 5.5 1 96.5 175 GLU B O 1
ATOM 2855 N N . ASN B 1 176 ? -10.445 -13.391 5.098 1 97.25 176 ASN B N 1
ATOM 2856 C CA . ASN B 1 176 ? -10.812 -14.523 4.258 1 97.25 176 ASN B CA 1
ATOM 2857 C C . ASN B 1 176 ? -10.055 -14.523 2.938 1 97.25 176 ASN B C 1
ATOM 2859 O O . ASN B 1 176 ? -10.055 -15.516 2.209 1 97.25 176 ASN B O 1
ATOM 2863 N N . GLN B 1 177 ? -9.43 -13.391 2.639 1 98.56 177 GLN B N 1
ATOM 2864 C CA . GLN B 1 177 ? -8.695 -13.266 1.381 1 98.56 177 GLN B CA 1
ATOM 2865 C C . GLN B 1 177 ? -7.309 -13.883 1.484 1 98.56 177 GLN B C 1
ATOM 2867 O O . GLN B 1 177 ? -6.582 -13.969 0.491 1 98.56 177 GLN B O 1
ATOM 2872 N N . LEU B 1 178 ? -6.934 -14.297 2.691 1 98.75 178 LEU B N 1
ATOM 2873 C CA . LEU B 1 178 ? -5.707 -15.062 2.895 1 98.75 178 LEU B CA 1
ATOM 2874 C C . LEU B 1 178 ? -5.988 -16.562 2.861 1 98.75 178 LEU B C 1
ATOM 2876 O O . LEU B 1 178 ? -6.645 -17.094 3.76 1 98.75 178 LEU B O 1
ATOM 2880 N N . ILE B 1 179 ? -5.488 -17.188 1.834 1 98.69 179 ILE B N 1
ATOM 2881 C CA . ILE B 1 179 ? -5.75 -18.609 1.651 1 98.69 179 ILE B CA 1
ATOM 2882 C C . ILE B 1 179 ? -4.43 -19.375 1.632 1 98.69 179 ILE B C 1
ATOM 2884 O O . ILE B 1 179 ? -3.354 -18.766 1.642 1 98.69 179 ILE B O 1
ATOM 2888 N N . THR B 1 180 ? -4.516 -20.672 1.655 1 98.69 180 THR B N 1
ATOM 2889 C CA . THR B 1 180 ? -3.32 -21.5 1.586 1 98.69 180 THR B CA 1
ATOM 2890 C C . THR B 1 180 ? -3.174 -22.125 0.199 1 98.69 180 THR B C 1
ATOM 2892 O O . THR B 1 180 ? -4.145 -22.203 -0.559 1 98.69 180 THR B O 1
ATOM 2895 N N . ALA B 1 181 ? -1.965 -22.516 -0.11 1 98.62 181 ALA B N 1
ATOM 2896 C CA . ALA B 1 181 ? -1.723 -23.234 -1.356 1 98.62 181 ALA B CA 1
ATOM 2897 C C . ALA B 1 181 ? -2.588 -24.5 -1.439 1 98.62 181 ALA B C 1
ATOM 2899 O O . ALA B 1 181 ? -3.102 -24.828 -2.51 1 98.62 181 ALA B O 1
ATOM 2900 N N . ALA B 1 182 ? -2.77 -25.172 -0.332 1 98 182 ALA B N 1
ATOM 2901 C CA . ALA B 1 182 ? -3.578 -26.375 -0.297 1 98 182 ALA B CA 1
ATOM 2902 C C . ALA B 1 182 ? -5.031 -26.078 -0.659 1 98 182 ALA B C 1
ATOM 2904 O O . ALA B 1 182 ? -5.656 -26.828 -1.407 1 98 182 ALA B O 1
ATOM 2905 N N . GLN B 1 183 ? -5.57 -25.016 -0.116 1 97.44 183 GLN B N 1
ATOM 2906 C CA . GLN B 1 183 ? -6.934 -24.609 -0.438 1 97.44 183 GLN B CA 1
ATOM 2907 C C . GLN B 1 183 ? -7.082 -24.312 -1.927 1 97.44 183 GLN B C 1
ATOM 2909 O O . GLN B 1 183 ? -8.062 -24.719 -2.551 1 97.44 183 GLN B O 1
ATOM 2914 N N . LEU B 1 184 ? -6.109 -23.609 -2.52 1 97.44 184 LEU B N 1
ATOM 2915 C CA . LEU B 1 184 ? -6.172 -23.25 -3.936 1 97.44 184 LEU B CA 1
ATOM 2916 C C . LEU B 1 184 ? -6.051 -24.5 -4.805 1 97.44 184 LEU B C 1
ATOM 2918 O O . LEU B 1 184 ? -6.77 -24.641 -5.797 1 97.44 184 LEU B O 1
ATOM 2922 N N . THR B 1 185 ? -5.113 -25.391 -4.422 1 95.69 185 THR B N 1
ATOM 2923 C CA . THR B 1 185 ? -4.926 -26.641 -5.168 1 95.69 185 THR B CA 1
ATOM 2924 C C . THR B 1 185 ? -6.207 -27.469 -5.18 1 95.69 185 THR B C 1
ATOM 2926 O O . THR B 1 185 ? -6.566 -28.047 -6.203 1 95.69 185 THR B O 1
ATOM 2929 N N . HIS B 1 186 ? -6.863 -27.5 -4.078 1 95.19 186 HIS B N 1
ATOM 2930 C CA . HIS B 1 186 ? -8.141 -28.188 -4 1 95.19 186 HIS B CA 1
ATOM 2931 C C . HIS B 1 186 ? -9.156 -27.594 -4.973 1 95.19 186 HIS B C 1
ATOM 2933 O O . HIS B 1 186 ? -9.883 -28.312 -5.648 1 95.19 186 HIS B O 1
ATOM 2939 N N . LEU B 1 187 ? -9.227 -26.281 -5.02 1 94.75 187 LEU B N 1
ATOM 2940 C CA . LEU B 1 187 ? -10.148 -25.594 -5.918 1 94.75 187 LEU B CA 1
ATOM 2941 C C . LEU B 1 187 ? -9.797 -25.875 -7.375 1 94.75 187 LEU B C 1
ATOM 2943 O O . LEU B 1 187 ? -10.695 -26.047 -8.211 1 94.75 187 LEU B O 1
ATOM 2947 N N . ILE B 1 188 ? -8.508 -25.891 -7.711 1 94 188 ILE B N 1
ATOM 2948 C CA . ILE B 1 188 ? -8.039 -26.172 -9.062 1 94 188 ILE B CA 1
ATOM 2949 C C . ILE B 1 188 ? -8.531 -27.547 -9.508 1 94 188 ILE B C 1
ATOM 2951 O O . ILE B 1 188 ? -9.086 -27.688 -10.602 1 94 188 ILE B O 1
ATOM 2955 N N . HIS B 1 189 ? -8.391 -28.5 -8.609 1 91.31 189 HIS B N 1
ATOM 2956 C CA . HIS B 1 189 ? -8.742 -29.859 -8.953 1 91.31 189 HIS B CA 1
ATOM 2957 C C . HIS B 1 189 ? -10.25 -30.062 -8.992 1 91.31 189 HIS B C 1
ATOM 2959 O O . HIS B 1 189 ? -10.758 -30.875 -9.773 1 91.31 189 HIS B O 1
ATOM 2965 N N . ALA B 1 190 ? -10.961 -29.281 -8.234 1 91.19 190 ALA B N 1
ATOM 2966 C CA . ALA B 1 190 ? -12.414 -29.406 -8.148 1 91.19 190 ALA B CA 1
ATOM 2967 C C . ALA B 1 190 ? -13.086 -28.688 -9.312 1 91.19 190 ALA B C 1
ATOM 2969 O O . ALA B 1 190 ? -14.273 -28.906 -9.57 1 91.19 190 ALA B O 1
ATOM 2970 N N . THR B 1 191 ? -12.375 -27.812 -9.977 1 89 191 THR B N 1
ATOM 2971 C CA . THR B 1 191 ? -12.953 -27.016 -11.062 1 89 191 THR B CA 1
ATOM 2972 C C . THR B 1 191 ? -12.094 -27.109 -12.32 1 89 191 THR B C 1
ATOM 2974 O O . THR B 1 191 ? -11.359 -26.188 -12.648 1 89 191 THR B O 1
ATOM 2977 N N . PRO B 1 192 ? -12.227 -28.172 -12.945 1 78.38 192 PRO B N 1
ATOM 2978 C CA . PRO B 1 192 ? -11.406 -28.281 -14.156 1 78.38 192 PRO B CA 1
ATOM 2979 C C . PRO B 1 192 ? -11.719 -27.188 -15.18 1 78.38 192 PRO B C 1
ATOM 2981 O O . PRO B 1 192 ? -12.867 -26.75 -15.305 1 78.38 192 PRO B O 1
ATOM 2984 N N . ASN B 1 193 ? -10.609 -26.594 -15.75 1 75.94 193 ASN B N 1
ATOM 2985 C CA . ASN B 1 193 ? -10.766 -25.578 -16.781 1 75.94 193 ASN B CA 1
ATOM 2986 C C . ASN B 1 193 ? -11.289 -26.188 -18.094 1 75.94 193 ASN B C 1
ATOM 2988 O O . ASN B 1 193 ? -10.672 -27.094 -18.641 1 75.94 193 ASN B O 1
ATOM 2992 N N . PRO B 1 194 ? -12.438 -25.641 -18.469 1 68.06 194 PRO B N 1
ATOM 2993 C CA . PRO B 1 194 ? -13.008 -26.234 -19.672 1 68.06 194 PRO B CA 1
ATOM 2994 C C . PRO B 1 194 ? -12.117 -26.047 -20.891 1 68.06 194 PRO B C 1
ATOM 2996 O O . PRO B 1 194 ? -12.219 -26.812 -21.859 1 68.06 194 PRO B O 1
ATOM 2999 N N . ASP B 1 195 ? -11.367 -24.875 -20.922 1 60.44 195 ASP B N 1
ATOM 3000 C CA . ASP B 1 195 ? -10.516 -24.625 -22.078 1 60.44 195 ASP B CA 1
ATOM 3001 C C . ASP B 1 195 ? -9.195 -25.375 -21.969 1 60.44 195 ASP B C 1
ATOM 3003 O O . ASP B 1 195 ? -8.258 -25.125 -22.734 1 60.44 195 ASP B O 1
ATOM 3007 N N . ARG B 1 196 ? -9.078 -26.328 -20.953 1 61 196 ARG B N 1
ATOM 3008 C CA . ARG B 1 196 ? -7.848 -27.094 -20.781 1 61 196 ARG B CA 1
ATOM 3009 C C . ARG B 1 196 ? -7.48 -27.844 -22.062 1 61 196 ARG B C 1
ATOM 3011 O O . ARG B 1 196 ? -6.363 -28.344 -22.188 1 61 196 ARG B O 1
ATOM 3018 N N . ARG B 1 197 ? -8.414 -27.859 -23.125 1 43.66 197 ARG B N 1
ATOM 3019 C CA . ARG B 1 197 ? -8.125 -28.609 -24.344 1 43.66 197 ARG B CA 1
ATOM 3020 C C . ARG B 1 197 ? -7.191 -27.844 -25.266 1 43.66 197 ARG B C 1
ATOM 3022 O O . ARG B 1 197 ? -7.258 -26.609 -25.344 1 43.66 197 ARG B O 1
#

Foldseek 3Di:
DLDDFPQQFEEEEAEAQAQQLDDPFWVQLVVLQLVLLVLCCLLVGAYEYEWEAEDPPPCCCVVVVDDDRNDPPRRPHDPSCVVSCPRPRHHYYYDHALACCDVVSVVVSVVSRHQEYEYAYPALLTSRLVNCLVSQVVRHQYAYALSNHWYSDDVDRRVVSSVVSLVVSCVRRNVSSHHHSVVVSVVCVVDRRPVSD/DLDDFPQQFEEEEAEAQAQQLDDPFWVQLVVLQLVLLVLCCLLVGAYEYEWEAEDPPPCCCVVVVDDDRNDPPRRPHDPSCVVSCPRPNHHYYYDHALACCDVVSVVVSVVSRHQEYEYAYPALLTSRLVNCLVSQVVRHQYAYALSNHWYSDDVDRRVVSSVVSLVVSCVRRNVSSHHHSVVVSVVCVVDRRPVSD

Radius of gyration: 21.14 Å; Cα contacts (8 Å, |Δi|>4): 812; chains: 2; bounding box: 46×68×46 Å

Solvent-accessible surface area (backbone atoms only — not comparable to full-atom values): 20421 Å² total; per-residue (Å²): 120,82,84,70,85,48,77,92,27,38,31,41,36,40,33,28,55,18,46,63,51,54,40,89,47,20,47,80,19,49,65,47,37,48,52,49,50,53,60,48,48,71,35,59,39,42,32,38,37,37,31,54,41,47,58,93,82,30,64,52,36,64,54,58,69,48,84,64,36,73,44,78,68,30,36,32,64,36,74,86,51,53,76,60,60,71,40,90,44,33,42,80,43,82,37,75,51,57,39,62,68,39,77,68,36,42,51,53,51,57,72,69,64,48,48,28,41,36,38,34,30,41,20,31,59,43,28,47,42,44,26,42,53,49,33,43,65,71,70,35,47,43,28,38,24,63,64,19,31,20,11,52,48,80,92,50,62,14,65,58,46,25,54,51,30,52,53,45,44,28,70,73,59,11,59,82,29,52,41,43,61,67,58,52,52,50,51,52,70,74,48,71,47,84,74,52,113,121,83,83,69,86,49,76,91,27,38,32,41,37,40,33,28,57,17,45,62,52,53,42,91,46,20,47,79,19,47,65,46,38,48,52,49,51,53,59,47,49,72,36,58,40,42,31,38,38,37,32,52,42,46,58,93,82,29,63,51,34,64,55,59,67,49,84,64,36,73,43,78,68,30,35,32,63,36,74,86,50,52,75,58,59,70,41,90,44,34,41,82,44,81,37,75,49,58,40,63,68,39,77,69,36,41,53,52,51,56,70,67,65,49,48,28,40,35,39,34,29,42,22,31,61,43,29,46,43,44,26,41,51,49,32,43,66,71,70,35,47,43,29,38,24,62,63,16,31,20,12,51,48,80,93,52,60,13,66,57,46,25,53,52,31,51,53,46,43,28,70,73,59,11,60,83,26,53,40,43,59,66,59,50,52,50,50,51,70,73,50,71,46,85,75,52,113

Organism: Nocardia brasiliensis (strain ATCC 700358 / HUJEG-1) (NCBI:txid1133849)

pLDDT: mean 95.94, std 8.5, range [38.62, 99.0]

Secondary structure (DSSP, 8-state):
------GGGEEEEEE--BGGG-STTTGGGHHHHHHHHHHHHHTT--EEEEEE---TT-HHHHHH-----SSTTTTSBPGGGHHHHTSTTEEEEEESSS-S-SHHHHHHHHHHT-SEEEEEEE-IIIIIHHHHHHHHHTT-EEEEEEEEEE---SSS-HHHHHHHHHHHHHHHH-GGGEE-HHHHHHHHHHS--GGG-/------GGGEEEEEE--BGGG-STTTGGGHHHHHHHHHHHHHTT--EEEEEE---TT-HHHHHH-----SSTTTTSBPGGGHHHHTSTTEEEEEESSS-S-SHHHHHHHHHHT-SEEEEEEE-IIIIIHHHHHHHHHTT-EEEEEEEEEE---SSS-HHHHHHHHHHHHHHHH-GGGEE-HHHHHHHHHHS--GGG-

Sequence (394 aa):
MYSTIDMGAAALLVIDVQNGFVNAGSASAVPVIVDLVADWSADNRPTVFTRYRNYPNSPWERLLGWRALHGPPETDLIDELIPFTARPKSHLLDKTVYTALTAEGSRLIGALGVTDLILCGIATDACVLKTALDAFEHGYVPWVVRDAVASNATRHSAQQMHDSALRHLARLIGENQLITAAQLTHLIHATPNPDRRMYSTIDMGAAALLVIDVQNGFVNAGSASAVPVIVDLVADWSADNRPTVFTRYRNYPNSPWERLLGWRALHGPPETDLIDELIPFTARPKSHLLDKTVYTALTAEGSRLIGALGVTDLILCGIATDACVLKTALDAFEHGYVPWVVRDAVASNATRHSAQQMHDSALRHLARLIGENQLITAAQLTHLIHATPNPDRR

InterPro domains:
  IPR000868 Isochorismatase-like domain [PF00857] (10-170)
  IPR036380 Isochorismatase-like superfamily [G3DSA:3.40.50.850] (1-190)
  IPR036380 Isochorismatase-like superfamily [SSF52499] (4-186)
  IPR050272 Isochorismatase-like hydrolase [PTHR43540] (9-174)

Nearest PDB structures (foldseek):
  8bkd-assembly3_E  TM=8.101E-01  e=1.454E-11  Es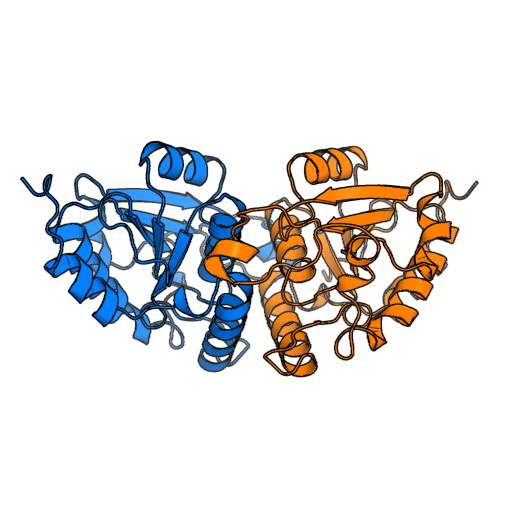cherichia coli K-12
  3hb7-assembly4_G  TM=8.184E-01  e=5.411E-11  Alkaliphilus metalliredigens QYMF
  1yac-assembly1_A  TM=8.358E-01  e=1.568E-10  Escherichia coli
  4wgf-assembly1_B  TM=8.283E-01  e=1.221E-10  Pseudomonas aeruginosa PAO1
  1yzv-assembly1_A  TM=7.714E-01  e=1.402E-09  Trypanosoma cruzi